Protein AF-A0A8S4G312-F1 (afdb_monomer)

Mean predicted aligned error: 24.25 Å

Organism: Plutella xylostella (NCBI:txid51655)

Secondary structure (DSSP, 8-state):
--PPP---PPPP-PPPPPPPPPPPPP----------------PPPP--------------SS---S-GGGTHHHHHHHHHHHHHHHTT-HHHHHHHHHHHHHHHHHHHHHH-HHHHTTS-HHHHHHHHHHHHHHHHHHHHHHHHHTTT-HHHHHHHHHHHT--GGG----SSS------S-TTPPP-----S-PPPPHHHHHHHHHHH-HHHHHHHHHHHHHHHHHHHHHHHHHHHHHHHHHHHH---HHHHHHHHHHHHHHHHHHHHHHHHTT-SPP---------HHHHHHHHHHHHHHHHHHHHH---HHHHHHHHHHHHHHHHHHHHHHHHTTS-------------HHHHHHHHHHHHHHHHHHHHH---HHHHHHHHHHHHHHHHHHHHHHHHHTT---------------HHHHHHHHHHHHHHHHHHHHH---HHHHHHHHHHHHHHHHHHHHHHT-

Solvent-accessible surface area (backbone atoms only — not comparable to full-atom values): 28883 Å² total; per-residue (Å²): 135,85,87,83,88,78,85,83,80,82,86,80,84,79,82,82,83,86,80,82,83,86,83,84,87,88,83,82,93,83,90,84,89,88,82,90,81,92,76,97,74,88,79,84,84,78,92,70,81,83,76,75,86,77,73,67,60,79,71,82,88,83,84,69,96,64,63,82,80,71,68,51,51,59,56,53,40,49,52,49,25,54,55,27,49,76,70,67,37,58,73,60,21,50,52,31,56,53,47,47,52,50,52,47,51,51,50,52,64,75,64,37,35,87,58,25,59,74,54,53,78,69,35,29,52,54,17,51,52,51,50,56,48,44,51,43,50,51,51,51,48,34,40,74,34,33,90,82,39,51,66,61,22,51,53,49,26,55,28,54,59,47,64,71,86,75,46,65,83,49,84,90,68,77,65,71,69,76,80,67,62,91,88,67,71,62,46,80,83,70,87,89,70,81,86,83,54,67,69,62,50,49,55,50,42,68,76,66,42,68,73,54,55,59,52,51,49,53,51,52,54,51,50,52,51,52,53,47,54,52,50,43,52,55,44,51,49,52,41,52,50,42,57,73,76,41,88,58,61,82,74,37,48,64,52,49,52,54,42,51,52,49,50,50,51,48,54,51,54,56,49,59,75,65,67,71,84,83,87,83,91,80,83,81,85,69,54,72,70,58,44,53,54,49,44,52,55,43,50,50,51,42,51,51,43,59,73,75,41,88,59,60,83,75,38,50,63,52,49,52,54,43,52,51,49,52,51,50,44,54,54,54,55,60,54,67,77,70,74,92,81,84,87,80,82,85,84,81,82,78,54,71,68,55,44,52,51,50,43,52,54,44,50,51,51,43,51,51,42,58,73,75,40,90,56,63,80,75,42,49,63,53,49,51,54,42,52,52,45,50,54,49,42,54,53,47,54,55,50,56,74,74,61,78,83,92,84,91,83,92,82,81,90,75,94,71,52,75,67,54,52,52,54,48,43,52,56,42,50,50,51,38,52,49,43,56,72,76,40,88,58,59,82,74,34,50,63,53,48,51,52,42,53,51,50,52,50,54,51,52,61,60,74,76,108

InterPro domains:
  IPR000738 WHEP-TRS domain [PF00458] (228-279)
  IPR000738 WHEP-TRS domain [PF00458] (291-338)
  IPR000738 WHEP-TRS domain [PF00458] (355-400)
  IPR000738 WHEP-TRS domain [PF00458] (421-463)
  IPR000738 WHEP-TRS domain [PS51185] (224-280)
  IPR000738 WHEP-TRS domain [PS51185] (287-343)
  IPR000738 WHEP-TRS domain [PS51185] (351-407)
  IPR000738 WHEP-TRS domain [PS51185] (417-465)
  IPR000738 WHEP-TRS domain [SM00991] (228-285)
  IPR000738 WHEP-TRS domain [SM00991] (291-350)
  IPR000738 WHEP-TRS domain [SM00991] (355-411)
  IPR000738 WHEP-TRS domain [SM00991] (421-461)
  IPR009068 uS15/NS1, RNA-binding domain superfamily [SSF47060] (225-276)
  IPR009068 uS15/NS1, RNA-binding domain superfamily [SSF47060] (288-335)
  IPR009068 uS15/NS1, RNA-binding domain superfamily [SSF47060] (352-399)
  IPR009068 uS15/NS1, RNA-binding domain superfamily [SSF47060] (418-462)
  IPR009080 Aminoacyl-tRNA synthetase, class Ia, anticodon-binding [SSF47323] (75-208)
  IPR023458 Methionine-tRNA ligase, type 1 [PTHR45765] (80-381)
  IPR041872 Methionyl-tRNA synthetase, anticodon-binding domain [PF19303] (79-212)

Sequence (465 aa):
MSPTVLRIRRPIRQRVPYRSPPSPPHLPLGSSPVTLGTGSTIYPAELGPCPNFATRTLRPTGVWGAHPRDMDAPDRTYLAYVTEMSQGRLRFALRRVLSISRLGNQRMQSAQPWILLKGTDEDKIRGATTIGLCCQIAALLCAVLSPYMPVTARQLAKQLNVDIGTLRINPDNPSLLQYLPRGHVINQPSPLFSKLEPDSLETLRTKYAGTQSEREGKKNDAASVAALEEAIAKQGEKVRQLKASTKDKSVWQPEVNVLLDLKKQLTAAQAQAKSAPKPSAAAGTLSVAQLEDAIAKQGEKVRQLKASTKDKAVWTPEVNILLDLKKQLTAAQAQAKTQTAPAAVPAQGASVAQLEEAVAKQGEKVRQLKASTKDKAVWTPEVNILLDLKKQLTAAQAQAKSSAPAAATAAALNGASAADLEAAIAKQGDKVRQLKASTKDKSVWQPEVNVLLDLKKQLAALQVK

pLDDT: mean 71.16, std 22.18, range [25.27, 94.19]

Radius of gyration: 39.45 Å; Cα contacts (8 Å, |Δi|>4): 226; chains: 1; bounding box: 95×106×117 Å

Structure (mmCIF, N/CA/C/O backbone):
data_AF-A0A8S4G312-F1
#
_entry.id   AF-A0A8S4G312-F1
#
loop_
_atom_site.group_PDB
_atom_site.id
_atom_site.type_symbol
_atom_site.label_atom_id
_atom_site.label_alt_id
_atom_site.label_comp_id
_atom_site.label_asym_id
_atom_site.label_entity_id
_atom_site.label_seq_id
_atom_site.pdbx_PDB_ins_code
_atom_site.Cartn_x
_atom_site.Cartn_y
_atom_site.Cartn_z
_atom_site.occupancy
_atom_site.B_iso_or_equiv
_atom_site.auth_seq_id
_atom_site.auth_comp_id
_atom_site.auth_asym_id
_atom_site.auth_atom_id
_atom_site.pdbx_PDB_model_num
ATOM 1 N N . MET A 1 1 ? -6.495 -64.967 34.225 1.00 35.78 1 MET A N 1
ATOM 2 C CA . MET A 1 1 ? -5.187 -64.741 33.575 1.00 35.78 1 MET A CA 1
ATOM 3 C C . MET A 1 1 ? -5.442 -64.107 32.213 1.00 35.78 1 MET A C 1
ATOM 5 O O . MET A 1 1 ? -6.255 -64.630 31.472 1.00 35.78 1 MET A O 1
ATOM 9 N N . SER A 1 2 ? -4.833 -62.936 32.010 1.00 33.69 2 SER A N 1
ATOM 10 C CA . SER A 1 2 ? -4.607 -62.103 30.811 1.00 33.69 2 SER A CA 1
ATOM 11 C C . SER A 1 2 ? -5.541 -62.143 29.581 1.00 33.69 2 SER A C 1
ATOM 13 O O . SER A 1 2 ? -5.688 -63.187 28.953 1.00 33.69 2 SER A O 1
ATOM 15 N N . PRO A 1 3 ? -6.039 -60.971 29.123 1.00 38.12 3 PRO A N 1
ATOM 16 C CA . PRO A 1 3 ? -6.634 -60.803 27.802 1.00 38.12 3 PRO A CA 1
ATOM 17 C C . PRO A 1 3 ? -5.561 -60.540 26.727 1.00 38.12 3 PRO A C 1
ATOM 19 O O . PRO A 1 3 ? -4.701 -59.669 26.871 1.00 38.12 3 PRO A O 1
ATOM 22 N N . THR A 1 4 ? -5.644 -61.292 25.631 1.00 39.12 4 THR A N 1
ATOM 23 C CA . THR A 1 4 ? -4.775 -61.200 24.450 1.00 39.12 4 THR A CA 1
ATOM 24 C C . THR A 1 4 ? -5.224 -60.072 23.518 1.00 39.12 4 THR A C 1
ATOM 26 O O . THR A 1 4 ? -6.387 -59.963 23.138 1.00 39.12 4 THR A O 1
ATOM 29 N N . VAL A 1 5 ? -4.263 -59.230 23.144 1.00 38.88 5 VAL A N 1
ATOM 30 C CA . VAL A 1 5 ? -4.388 -58.044 22.289 1.00 38.88 5 VAL A CA 1
ATOM 31 C C . VAL A 1 5 ? -4.765 -58.428 20.850 1.00 38.88 5 VAL A C 1
ATOM 33 O O . VAL A 1 5 ? -3.964 -59.032 20.141 1.00 38.88 5 VAL A O 1
ATOM 36 N N . LEU A 1 6 ? -5.946 -58.007 20.382 1.00 35.03 6 LEU A N 1
ATOM 37 C CA . LEU A 1 6 ? -6.371 -58.097 18.977 1.00 35.03 6 LEU A CA 1
ATOM 38 C C . LEU A 1 6 ? -6.329 -56.705 18.327 1.00 35.03 6 LEU A C 1
ATOM 40 O O . LEU A 1 6 ? -7.107 -55.802 18.630 1.00 35.03 6 LEU A O 1
ATOM 44 N N . ARG A 1 7 ? -5.344 -56.528 17.445 1.00 37.22 7 ARG A N 1
ATOM 45 C CA . ARG A 1 7 ? -4.984 -55.280 16.763 1.00 37.22 7 ARG A CA 1
ATOM 46 C C . ARG A 1 7 ? -5.849 -55.116 15.505 1.00 37.22 7 ARG A C 1
ATOM 48 O O . ARG A 1 7 ? -5.563 -55.720 14.476 1.00 37.22 7 ARG A O 1
ATOM 55 N N . ILE A 1 8 ? -6.894 -54.292 15.570 1.00 37.78 8 ILE A N 1
ATOM 56 C CA . ILE A 1 8 ? -7.777 -53.993 14.427 1.00 37.78 8 ILE A CA 1
ATOM 57 C C . ILE A 1 8 ? -7.087 -52.978 13.497 1.00 37.78 8 ILE A C 1
ATOM 59 O O . ILE A 1 8 ? -6.947 -51.799 13.825 1.00 37.78 8 ILE A O 1
ATOM 63 N N . ARG A 1 9 ? -6.635 -53.443 12.325 1.00 37.84 9 ARG A N 1
ATOM 64 C CA . ARG A 1 9 ? -6.132 -52.607 11.221 1.00 37.84 9 ARG A CA 1
ATOM 65 C C . ARG A 1 9 ? -7.315 -51.981 10.469 1.00 37.84 9 ARG A C 1
ATOM 67 O O . ARG A 1 9 ? -8.184 -52.698 9.986 1.00 37.84 9 ARG A O 1
ATOM 74 N N . ARG A 1 10 ? -7.339 -50.649 10.348 1.00 36.06 10 ARG A N 1
ATOM 75 C CA . ARG A 1 10 ? -8.294 -49.912 9.496 1.00 36.06 10 ARG A CA 1
ATOM 76 C C . ARG A 1 10 ? -7.915 -50.053 8.006 1.00 36.06 10 ARG A C 1
ATOM 78 O O . ARG A 1 10 ? -6.721 -50.059 7.704 1.00 36.06 10 ARG A O 1
ATOM 85 N N . PRO A 1 11 ? -8.889 -50.142 7.082 1.00 38.59 11 PRO A N 1
ATOM 86 C CA . PRO A 1 11 ? -8.636 -50.418 5.670 1.00 38.59 11 PRO A CA 1
ATOM 87 C C . PRO A 1 11 ? -8.144 -49.186 4.895 1.00 38.59 11 PRO A C 1
ATOM 89 O O . PRO A 1 11 ? -8.643 -48.072 5.054 1.00 38.59 11 PRO A O 1
ATOM 92 N N . ILE A 1 12 ? -7.167 -49.427 4.020 1.00 38.53 12 ILE A N 1
ATOM 93 C CA . ILE A 1 12 ? -6.588 -48.489 3.053 1.00 38.53 12 ILE A CA 1
ATOM 94 C C . ILE A 1 12 ? -7.561 -48.362 1.869 1.00 38.53 12 ILE A C 1
ATOM 96 O O . ILE A 1 12 ? -7.831 -49.349 1.187 1.00 38.53 12 ILE A O 1
ATOM 100 N N . ARG A 1 13 ? -8.090 -47.158 1.602 1.00 38.62 13 ARG A N 1
ATOM 101 C CA . ARG A 1 13 ? -8.827 -46.868 0.357 1.00 38.62 13 ARG A CA 1
ATOM 102 C C . ARG A 1 13 ? -7.852 -46.906 -0.825 1.00 38.62 13 ARG A C 1
ATOM 104 O O . ARG A 1 13 ? -6.936 -46.090 -0.898 1.00 38.62 13 ARG A O 1
ATOM 111 N N . GLN A 1 14 ? -8.064 -47.855 -1.732 1.00 37.03 14 GLN A N 1
ATOM 112 C CA . GLN A 1 14 ? -7.338 -47.986 -2.994 1.00 37.03 14 GLN A CA 1
ATOM 113 C C . GLN A 1 14 ? -7.655 -46.809 -3.933 1.00 37.03 14 GLN A C 1
ATOM 115 O O . GLN A 1 14 ? -8.797 -46.359 -4.028 1.00 37.03 14 GLN A O 1
ATOM 120 N N . ARG A 1 15 ? -6.618 -46.301 -4.609 1.00 36.22 15 ARG A N 1
ATOM 121 C CA . ARG A 1 15 ? -6.717 -45.300 -5.679 1.00 36.22 15 ARG A CA 1
ATOM 122 C C . ARG A 1 15 ? -7.285 -45.958 -6.937 1.00 36.22 15 ARG A C 1
ATOM 124 O O . ARG A 1 15 ? -6.804 -47.005 -7.352 1.00 36.22 15 ARG A O 1
ATOM 131 N N . VAL A 1 16 ? -8.268 -45.310 -7.550 1.00 39.00 16 VAL A N 1
ATOM 132 C CA . VAL A 1 16 ? -8.827 -45.669 -8.860 1.00 39.00 16 VAL A CA 1
ATOM 133 C C . VAL A 1 16 ? -7.825 -45.252 -9.954 1.00 39.00 16 VAL A C 1
ATOM 135 O O . VAL A 1 16 ? -7.389 -44.098 -9.926 1.00 39.00 16 VAL A O 1
ATOM 138 N N . PRO A 1 17 ? -7.424 -46.125 -10.898 1.00 38.31 17 PRO A N 1
ATOM 139 C CA . PRO A 1 17 ? -6.596 -45.721 -12.031 1.00 38.31 17 PRO A CA 1
ATOM 140 C C . PRO A 1 17 ? -7.437 -44.981 -13.087 1.00 38.31 17 PRO A C 1
ATOM 142 O O . PRO A 1 17 ? -8.521 -45.422 -13.466 1.00 38.31 17 PRO A O 1
ATOM 145 N N . TYR A 1 18 ? -6.928 -43.839 -13.550 1.00 33.41 18 TYR A N 1
ATOM 146 C CA . TYR A 1 18 ? -7.508 -43.027 -14.624 1.00 33.41 18 TYR A CA 1
ATOM 147 C C . TYR A 1 18 ? -7.481 -43.811 -15.949 1.00 33.41 18 TYR A C 1
ATOM 149 O O . TYR A 1 18 ? -6.426 -44.289 -16.363 1.00 33.41 18 TYR A O 1
ATOM 157 N N . ARG A 1 19 ? -8.635 -43.950 -16.612 1.00 35.94 19 ARG A N 1
ATOM 158 C CA . ARG A 1 19 ? -8.794 -44.628 -17.909 1.00 35.94 19 ARG A CA 1
ATOM 159 C C . ARG A 1 19 ? -8.711 -43.584 -19.029 1.00 35.94 19 ARG A C 1
ATOM 161 O O . ARG A 1 19 ? -9.524 -42.665 -19.060 1.00 35.94 19 ARG A O 1
ATOM 168 N N . SER A 1 20 ? -7.724 -43.709 -19.914 1.00 39.03 20 SER A N 1
ATOM 169 C CA . SER A 1 20 ? -7.533 -42.847 -21.090 1.00 39.03 20 SER A CA 1
ATOM 170 C C . SER A 1 20 ? -8.667 -43.022 -22.120 1.00 39.03 20 SER A C 1
ATOM 172 O O . SER A 1 20 ? -9.153 -44.146 -22.279 1.00 39.03 20 SER A O 1
ATOM 174 N N . PRO A 1 21 ? -9.096 -41.960 -22.831 1.00 42.72 21 PRO A N 1
ATOM 175 C CA . PRO A 1 21 ? -10.087 -42.065 -23.906 1.00 42.72 21 PRO A CA 1
ATOM 176 C C . PRO A 1 21 ? -9.480 -42.658 -25.200 1.00 42.72 21 PRO A C 1
ATOM 178 O O . PRO A 1 21 ? -8.271 -42.542 -25.404 1.00 42.72 21 PRO A O 1
ATOM 181 N N . PRO A 1 22 ? -10.288 -43.307 -26.066 1.00 38.44 22 PRO A N 1
ATOM 182 C CA . PRO A 1 22 ? -9.801 -44.059 -27.223 1.00 38.44 22 PRO A CA 1
ATOM 183 C C . PRO A 1 22 ? -9.496 -43.175 -28.445 1.00 38.44 22 PRO A C 1
ATOM 185 O O . PRO A 1 22 ? -10.206 -42.212 -28.729 1.00 38.44 22 PRO A O 1
ATOM 188 N N . SER A 1 23 ? -8.451 -43.555 -29.182 1.00 41.59 23 SER A N 1
ATOM 189 C CA . SER A 1 23 ? -8.026 -42.979 -30.464 1.00 41.59 23 SER A CA 1
ATOM 190 C C . SER A 1 23 ? -9.016 -43.292 -31.604 1.00 41.59 23 SER A C 1
ATOM 192 O O . SER A 1 23 ? -9.567 -44.395 -31.626 1.00 41.59 23 SER A O 1
ATOM 194 N N . PRO A 1 24 ? -9.226 -42.383 -32.578 1.00 43.84 24 PRO A N 1
ATOM 195 C CA . PRO A 1 24 ? -10.068 -42.644 -33.748 1.00 43.84 24 PRO A CA 1
ATOM 196 C C . PRO A 1 24 ? -9.352 -43.506 -34.816 1.00 43.84 24 PRO A C 1
ATOM 198 O O . PRO A 1 24 ? -8.120 -43.542 -34.846 1.00 43.84 24 PRO A O 1
ATOM 201 N N . PRO A 1 25 ? -10.101 -44.220 -35.684 1.00 41.19 25 PRO A N 1
ATOM 202 C CA . PRO A 1 25 ? -9.564 -45.290 -36.526 1.00 41.19 25 PRO A CA 1
ATOM 203 C C . PRO A 1 25 ? -8.884 -44.795 -37.815 1.00 41.19 25 PRO A C 1
ATOM 205 O O . PRO A 1 25 ? -9.361 -43.882 -38.485 1.00 41.19 25 PRO A O 1
ATOM 208 N N . HIS A 1 26 ? -7.795 -45.477 -38.178 1.00 36.12 26 HIS A N 1
ATOM 209 C CA . HIS A 1 26 ? -7.105 -45.413 -39.471 1.00 36.12 26 HIS A CA 1
ATOM 210 C C . HIS A 1 26 ? -7.817 -46.263 -40.527 1.00 36.12 26 HIS A C 1
ATOM 212 O O . HIS A 1 26 ? -8.116 -47.408 -40.216 1.00 36.12 26 HIS A O 1
ATOM 218 N N . LEU A 1 27 ? -7.967 -45.767 -41.763 1.00 32.28 27 LEU A N 1
ATOM 219 C CA . LEU A 1 27 ? -8.147 -46.530 -43.020 1.00 32.28 27 LEU A CA 1
ATOM 220 C C . LEU A 1 27 ? -7.975 -45.563 -44.235 1.00 32.28 27 LEU A C 1
ATOM 222 O O . LEU A 1 27 ? -8.154 -44.361 -44.052 1.00 32.28 27 LEU A O 1
ATOM 226 N N . PRO A 1 28 ? -7.628 -46.017 -45.461 1.00 35.91 28 PRO A N 1
ATOM 227 C CA . PRO A 1 28 ? -6.273 -46.343 -45.909 1.00 35.91 28 PRO A CA 1
ATOM 228 C C . PRO A 1 28 ? -5.795 -45.511 -47.129 1.00 35.91 28 PRO A C 1
ATOM 230 O O . PRO A 1 28 ? -6.539 -44.756 -47.749 1.00 35.91 28 PRO A O 1
ATOM 233 N N . LEU A 1 29 ? -4.513 -45.689 -47.460 1.00 34.44 29 LEU A N 1
ATOM 234 C CA . LEU A 1 29 ? -3.769 -45.099 -48.578 1.00 34.44 29 LEU A CA 1
ATOM 235 C C . LEU A 1 29 ? -4.397 -45.395 -49.953 1.00 34.44 29 LEU A C 1
ATOM 237 O O . LEU A 1 29 ? -4.633 -46.552 -50.295 1.00 34.44 29 LEU A O 1
ATOM 241 N N . GLY A 1 30 ? -4.564 -44.346 -50.763 1.00 29.08 30 GLY A N 1
ATOM 242 C CA . GLY A 1 30 ? -4.865 -44.417 -52.192 1.00 29.08 30 GLY A CA 1
ATOM 243 C C . GLY A 1 30 ? -3.878 -43.555 -52.977 1.00 29.08 30 GLY A C 1
ATOM 244 O O . GLY A 1 30 ? -3.849 -42.336 -52.847 1.00 29.08 30 GLY A O 1
ATOM 245 N N . SER A 1 31 ? -3.040 -44.218 -53.760 1.00 31.48 31 SER A N 1
ATOM 246 C CA . SER A 1 31 ? -2.023 -43.675 -54.656 1.00 31.48 31 SER A CA 1
ATOM 247 C C . SER A 1 31 ? -2.610 -43.270 -56.015 1.00 31.48 31 SER A C 1
ATOM 249 O O . SER A 1 31 ? -3.212 -44.120 -56.669 1.00 31.48 31 SER A O 1
ATOM 251 N N . SER A 1 32 ? -2.370 -42.033 -56.475 1.00 28.98 32 SER A N 1
ATOM 252 C CA . SER A 1 32 ? -1.960 -41.688 -57.859 1.00 28.98 32 SER A CA 1
ATOM 253 C C . SER A 1 32 ? -1.703 -40.174 -58.027 1.00 28.98 32 SER A C 1
ATOM 255 O O . SER A 1 32 ? -2.344 -39.381 -57.338 1.00 28.98 32 SER A O 1
ATOM 257 N N . PRO A 1 33 ? -0.772 -39.755 -58.911 1.00 36.69 33 PRO A N 1
ATOM 258 C CA . PRO A 1 33 ? -0.209 -38.404 -58.942 1.00 36.69 33 PRO A CA 1
ATOM 259 C C . PRO A 1 33 ? -0.880 -37.506 -59.992 1.00 36.69 33 PRO A C 1
ATOM 261 O O . PRO A 1 33 ? -1.165 -37.955 -61.100 1.00 36.69 33 PRO A O 1
ATOM 264 N N . VAL A 1 34 ? -1.053 -36.216 -59.687 1.00 29.19 34 VAL A N 1
ATOM 265 C CA . VAL A 1 34 ? -1.266 -35.179 -60.709 1.00 29.19 34 VAL A CA 1
ATOM 266 C C . VAL A 1 34 ? -0.407 -33.962 -60.382 1.00 29.19 34 VAL A C 1
ATOM 268 O O . VAL A 1 34 ? -0.250 -33.544 -59.237 1.00 29.19 34 VAL A O 1
ATOM 271 N N . THR A 1 35 ? 0.200 -33.467 -61.445 1.00 30.14 35 THR A N 1
ATOM 272 C CA . THR A 1 35 ? 1.393 -32.644 -61.516 1.00 30.14 35 THR A CA 1
ATOM 273 C C . THR A 1 35 ? 1.026 -31.171 -61.740 1.00 30.14 35 THR A C 1
ATOM 275 O O . THR A 1 35 ? 0.125 -30.877 -62.516 1.00 30.14 35 THR A O 1
ATOM 278 N N . LEU A 1 36 ? 1.821 -30.288 -61.120 1.00 28.38 36 LEU A N 1
ATOM 279 C CA . LEU A 1 36 ? 2.079 -28.864 -61.414 1.00 28.38 36 LEU A CA 1
ATOM 280 C C . LEU A 1 36 ? 0.986 -27.808 -61.153 1.00 28.38 36 LEU A C 1
ATOM 282 O O . LEU A 1 36 ? -0.033 -27.721 -61.826 1.00 28.38 36 LEU A O 1
ATOM 286 N N . GLY A 1 37 ? 1.334 -26.879 -60.258 1.00 27.20 37 GLY A N 1
ATOM 287 C CA . GLY 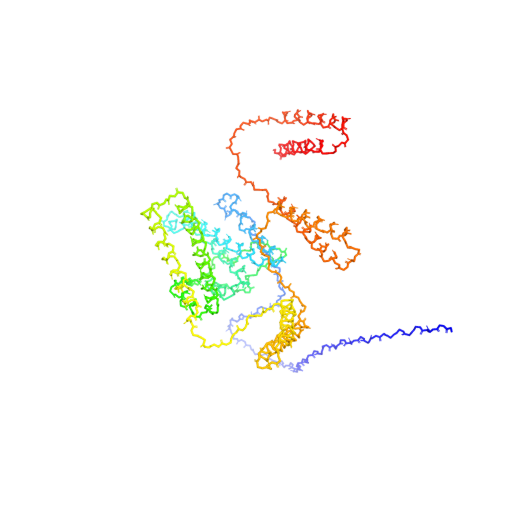A 1 37 ? 0.682 -25.583 -60.089 1.00 27.20 37 GLY A CA 1
ATOM 288 C C . GLY A 1 37 ? 1.435 -24.731 -59.069 1.00 27.20 37 GLY A C 1
ATOM 289 O O . GLY A 1 37 ? 1.243 -24.863 -57.869 1.00 27.20 37 GLY A O 1
ATOM 290 N N . THR A 1 38 ? 2.349 -23.906 -59.563 1.00 35.97 38 THR A N 1
ATOM 291 C CA . THR A 1 38 ? 3.194 -22.935 -58.853 1.00 35.97 38 THR A CA 1
ATOM 292 C C . THR A 1 38 ? 2.450 -22.077 -57.820 1.00 35.97 38 THR A C 1
ATOM 294 O O . THR A 1 38 ? 1.466 -21.427 -58.163 1.00 35.97 38 THR A O 1
ATOM 297 N N . GLY A 1 39 ? 2.976 -21.974 -56.595 1.00 30.08 39 GLY A N 1
ATOM 298 C CA . GLY A 1 39 ? 2.507 -20.993 -55.609 1.00 30.08 39 GLY A CA 1
ATOM 299 C C . GLY A 1 39 ? 2.983 -21.289 -54.189 1.00 30.08 39 GLY A C 1
ATOM 300 O O . GLY A 1 39 ? 2.398 -22.107 -53.489 1.00 30.08 39 GLY A O 1
ATOM 301 N N . SER A 1 40 ? 4.065 -20.627 -53.779 1.00 31.41 40 SER A N 1
ATOM 302 C CA . SER A 1 40 ? 4.678 -20.686 -52.445 1.00 31.41 40 SER A CA 1
ATOM 303 C C . SER A 1 40 ? 3.645 -20.643 -51.308 1.00 31.41 40 SER A C 1
ATOM 305 O O . SER A 1 40 ? 3.008 -19.616 -51.084 1.00 31.41 40 SER A O 1
ATOM 307 N N . THR A 1 41 ? 3.502 -21.751 -50.577 1.00 27.19 41 THR A N 1
ATOM 308 C CA . THR A 1 41 ? 2.798 -21.805 -49.290 1.00 27.19 41 THR A CA 1
ATOM 309 C C . THR A 1 41 ? 3.777 -22.317 -48.242 1.00 27.19 41 THR A C 1
ATOM 311 O O . THR A 1 41 ? 4.248 -23.451 -48.299 1.00 27.19 41 THR A O 1
ATOM 314 N N . ILE A 1 42 ? 4.106 -21.434 -47.304 1.00 33.47 42 ILE A N 1
ATOM 315 C CA . ILE A 1 42 ? 4.906 -21.699 -46.111 1.00 33.47 42 ILE A CA 1
ATOM 316 C C . ILE A 1 42 ? 4.069 -22.598 -45.190 1.00 33.47 42 ILE A C 1
ATOM 318 O O . ILE A 1 42 ? 3.021 -22.170 -44.708 1.00 33.47 42 ILE A O 1
ATOM 322 N N . TYR A 1 43 ? 4.508 -23.838 -44.956 1.00 31.05 43 TYR A N 1
ATOM 323 C CA . TYR A 1 43 ? 3.943 -24.690 -43.904 1.00 31.05 43 TYR A CA 1
ATOM 324 C C . TYR A 1 43 ? 4.500 -24.304 -42.518 1.00 31.05 43 TYR A C 1
ATOM 326 O O . TYR A 1 43 ? 5.617 -23.786 -42.422 1.00 31.05 43 TYR A O 1
ATOM 334 N N . PRO A 1 44 ? 3.726 -24.544 -41.443 1.00 34.12 44 PRO A N 1
ATOM 335 C CA . PRO A 1 44 ? 4.032 -24.134 -40.084 1.00 34.12 44 PRO A CA 1
ATOM 336 C C . PRO A 1 44 ? 4.999 -25.130 -39.435 1.00 34.12 44 PRO A C 1
ATOM 338 O O . PRO A 1 44 ? 4.790 -26.340 -39.489 1.00 34.12 44 PRO A O 1
ATOM 341 N N . ALA A 1 45 ? 6.059 -24.620 -38.810 1.00 31.56 45 ALA A N 1
ATOM 342 C CA . ALA A 1 45 ? 6.982 -25.446 -38.046 1.00 31.56 45 ALA A CA 1
ATOM 343 C C . ALA A 1 45 ? 6.358 -25.859 -36.704 1.00 31.56 45 ALA A C 1
ATOM 345 O O . ALA A 1 45 ? 5.827 -25.034 -35.956 1.00 31.56 45 ALA A O 1
ATOM 346 N N . GLU A 1 46 ? 6.444 -27.159 -36.445 1.00 27.33 46 GLU A N 1
ATOM 347 C CA . GLU A 1 46 ? 6.004 -27.876 -35.258 1.00 27.33 46 GLU A CA 1
ATOM 348 C C . GLU A 1 46 ? 6.584 -27.332 -33.943 1.00 27.33 46 GLU A C 1
ATOM 350 O O . GLU A 1 46 ? 7.742 -26.922 -33.837 1.00 27.33 46 GLU A O 1
ATOM 355 N N . LEU A 1 47 ? 5.752 -27.420 -32.906 1.00 35.50 47 LEU A N 1
ATOM 356 C CA . LEU A 1 47 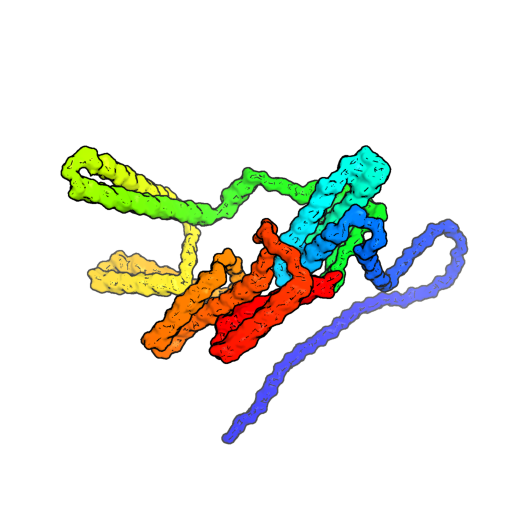? 6.091 -27.211 -31.504 1.00 35.50 47 LEU A CA 1
ATOM 357 C C . LEU A 1 47 ? 6.962 -28.369 -30.986 1.00 35.50 47 LEU A C 1
ATOM 359 O O . LEU A 1 47 ? 6.453 -29.400 -30.549 1.00 35.50 47 LEU A O 1
ATOM 363 N N . GLY A 1 48 ? 8.280 -28.166 -31.007 1.00 29.17 48 GLY A N 1
ATOM 364 C CA . GLY A 1 48 ? 9.265 -28.920 -30.226 1.00 29.17 48 GLY A CA 1
ATOM 365 C C . GLY A 1 48 ? 9.495 -28.318 -28.824 1.00 29.17 48 GLY A C 1
ATOM 366 O O . GLY A 1 48 ? 9.114 -27.173 -28.570 1.00 29.17 48 GLY A O 1
ATOM 367 N N . PRO A 1 49 ? 10.092 -29.079 -27.887 1.00 31.23 49 PRO A N 1
ATOM 368 C CA . PRO A 1 49 ? 10.085 -28.781 -26.455 1.00 31.23 49 PRO A CA 1
ATOM 369 C C . PRO A 1 49 ? 10.873 -27.512 -26.106 1.00 31.23 49 PRO A C 1
ATOM 371 O O . PRO A 1 49 ? 11.967 -27.285 -26.616 1.00 31.23 49 PRO A O 1
ATOM 374 N N . CYS A 1 50 ? 10.291 -26.716 -25.202 1.00 31.58 50 CYS A N 1
ATOM 375 C CA . CYS A 1 50 ? 10.781 -25.444 -24.667 1.00 31.58 50 CYS A CA 1
ATOM 376 C C . CYS A 1 50 ? 12.318 -25.339 -24.626 1.00 31.58 50 CYS A C 1
ATOM 378 O O . CYS A 1 50 ? 12.941 -25.976 -23.769 1.00 31.58 50 CYS A O 1
ATOM 380 N N . PRO A 1 51 ? 12.945 -24.501 -25.471 1.00 32.22 51 PRO A N 1
ATOM 381 C CA . PRO A 1 51 ? 14.354 -24.220 -25.320 1.00 32.22 51 PRO A CA 1
ATOM 382 C C . PRO A 1 51 ? 14.518 -23.280 -24.126 1.00 32.22 51 PRO A C 1
ATOM 384 O O . PRO A 1 51 ? 13.878 -22.233 -24.040 1.00 32.22 51 PRO A O 1
ATOM 387 N N . ASN A 1 52 ? 15.352 -23.723 -23.187 1.00 29.25 52 ASN A N 1
ATOM 388 C CA . ASN A 1 52 ? 16.008 -22.965 -22.129 1.00 29.25 52 ASN A CA 1
ATOM 389 C C . ASN A 1 52 ? 15.763 -21.452 -22.189 1.00 29.25 52 ASN A C 1
ATOM 391 O O . ASN A 1 52 ? 16.266 -20.765 -23.079 1.00 29.25 52 ASN A O 1
ATOM 395 N N . PHE A 1 53 ? 15.061 -20.936 -21.175 1.00 31.20 53 PHE A N 1
ATOM 396 C CA . PHE A 1 53 ? 15.090 -19.527 -20.796 1.00 31.20 53 PHE A CA 1
ATOM 397 C C . PHE A 1 53 ? 16.547 -19.158 -20.484 1.00 31.20 53 PHE A C 1
ATOM 399 O O . PHE A 1 53 ? 16.998 -19.194 -19.341 1.00 31.20 53 PHE A O 1
ATOM 406 N N . ALA A 1 54 ? 17.311 -18.822 -21.520 1.00 28.03 54 ALA A N 1
ATOM 407 C CA . ALA A 1 54 ? 18.547 -18.084 -21.394 1.00 28.03 54 ALA A CA 1
ATOM 408 C C . ALA A 1 54 ? 18.142 -16.687 -20.924 1.00 28.03 54 ALA A C 1
ATOM 410 O O . ALA A 1 54 ? 17.949 -15.761 -21.710 1.00 28.03 54 ALA A O 1
ATOM 411 N N . THR A 1 55 ? 17.923 -16.555 -19.616 1.00 35.00 55 THR A N 1
ATOM 412 C CA . THR A 1 55 ? 17.785 -15.267 -18.958 1.00 35.00 55 THR A CA 1
ATOM 413 C C . THR A 1 55 ? 19.066 -14.509 -19.247 1.00 35.00 55 THR A C 1
ATOM 415 O O . THR A 1 55 ? 20.100 -14.753 -18.621 1.00 35.00 55 THR A O 1
ATOM 418 N N . ARG A 1 56 ? 19.011 -13.601 -20.223 1.00 34.81 56 ARG A N 1
ATOM 419 C CA . ARG A 1 56 ? 19.987 -12.531 -20.358 1.00 34.81 56 ARG A CA 1
ATOM 420 C C . ARG A 1 56 ? 19.813 -11.662 -19.120 1.00 34.81 56 ARG A C 1
ATOM 422 O O . ARG A 1 56 ? 19.039 -10.710 -19.110 1.00 34.81 56 ARG A O 1
ATOM 429 N N . THR A 1 57 ? 20.454 -12.082 -18.036 1.00 34.62 57 THR A N 1
ATOM 430 C CA . THR A 1 57 ? 20.588 -11.280 -16.833 1.00 34.62 57 THR A CA 1
ATOM 431 C C . THR A 1 57 ? 21.265 -9.990 -17.264 1.00 34.62 57 THR A C 1
ATOM 433 O O . THR A 1 57 ? 22.248 -10.001 -18.010 1.00 34.62 57 THR A O 1
ATOM 436 N N . LEU A 1 58 ? 20.707 -8.856 -16.854 1.00 38.38 58 LEU A N 1
ATOM 437 C CA . LEU A 1 58 ? 21.341 -7.558 -17.037 1.00 38.38 58 LEU A CA 1
ATOM 438 C C . LEU A 1 58 ? 22.552 -7.474 -16.093 1.00 38.38 58 LEU A C 1
ATOM 440 O O . LEU A 1 58 ? 22.547 -6.707 -15.140 1.00 38.38 58 LEU A O 1
ATOM 444 N N . ARG A 1 59 ? 23.600 -8.273 -16.332 1.00 32.22 59 ARG A N 1
ATOM 445 C CA . ARG A 1 59 ? 24.942 -7.953 -15.844 1.00 32.22 59 ARG A CA 1
ATOM 446 C C . ARG A 1 59 ? 25.652 -7.177 -16.965 1.00 32.22 59 ARG A C 1
ATOM 448 O O . ARG A 1 59 ? 25.604 -7.605 -18.119 1.00 32.22 59 ARG A O 1
ATOM 455 N N . PRO A 1 60 ? 26.210 -5.989 -16.688 1.00 37.50 60 PRO A N 1
ATOM 456 C CA . PRO A 1 60 ? 26.269 -4.942 -17.694 1.00 37.50 60 PRO A CA 1
ATOM 457 C C . PRO A 1 60 ? 27.575 -4.971 -18.485 1.00 37.50 60 PRO A C 1
ATOM 459 O O . PRO A 1 60 ? 28.634 -4.643 -17.964 1.00 37.50 60 PRO A O 1
ATOM 462 N N . THR A 1 61 ? 27.489 -5.211 -19.790 1.00 30.34 61 THR A N 1
ATOM 463 C CA . THR A 1 61 ? 28.377 -4.515 -20.727 1.00 30.34 61 THR A CA 1
ATOM 464 C C . THR A 1 61 ? 27.749 -3.151 -21.026 1.00 30.34 61 THR A C 1
ATOM 466 O O . THR A 1 61 ? 26.930 -3.009 -21.931 1.00 30.34 61 THR A O 1
ATOM 469 N N . GLY A 1 62 ? 28.085 -2.162 -20.194 1.00 34.31 62 GLY A N 1
ATOM 470 C CA . GLY A 1 62 ? 28.298 -0.784 -20.650 1.00 34.31 62 GLY A CA 1
ATOM 471 C C . GLY A 1 62 ? 27.111 0.115 -21.020 1.00 34.31 62 GLY A C 1
ATOM 472 O O . GLY A 1 62 ? 27.339 1.068 -21.751 1.00 34.31 62 GLY A O 1
ATOM 473 N N . VAL A 1 63 ? 25.877 -0.101 -20.543 1.00 36.66 63 VAL A N 1
ATOM 474 C CA . VAL A 1 63 ? 24.757 0.845 -20.817 1.00 36.66 63 VAL A CA 1
ATOM 475 C C . VAL A 1 63 ? 24.027 1.261 -19.542 1.00 36.66 63 VAL A C 1
ATOM 477 O O . VAL A 1 63 ? 22.807 1.225 -19.441 1.00 36.66 63 VAL A O 1
ATOM 480 N N . TRP A 1 64 ? 24.807 1.644 -18.541 1.00 39.16 64 TRP A N 1
ATOM 481 C CA . TRP A 1 64 ? 24.320 2.259 -17.314 1.00 39.16 64 TRP A CA 1
ATOM 482 C C . TRP A 1 64 ? 25.310 3.349 -16.918 1.00 39.16 64 TRP A C 1
ATOM 484 O O . TRP A 1 64 ? 26.127 3.194 -16.015 1.00 39.16 64 TRP A O 1
ATOM 494 N N . GLY A 1 65 ? 25.307 4.436 -17.685 1.00 38.00 65 GLY A N 1
ATOM 495 C CA . GLY A 1 65 ? 26.110 5.616 -17.393 1.00 38.00 65 GLY A CA 1
ATOM 496 C C . GLY A 1 65 ? 25.548 6.360 -16.185 1.00 38.00 65 GLY A C 1
ATOM 497 O O . GLY A 1 65 ? 24.786 7.297 -16.368 1.00 38.00 65 GLY A O 1
ATOM 498 N N . ALA A 1 66 ? 25.868 5.902 -14.972 1.00 36.47 66 ALA A N 1
ATOM 499 C CA . ALA A 1 66 ? 25.908 6.671 -13.721 1.00 36.47 66 ALA A CA 1
ATOM 500 C C . ALA A 1 66 ? 26.239 5.734 -12.540 1.00 36.47 66 ALA A C 1
ATOM 502 O O . ALA A 1 66 ? 25.674 4.652 -12.436 1.00 36.47 66 ALA A O 1
ATOM 503 N N . HIS A 1 67 ? 27.161 6.184 -11.680 1.00 37.72 67 HIS A N 1
ATOM 504 C CA . HIS A 1 67 ? 27.584 5.688 -10.356 1.00 37.72 67 HIS A CA 1
ATOM 505 C C . HIS A 1 67 ? 27.138 4.264 -9.898 1.00 37.72 67 HIS A C 1
ATOM 507 O O . HIS A 1 67 ? 25.952 4.011 -9.727 1.00 37.72 67 HIS A O 1
ATOM 513 N N . PRO A 1 68 ? 28.055 3.361 -9.487 1.00 39.88 68 PRO A N 1
ATOM 514 C CA . PRO A 1 68 ? 27.717 1.994 -9.039 1.00 39.88 68 PRO A CA 1
ATOM 515 C C . PRO A 1 68 ? 26.650 1.858 -7.930 1.00 39.88 68 PRO A C 1
ATOM 517 O O . PRO A 1 68 ? 25.953 0.854 -7.873 1.00 39.88 68 PRO A O 1
ATOM 520 N N . ARG A 1 69 ? 26.460 2.871 -7.070 1.00 40.47 69 ARG A N 1
ATOM 521 C CA . ARG A 1 69 ? 25.477 2.834 -5.962 1.00 40.47 69 ARG A CA 1
ATOM 522 C C . ARG A 1 69 ? 24.018 2.895 -6.417 1.00 40.47 69 ARG A C 1
ATOM 524 O O . ARG A 1 69 ? 23.112 2.567 -5.657 1.00 40.47 69 ARG A O 1
ATOM 531 N N . ASP A 1 70 ? 23.809 3.346 -7.641 1.00 45.94 70 ASP A N 1
ATOM 532 C CA . ASP A 1 70 ? 22.510 3.677 -8.204 1.00 45.94 70 ASP A CA 1
ATOM 533 C C . ASP A 1 70 ? 21.849 2.486 -8.920 1.00 45.94 70 ASP A C 1
ATOM 535 O O . ASP A 1 70 ? 20.628 2.487 -9.118 1.00 45.94 70 ASP A O 1
ATOM 539 N N . MET A 1 71 ? 22.662 1.475 -9.248 1.00 43.88 71 MET A N 1
ATOM 540 C CA . MET A 1 71 ? 22.294 0.247 -9.959 1.00 43.88 71 MET A CA 1
ATOM 541 C C . MET A 1 71 ? 21.790 -0.864 -9.030 1.00 43.88 71 MET A C 1
ATOM 543 O O . MET A 1 71 ? 20.949 -1.654 -9.437 1.00 43.88 71 MET A O 1
ATOM 547 N N . ASP A 1 72 ? 22.210 -0.878 -7.761 1.00 56.09 72 ASP A N 1
ATOM 548 C CA . ASP A 1 72 ? 21.882 -1.964 -6.818 1.00 56.09 72 ASP A CA 1
ATOM 549 C C . ASP A 1 72 ? 20.560 -1.752 -6.055 1.00 56.09 72 ASP A C 1
ATOM 551 O O . ASP A 1 72 ? 20.049 -2.651 -5.381 1.00 56.09 72 ASP A O 1
ATOM 555 N N . ALA A 1 73 ? 19.995 -0.543 -6.103 1.00 66.38 73 ALA A N 1
ATOM 556 C CA . ALA A 1 73 ? 18.820 -0.171 -5.317 1.00 66.38 73 ALA A CA 1
ATOM 557 C C . ALA A 1 73 ? 17.507 -0.872 -5.748 1.00 66.38 73 ALA A C 1
ATOM 559 O O . ALA A 1 73 ? 16.813 -1.405 -4.867 1.00 66.38 73 ALA A O 1
ATOM 560 N N . PRO A 1 74 ? 17.119 -0.905 -7.044 1.00 68.12 74 PRO A N 1
ATOM 561 C CA . PRO A 1 74 ? 15.912 -1.617 -7.471 1.00 68.12 74 PRO A CA 1
ATOM 562 C C . PRO A 1 74 ? 16.052 -3.134 -7.273 1.00 68.12 74 PRO A C 1
ATOM 564 O O . PRO A 1 74 ? 15.133 -3.758 -6.750 1.00 68.12 74 PRO A O 1
ATOM 567 N N . ASP A 1 75 ? 17.222 -3.705 -7.555 1.00 73.81 75 ASP A N 1
ATOM 568 C CA . ASP A 1 75 ? 17.517 -5.131 -7.372 1.00 73.81 75 ASP A CA 1
ATOM 569 C C . ASP A 1 75 ? 17.393 -5.530 -5.903 1.00 73.81 75 ASP A C 1
ATOM 571 O O . ASP A 1 75 ? 16.658 -6.453 -5.555 1.00 73.81 75 ASP A O 1
ATOM 575 N N . ARG A 1 76 ? 18.022 -4.773 -4.996 1.00 82.19 76 ARG A N 1
ATOM 576 C CA . ARG A 1 76 ? 17.930 -5.028 -3.554 1.00 82.19 76 ARG A CA 1
ATOM 577 C C . ARG A 1 76 ? 16.501 -4.903 -3.030 1.00 82.19 76 ARG A C 1
ATOM 579 O O . ARG A 1 76 ? 16.089 -5.683 -2.169 1.00 82.19 76 ARG A O 1
ATOM 586 N N . THR A 1 77 ? 15.741 -3.914 -3.501 1.00 85.19 77 THR A N 1
ATOM 587 C CA . THR A 1 77 ? 14.344 -3.730 -3.071 1.00 85.19 77 THR A CA 1
ATOM 588 C C . THR A 1 77 ? 13.421 -4.813 -3.627 1.00 85.19 77 THR A C 1
ATOM 590 O O . THR A 1 77 ? 12.516 -5.247 -2.914 1.00 85.19 77 THR A O 1
ATOM 593 N N . TYR A 1 78 ? 13.693 -5.305 -4.835 1.00 85.31 78 TYR A N 1
ATOM 594 C CA . TYR A 1 78 ? 13.017 -6.442 -5.449 1.00 85.31 78 TYR A CA 1
ATOM 595 C C . TYR A 1 78 ? 13.321 -7.767 -4.731 1.00 85.31 78 TYR A C 1
ATOM 597 O O . TYR A 1 78 ? 12.398 -8.500 -4.380 1.00 85.31 78 TYR A O 1
ATOM 605 N N . LEU A 1 79 ? 14.584 -8.040 -4.396 1.00 86.69 79 LEU A N 1
ATOM 606 C CA . LEU A 1 79 ? 14.969 -9.206 -3.587 1.00 86.69 79 LEU A CA 1
ATOM 607 C C . LEU A 1 79 ? 14.290 -9.190 -2.211 1.00 86.69 79 LEU A C 1
ATOM 609 O O . LEU A 1 79 ? 13.776 -10.207 -1.733 1.00 86.69 79 LEU A O 1
ATOM 613 N N . ALA A 1 80 ? 14.230 -8.010 -1.587 1.00 88.44 80 ALA A N 1
ATOM 614 C CA . ALA A 1 80 ? 13.503 -7.827 -0.339 1.00 88.44 80 ALA A CA 1
ATOM 615 C C . ALA A 1 80 ? 11.996 -8.072 -0.520 1.00 88.44 80 ALA A C 1
ATOM 617 O O . ALA A 1 80 ? 11.381 -8.676 0.349 1.00 88.44 80 ALA A O 1
ATOM 618 N N . TYR A 1 81 ? 11.394 -7.653 -1.638 1.00 90.62 81 TYR A N 1
ATOM 619 C CA . TYR A 1 81 ? 9.993 -7.955 -1.939 1.00 90.62 81 TYR A CA 1
ATOM 620 C C . TYR A 1 81 ? 9.735 -9.466 -2.008 1.00 90.62 81 TYR A C 1
ATOM 622 O O . TYR A 1 81 ? 8.821 -9.942 -1.339 1.00 90.62 81 TYR A O 1
ATOM 630 N N . VAL A 1 82 ? 10.558 -10.222 -2.744 1.00 89.50 82 VAL A N 1
ATOM 631 C CA . VAL A 1 82 ? 10.404 -11.684 -2.877 1.00 89.50 82 VAL A CA 1
ATOM 632 C C . VAL A 1 82 ? 10.520 -12.372 -1.514 1.00 89.50 82 VAL A C 1
ATOM 634 O O . VAL A 1 82 ? 9.693 -13.217 -1.176 1.00 89.50 82 VAL A O 1
ATOM 637 N N . THR A 1 83 ? 11.481 -11.943 -0.690 1.00 90.12 83 THR A N 1
ATOM 638 C CA . THR A 1 83 ? 11.671 -12.460 0.676 1.00 90.12 83 THR A CA 1
ATOM 639 C C . THR A 1 83 ? 10.479 -12.157 1.591 1.00 90.12 83 THR A C 1
ATOM 641 O O . THR A 1 83 ? 10.024 -13.016 2.339 1.00 90.12 83 THR A O 1
ATOM 644 N N . GLU A 1 84 ? 9.946 -10.933 1.557 1.00 91.94 84 GLU A N 1
ATOM 645 C CA . GLU A 1 84 ? 8.799 -10.553 2.396 1.00 91.94 84 GLU A CA 1
ATOM 646 C C . GLU A 1 84 ? 7.507 -11.249 1.932 1.00 91.94 84 GLU A C 1
ATOM 648 O O . GLU A 1 84 ? 6.681 -11.637 2.760 1.00 91.94 84 GLU A O 1
ATOM 653 N N . MET A 1 85 ? 7.344 -11.458 0.620 1.00 89.69 85 MET A N 1
ATOM 654 C CA . MET A 1 85 ? 6.225 -12.215 0.052 1.00 89.69 85 MET A CA 1
ATOM 655 C C . MET A 1 85 ? 6.281 -13.696 0.436 1.00 89.69 85 MET A C 1
ATOM 657 O O . MET A 1 85 ? 5.254 -14.243 0.836 1.00 89.69 85 MET A O 1
ATOM 661 N N . SER A 1 86 ? 7.457 -14.333 0.392 1.00 88.62 86 SER A N 1
ATOM 662 C CA . SER A 1 86 ? 7.612 -15.741 0.794 1.00 88.62 86 SER A CA 1
ATOM 663 C C . SER A 1 86 ? 7.373 -15.962 2.293 1.00 88.62 86 SER A C 1
ATOM 665 O O . SER A 1 86 ? 6.898 -17.020 2.696 1.00 88.62 86 SER A O 1
ATOM 667 N N . GLN A 1 87 ? 7.613 -14.940 3.119 1.00 92.56 87 GLN A N 1
ATOM 668 C CA . GLN A 1 87 ? 7.310 -14.941 4.556 1.00 92.56 87 GLN A CA 1
ATOM 669 C C . GLN A 1 87 ? 5.854 -14.559 4.890 1.00 92.56 87 GLN A C 1
ATOM 671 O O . GLN A 1 87 ? 5.501 -14.474 6.067 1.00 92.56 87 GLN A O 1
ATOM 676 N N . GLY A 1 88 ? 5.006 -14.279 3.892 1.00 92.25 88 GLY A N 1
ATOM 677 C CA . GLY A 1 88 ? 3.609 -13.871 4.095 1.00 92.25 88 GLY A CA 1
ATOM 678 C C . GLY A 1 88 ? 3.426 -12.441 4.625 1.00 92.25 88 GLY A C 1
ATOM 679 O O . GLY A 1 88 ? 2.337 -12.061 5.060 1.00 92.25 88 GLY A O 1
ATOM 680 N N . ARG A 1 89 ? 4.467 -11.603 4.592 1.00 93.62 89 ARG A N 1
ATOM 681 C CA . ARG A 1 89 ? 4.456 -10.227 5.115 1.00 93.62 89 ARG A CA 1
ATOM 682 C C . ARG A 1 89 ? 3.937 -9.227 4.076 1.00 93.62 89 ARG A C 1
ATOM 684 O O . ARG A 1 89 ? 4.626 -8.283 3.682 1.00 93.62 89 ARG A O 1
ATOM 691 N N . LEU A 1 90 ? 2.671 -9.381 3.681 1.00 93.25 90 LEU A N 1
ATOM 692 C CA . LEU A 1 90 ? 2.039 -8.627 2.583 1.00 93.25 90 LEU A CA 1
ATOM 693 C C . LEU A 1 90 ? 2.153 -7.099 2.719 1.00 93.25 90 LEU A C 1
ATOM 695 O O . LEU A 1 90 ? 2.380 -6.405 1.730 1.00 93.25 90 LEU A O 1
ATOM 699 N N . ARG A 1 91 ? 2.034 -6.551 3.935 1.00 93.69 91 ARG A N 1
ATOM 700 C CA . ARG A 1 91 ? 2.134 -5.099 4.170 1.00 93.69 91 ARG A CA 1
ATOM 701 C C . ARG A 1 91 ? 3.548 -4.562 3.933 1.00 93.69 91 ARG A C 1
ATOM 703 O O . ARG A 1 91 ? 3.705 -3.456 3.417 1.00 93.69 91 ARG A O 1
ATOM 710 N N . PHE A 1 92 ? 4.571 -5.318 4.327 1.00 93.06 92 PHE A N 1
ATOM 711 C CA . PHE A 1 92 ? 5.967 -4.928 4.124 1.00 93.06 92 PHE A CA 1
ATOM 712 C C . PHE A 1 92 ? 6.360 -5.069 2.658 1.00 93.06 92 PHE A C 1
ATOM 714 O O . PHE A 1 92 ? 6.947 -4.141 2.103 1.00 93.06 92 PHE A O 1
ATOM 721 N N . ALA A 1 93 ? 5.942 -6.155 2.008 1.00 92.94 93 ALA A N 1
ATOM 722 C CA . ALA A 1 93 ? 6.116 -6.340 0.574 1.00 92.94 93 ALA A CA 1
ATOM 723 C C . ALA A 1 93 ? 5.463 -5.204 -0.240 1.00 92.94 93 ALA A C 1
ATOM 725 O O . ALA A 1 93 ? 6.125 -4.617 -1.093 1.00 92.94 93 ALA A O 1
ATOM 726 N N . LEU A 1 94 ? 4.242 -4.766 0.098 1.00 94.00 94 LEU A N 1
ATOM 727 C CA . LEU A 1 94 ? 3.602 -3.631 -0.583 1.00 94.00 94 LEU A CA 1
ATOM 728 C C . LEU A 1 94 ? 4.412 -2.331 -0.444 1.00 94.00 94 LEU A C 1
ATOM 730 O O . LEU A 1 94 ? 4.571 -1.582 -1.405 1.00 94.00 94 LEU A O 1
ATOM 734 N N . ARG A 1 95 ? 4.993 -2.071 0.736 1.00 93.25 95 ARG A N 1
ATOM 735 C CA . ARG A 1 95 ? 5.898 -0.923 0.929 1.00 93.25 95 ARG A CA 1
ATOM 736 C C . ARG A 1 95 ? 7.145 -1.019 0.045 1.00 93.25 95 ARG A C 1
ATOM 738 O O . ARG A 1 95 ? 7.628 0.015 -0.417 1.00 93.25 95 ARG A O 1
ATOM 745 N N . ARG A 1 96 ? 7.662 -2.227 -0.217 1.00 91.69 96 ARG A N 1
ATOM 746 C CA . ARG A 1 96 ? 8.773 -2.436 -1.164 1.00 91.69 96 ARG A CA 1
ATOM 747 C C . ARG A 1 96 ? 8.355 -2.115 -2.596 1.00 91.69 96 ARG A C 1
ATOM 749 O O . ARG A 1 96 ? 9.088 -1.392 -3.260 1.00 91.69 96 ARG A O 1
ATOM 756 N N . VAL A 1 97 ? 7.160 -2.528 -3.026 1.00 92.31 97 VAL A N 1
ATOM 757 C CA . VAL A 1 97 ? 6.604 -2.156 -4.344 1.00 92.31 97 VAL A CA 1
ATOM 758 C C . VAL A 1 97 ? 6.539 -0.634 -4.510 1.00 92.31 97 VAL A C 1
ATOM 760 O O . VAL A 1 97 ? 7.042 -0.089 -5.490 1.00 92.31 97 VAL A O 1
ATOM 763 N N . LEU A 1 98 ? 6.007 0.077 -3.512 1.00 93.00 98 LEU A N 1
ATOM 764 C CA . LEU A 1 98 ? 5.959 1.545 -3.530 1.00 93.00 98 LEU A CA 1
ATOM 765 C C . LEU A 1 98 ? 7.358 2.183 -3.516 1.00 93.00 98 LEU A C 1
ATOM 767 O O . LEU A 1 98 ? 7.565 3.234 -4.119 1.00 93.00 98 LEU A O 1
ATOM 771 N N . SER A 1 99 ? 8.334 1.543 -2.867 1.00 91.56 99 SER A N 1
ATOM 772 C CA . SER A 1 99 ? 9.727 2.005 -2.873 1.00 91.56 99 SER A CA 1
ATOM 773 C C . SER A 1 99 ? 10.355 1.892 -4.266 1.00 91.56 99 SER A C 1
ATOM 775 O O . SER A 1 99 ? 11.036 2.822 -4.687 1.00 91.56 99 SER A O 1
ATOM 777 N N . ILE A 1 100 ? 10.080 0.813 -5.011 1.00 90.38 100 ILE A N 1
ATOM 778 C CA . ILE A 1 100 ? 10.523 0.651 -6.408 1.00 90.38 100 ILE A CA 1
ATOM 779 C C . ILE A 1 100 ? 9.931 1.764 -7.284 1.00 90.38 100 ILE A C 1
ATOM 781 O O . ILE A 1 100 ? 10.652 2.404 -8.047 1.00 90.38 100 ILE A O 1
ATOM 785 N N . SER A 1 101 ? 8.636 2.057 -7.126 1.00 92.81 101 SER A N 1
ATOM 786 C CA . SER A 1 101 ? 7.991 3.166 -7.842 1.00 92.81 101 SER A CA 1
ATOM 787 C C . SER A 1 101 ? 8.626 4.518 -7.506 1.00 92.81 101 SER A C 1
ATOM 789 O O . SER A 1 101 ? 8.904 5.310 -8.408 1.00 92.81 101 SER A O 1
ATOM 791 N N . ARG A 1 102 ? 8.953 4.762 -6.229 1.00 92.81 102 ARG A N 1
ATOM 792 C CA . ARG A 1 102 ? 9.652 5.981 -5.802 1.00 92.81 102 ARG A CA 1
ATOM 793 C C . ARG A 1 102 ? 11.027 6.126 -6.462 1.00 92.81 102 ARG A C 1
ATOM 795 O O . ARG A 1 102 ? 11.359 7.231 -6.881 1.00 92.81 102 ARG A O 1
ATOM 802 N N . LEU A 1 103 ? 11.793 5.039 -6.591 1.00 88.50 103 LEU A N 1
ATOM 803 C CA . LEU A 1 103 ? 13.082 5.042 -7.296 1.00 88.50 103 LEU A CA 1
ATOM 804 C C . LEU A 1 103 ? 12.914 5.378 -8.786 1.00 88.50 103 LEU A C 1
ATOM 806 O O . LEU A 1 103 ? 13.673 6.186 -9.318 1.00 88.50 103 LEU A O 1
ATOM 810 N N . GLY A 1 104 ? 11.896 4.817 -9.448 1.00 90.06 104 GLY A N 1
ATOM 811 C CA . GLY A 1 104 ? 11.573 5.143 -10.842 1.00 90.06 104 GLY A CA 1
ATOM 812 C C . GLY A 1 104 ? 11.231 6.623 -11.043 1.00 90.06 104 GLY A C 1
ATOM 813 O O . GLY A 1 104 ? 11.756 7.262 -11.954 1.00 90.06 104 GLY A O 1
ATOM 814 N N . ASN A 1 105 ? 10.425 7.197 -10.147 1.00 92.38 105 ASN A N 1
ATOM 815 C CA . ASN A 1 105 ? 10.084 8.622 -10.184 1.00 92.38 105 ASN A CA 1
ATOM 816 C C . ASN A 1 105 ? 11.306 9.512 -9.927 1.00 92.38 105 ASN A C 1
ATOM 818 O O . ASN A 1 105 ? 11.494 10.514 -10.611 1.00 92.38 105 ASN A O 1
ATOM 822 N N . GLN A 1 106 ? 12.163 9.132 -8.974 1.00 91.62 106 GLN A N 1
ATOM 823 C CA . GLN A 1 106 ? 13.401 9.857 -8.694 1.00 91.62 106 GLN A CA 1
ATOM 824 C C . GLN A 1 106 ? 14.324 9.884 -9.918 1.00 91.62 106 GLN A C 1
ATOM 826 O O . GLN A 1 106 ? 14.866 10.940 -10.232 1.00 91.62 106 GLN A O 1
ATOM 831 N N . ARG A 1 107 ? 14.453 8.760 -10.638 1.00 88.31 107 ARG A N 1
ATOM 832 C CA . ARG A 1 107 ? 15.222 8.679 -11.893 1.00 88.31 107 ARG A CA 1
ATOM 833 C C . ARG A 1 107 ? 14.669 9.597 -12.972 1.00 88.31 107 ARG A C 1
ATOM 835 O O . ARG A 1 107 ? 15.425 10.362 -13.565 1.00 88.31 107 ARG A O 1
ATOM 842 N N . MET A 1 108 ? 13.359 9.535 -13.199 1.00 89.88 108 MET A N 1
ATOM 843 C CA . MET A 1 108 ? 12.672 10.381 -14.175 1.00 89.88 108 MET A CA 1
ATOM 844 C C . MET A 1 108 ? 12.900 11.871 -13.865 1.00 89.88 108 MET A C 1
ATOM 846 O O . MET A 1 108 ? 13.207 12.652 -14.763 1.00 89.88 108 MET A O 1
ATOM 850 N N . GLN A 1 109 ? 12.842 12.248 -12.583 1.00 92.00 109 GLN A N 1
ATOM 851 C CA . GLN A 1 109 ? 13.045 13.624 -12.132 1.00 92.00 109 GLN A CA 1
ATOM 852 C C . GLN A 1 109 ? 14.501 14.094 -12.214 1.00 92.00 109 GLN A C 1
ATOM 854 O O . GLN A 1 109 ? 14.733 15.253 -12.543 1.00 92.00 109 GLN A O 1
ATOM 859 N N . SER A 1 110 ? 15.480 13.238 -11.900 1.00 90.38 110 SER A N 1
ATOM 860 C CA . SER A 1 110 ? 16.899 13.616 -11.935 1.00 90.38 110 SER A CA 1
ATOM 861 C C . SER A 1 110 ? 17.442 13.721 -13.357 1.00 90.38 110 SER A C 1
ATOM 863 O O . SER A 1 110 ? 18.296 14.556 -13.623 1.00 90.38 110 SER A O 1
ATOM 865 N N . ALA A 1 111 ? 16.965 12.862 -14.261 1.00 88.62 111 ALA A N 1
ATOM 866 C CA . ALA A 1 111 ? 17.422 12.830 -15.646 1.00 88.62 111 ALA A CA 1
ATOM 867 C C . ALA A 1 111 ? 16.667 13.811 -16.557 1.00 88.62 111 ALA A C 1
ATOM 869 O O . ALA A 1 111 ? 17.175 14.142 -17.619 1.00 88.62 111 ALA A O 1
ATOM 870 N N . GLN A 1 112 ? 15.468 14.264 -16.168 1.00 91.81 112 GLN A N 1
ATOM 871 C CA . GLN A 1 112 ? 14.663 15.253 -16.903 1.00 91.81 112 GLN A CA 1
ATOM 872 C C . GLN A 1 112 ? 14.603 14.999 -18.426 1.00 91.81 112 GLN A C 1
ATOM 874 O O . GLN A 1 112 ? 14.942 15.876 -19.228 1.00 91.81 112 GLN A O 1
ATOM 879 N N . PRO A 1 113 ? 14.168 13.805 -18.876 1.00 90.88 113 PRO A N 1
ATOM 880 C CA . PRO A 1 113 ? 14.255 13.428 -20.285 1.00 90.88 113 PRO A CA 1
ATOM 881 C C . PRO A 1 113 ? 13.426 14.326 -21.215 1.00 90.88 113 PRO A C 1
ATOM 883 O O . PRO A 1 113 ? 13.784 14.471 -22.378 1.00 90.88 113 PRO A O 1
ATOM 886 N N . TRP A 1 114 ? 12.369 14.985 -20.723 1.00 91.81 114 TRP A N 1
ATOM 887 C CA . TRP A 1 114 ? 11.584 15.961 -21.501 1.00 91.81 114 TRP A CA 1
ATOM 888 C C . TRP A 1 114 ? 12.376 17.222 -21.890 1.00 91.81 114 TRP A C 1
ATOM 890 O O . TRP A 1 114 ? 11.974 17.933 -22.813 1.00 91.81 114 TRP A O 1
ATOM 900 N N . ILE A 1 115 ? 13.483 17.499 -21.194 1.00 91.62 115 ILE A N 1
ATOM 901 C CA . ILE A 1 115 ? 14.442 18.554 -21.537 1.00 91.62 115 ILE A CA 1
ATOM 902 C C . ILE A 1 115 ? 15.521 17.974 -22.449 1.00 91.62 115 ILE A C 1
ATOM 904 O O . ILE A 1 115 ? 15.757 18.518 -23.524 1.00 91.62 115 ILE A O 1
ATOM 908 N N . LEU A 1 116 ? 16.112 16.833 -22.072 1.00 89.19 116 LEU A N 1
ATOM 909 C CA . LEU A 1 116 ? 17.192 16.193 -22.836 1.00 89.19 116 LEU A CA 1
ATOM 910 C C . LEU A 1 116 ? 16.787 15.823 -24.270 1.00 89.19 116 LEU A C 1
ATOM 912 O O . LEU A 1 116 ? 17.585 15.948 -25.191 1.00 89.19 116 LEU A O 1
ATOM 916 N N . LEU A 1 117 ? 15.529 15.430 -24.488 1.00 88.50 117 LEU A N 1
ATOM 917 C CA . LEU A 1 117 ? 14.999 15.123 -25.821 1.00 88.50 117 LEU A CA 1
ATOM 918 C C . LEU A 1 117 ? 14.996 16.326 -26.780 1.00 88.50 117 LEU A C 1
ATOM 920 O O . LEU A 1 117 ? 14.939 16.132 -27.992 1.00 88.50 117 LEU A O 1
ATOM 924 N N . LYS A 1 118 ? 15.050 17.554 -26.253 1.00 91.81 118 LYS A N 1
ATOM 925 C CA . LYS A 1 118 ? 15.120 18.796 -27.040 1.00 91.81 118 LYS A CA 1
ATOM 926 C C . LYS A 1 118 ? 16.560 19.292 -27.237 1.00 91.81 118 LYS A C 1
ATOM 928 O O . LYS A 1 118 ? 16.746 20.324 -27.873 1.00 91.81 118 LYS A O 1
ATOM 933 N N . GLY A 1 119 ? 17.544 18.602 -26.658 1.00 89.69 119 GLY A N 1
ATOM 934 C CA . GLY A 1 119 ? 18.958 18.976 -26.673 1.00 89.69 119 GLY A CA 1
ATOM 935 C C . GLY A 1 119 ? 19.740 18.390 -27.850 1.00 89.69 119 GLY A C 1
ATOM 936 O O . GLY A 1 119 ? 19.197 18.142 -28.931 1.00 89.69 119 GLY A O 1
ATOM 937 N N . THR A 1 120 ? 21.038 18.175 -27.624 1.00 92.75 120 THR A N 1
ATOM 938 C CA . THR A 1 120 ? 21.967 17.601 -28.610 1.00 92.75 120 THR A CA 1
ATOM 939 C C . THR A 1 120 ? 21.659 16.128 -28.900 1.00 92.75 120 THR A C 1
ATOM 941 O O . THR A 1 120 ? 20.912 15.478 -28.166 1.00 92.75 120 THR A O 1
ATOM 944 N N . ASP A 1 121 ? 22.236 15.559 -29.961 1.00 90.94 121 ASP A N 1
ATOM 945 C CA . ASP A 1 121 ? 22.011 14.144 -30.286 1.00 90.94 121 ASP A CA 1
ATOM 946 C C . ASP A 1 121 ? 22.514 13.192 -29.185 1.00 90.94 121 ASP A C 1
ATOM 948 O O . ASP A 1 121 ? 21.885 12.164 -28.926 1.00 90.94 121 ASP A O 1
ATOM 952 N N . GLU A 1 122 ? 23.563 13.566 -28.444 1.00 90.31 122 GLU A N 1
ATOM 953 C CA . GLU A 1 122 ? 23.993 12.825 -27.252 1.00 90.31 122 GLU A CA 1
ATOM 954 C C . GLU A 1 122 ? 22.964 12.897 -26.115 1.00 90.31 122 GLU A C 1
ATOM 956 O O . GLU A 1 122 ? 22.666 11.886 -25.468 1.00 90.31 122 GLU A O 1
ATOM 961 N N . ASP A 1 123 ? 22.377 14.074 -25.887 1.00 90.06 123 ASP A N 1
ATOM 962 C CA . ASP A 1 123 ? 21.342 14.265 -24.868 1.00 90.06 123 ASP A CA 1
ATOM 963 C C . ASP A 1 123 ? 20.079 13.469 -25.205 1.00 90.06 123 ASP A C 1
ATOM 965 O O . ASP A 1 123 ? 19.489 12.837 -24.324 1.00 90.06 123 ASP A O 1
ATOM 969 N N . LYS A 1 124 ? 19.707 13.398 -26.490 1.00 91.06 124 LYS A N 1
ATOM 970 C CA . LYS A 1 124 ? 18.595 12.560 -26.962 1.00 91.06 124 LYS A CA 1
ATOM 971 C C . LYS A 1 124 ? 18.829 11.085 -26.651 1.00 91.06 124 LYS A C 1
ATOM 973 O O . LYS A 1 124 ? 17.907 10.421 -26.175 1.00 91.06 124 LYS A O 1
ATOM 978 N N . ILE A 1 125 ? 20.046 10.569 -26.850 1.00 90.19 125 ILE A N 1
ATOM 979 C CA . ILE A 1 125 ? 20.396 9.177 -26.513 1.00 90.19 125 ILE A CA 1
ATOM 980 C C . ILE A 1 125 ? 20.263 8.934 -25.000 1.00 90.19 125 ILE A C 1
ATOM 982 O O . ILE A 1 125 ? 19.695 7.920 -24.579 1.00 90.19 125 ILE A O 1
ATOM 986 N N . ARG A 1 126 ? 20.724 9.870 -24.160 1.00 87.94 126 ARG A N 1
ATOM 987 C CA . ARG A 1 126 ? 20.595 9.781 -22.690 1.00 87.94 126 ARG A CA 1
ATOM 988 C C . ARG A 1 126 ? 19.136 9.849 -22.229 1.00 87.94 126 ARG A C 1
ATOM 990 O O . ARG A 1 126 ? 18.717 9.067 -21.369 1.00 87.94 126 ARG A O 1
ATOM 997 N N . GLY A 1 127 ? 18.348 10.738 -22.831 1.00 90.50 127 GLY A N 1
ATOM 998 C CA . GLY A 1 127 ? 16.912 10.861 -22.590 1.00 90.50 127 GLY A CA 1
ATOM 999 C C . GLY A 1 127 ? 16.157 9.587 -22.975 1.00 90.50 127 GLY A C 1
ATOM 1000 O O . GLY A 1 127 ? 15.414 9.040 -22.160 1.00 90.50 127 GLY A O 1
ATOM 1001 N N . ALA A 1 128 ? 16.419 9.047 -24.169 1.00 89.56 128 ALA A N 1
ATOM 1002 C CA . ALA A 1 128 ? 15.833 7.794 -24.643 1.00 89.56 128 ALA A CA 1
ATOM 1003 C C . ALA A 1 128 ? 16.210 6.596 -23.754 1.00 89.56 128 ALA A C 1
ATOM 1005 O O . ALA A 1 128 ? 15.355 5.771 -23.429 1.00 89.56 128 ALA A O 1
ATOM 1006 N N . THR A 1 129 ? 17.465 6.529 -23.295 1.00 90.25 129 THR A N 1
ATOM 1007 C CA . THR A 1 129 ? 17.933 5.476 -22.377 1.00 90.25 129 THR A CA 1
ATOM 1008 C C . THR A 1 129 ? 17.191 5.533 -21.041 1.00 90.25 129 THR A C 1
ATOM 1010 O O . THR A 1 129 ? 16.752 4.504 -20.528 1.00 90.25 129 THR A O 1
ATOM 1013 N N . THR A 1 130 ? 16.984 6.738 -20.503 1.00 90.69 130 THR A N 1
ATOM 1014 C CA . THR A 1 130 ? 16.233 6.951 -19.258 1.00 90.69 130 THR A CA 1
ATOM 1015 C C . THR A 1 130 ? 14.770 6.538 -19.414 1.00 90.69 130 THR A C 1
ATOM 1017 O O . THR A 1 130 ? 14.224 5.868 -18.541 1.00 90.69 130 THR A O 1
ATOM 1020 N N . ILE A 1 131 ? 14.128 6.886 -20.532 1.00 90.75 131 ILE A N 1
ATOM 1021 C CA . ILE A 1 131 ? 12.740 6.491 -20.807 1.00 90.75 131 ILE A CA 1
ATOM 1022 C C . ILE A 1 131 ? 12.624 4.969 -20.910 1.00 90.75 131 ILE A C 1
ATOM 1024 O O . ILE A 1 131 ? 11.770 4.381 -20.247 1.00 90.75 131 ILE A O 1
ATOM 1028 N N . GLY A 1 132 ? 13.515 4.321 -21.668 1.00 89.06 132 GLY A N 1
ATOM 1029 C CA . GLY A 1 132 ? 13.543 2.862 -21.786 1.00 89.06 132 GLY A CA 1
ATOM 1030 C C . GLY A 1 132 ? 13.715 2.173 -20.430 1.00 89.06 132 GLY A C 1
ATOM 1031 O O . GLY A 1 132 ? 13.014 1.207 -20.124 1.00 89.06 132 GLY A O 1
ATOM 1032 N N . LEU A 1 133 ? 14.575 2.726 -19.572 1.00 87.88 133 LEU A N 1
ATOM 1033 C CA . LEU A 1 133 ? 14.736 2.267 -18.199 1.00 87.88 133 LEU A CA 1
ATOM 1034 C C . LEU A 1 133 ? 13.451 2.420 -17.370 1.00 87.88 133 LEU A C 1
ATOM 1036 O O . LEU A 1 133 ? 13.036 1.488 -16.681 1.00 87.88 133 LEU A O 1
ATOM 1040 N N . CYS A 1 134 ? 12.806 3.583 -17.420 1.00 89.94 134 CYS A N 1
ATOM 1041 C CA . CYS A 1 134 ? 11.564 3.820 -16.690 1.00 89.94 134 CYS A CA 1
ATOM 1042 C C . CYS A 1 134 ? 10.441 2.878 -17.156 1.00 89.94 134 CYS A C 1
ATOM 1044 O O . CYS A 1 134 ? 9.698 2.366 -16.318 1.00 89.94 134 CYS A O 1
ATOM 1046 N N . CYS A 1 135 ? 10.355 2.572 -18.454 1.00 89.94 135 CYS A N 1
ATOM 1047 C CA . CYS A 1 135 ? 9.431 1.566 -18.987 1.00 89.94 135 CYS A CA 1
ATOM 1048 C C . CYS A 1 135 ? 9.741 0.158 -18.458 1.00 89.94 135 CYS A C 1
ATOM 1050 O O . CYS A 1 135 ? 8.828 -0.586 -18.100 1.00 89.94 135 CYS A O 1
ATOM 1052 N N . GLN A 1 136 ? 11.022 -0.193 -18.335 1.00 88.69 136 GLN A N 1
ATOM 1053 C CA . GLN A 1 136 ? 11.449 -1.465 -17.757 1.00 88.69 136 GLN A CA 1
ATOM 1054 C C . GLN A 1 136 ? 11.055 -1.583 -16.272 1.00 88.69 136 GLN A C 1
ATOM 1056 O O . GLN A 1 136 ? 10.556 -2.625 -15.838 1.00 88.69 136 GLN A O 1
ATOM 1061 N N . ILE A 1 137 ? 11.195 -0.497 -15.502 1.00 89.19 137 ILE A N 1
ATOM 1062 C CA . ILE A 1 137 ? 10.711 -0.416 -14.114 1.00 89.19 137 ILE A CA 1
ATOM 1063 C C . ILE A 1 137 ? 9.178 -0.505 -14.065 1.00 89.19 137 ILE A C 1
ATOM 1065 O O . ILE A 1 137 ? 8.640 -1.174 -13.186 1.00 89.19 137 ILE A O 1
ATOM 1069 N N . ALA A 1 138 ? 8.458 0.112 -15.006 1.00 91.12 138 ALA A N 1
ATOM 1070 C CA . ALA A 1 138 ? 6.999 0.020 -15.079 1.00 91.12 138 ALA A CA 1
ATOM 1071 C C . ALA A 1 138 ? 6.514 -1.420 -15.334 1.00 91.12 138 ALA A C 1
ATOM 1073 O O . ALA A 1 138 ? 5.563 -1.870 -14.693 1.00 91.12 138 ALA A O 1
ATOM 1074 N N . ALA A 1 139 ? 7.198 -2.177 -16.198 1.00 89.31 139 ALA A N 1
ATOM 1075 C CA . ALA A 1 139 ? 6.908 -3.597 -16.409 1.00 89.31 139 ALA A CA 1
ATOM 1076 C C . ALA A 1 139 ? 7.194 -4.448 -15.165 1.00 89.31 139 ALA A C 1
ATOM 1078 O O . ALA A 1 139 ? 6.377 -5.292 -14.793 1.00 89.31 139 ALA A O 1
ATOM 1079 N N . LEU A 1 140 ? 8.303 -4.177 -14.466 1.00 88.25 140 LEU A N 1
ATOM 1080 C CA . LEU A 1 140 ? 8.587 -4.808 -13.177 1.00 88.25 140 LEU A CA 1
ATOM 1081 C C . LEU A 1 140 ? 7.485 -4.503 -12.152 1.00 88.25 140 LEU A C 1
ATOM 1083 O O . LEU A 1 140 ? 7.011 -5.416 -11.479 1.00 88.25 140 LEU A O 1
ATOM 1087 N N . LEU A 1 141 ? 7.057 -3.239 -12.056 1.00 90.25 141 LEU A N 1
ATOM 1088 C CA . LEU A 1 141 ? 5.968 -2.810 -11.179 1.00 90.25 141 LEU A CA 1
ATOM 1089 C C . LEU A 1 141 ? 4.671 -3.552 -11.494 1.00 90.25 141 LEU A C 1
ATOM 1091 O O . LEU A 1 141 ? 3.999 -3.996 -10.570 1.00 90.25 141 LEU A O 1
ATOM 1095 N N . CYS A 1 142 ? 4.351 -3.756 -12.772 1.00 90.62 142 CYS A N 1
ATOM 1096 C CA . CYS A 1 142 ? 3.198 -4.552 -13.184 1.00 90.62 142 CYS A CA 1
ATOM 1097 C C . CYS A 1 142 ? 3.256 -5.987 -12.624 1.00 90.62 142 CYS A C 1
ATOM 1099 O O . CYS A 1 142 ? 2.265 -6.473 -12.074 1.00 90.62 142 CYS A O 1
ATOM 1101 N N . ALA A 1 143 ? 4.422 -6.640 -12.695 1.00 88.94 143 ALA A N 1
ATOM 1102 C CA . ALA A 1 143 ? 4.624 -7.993 -12.175 1.00 88.94 143 ALA A CA 1
ATOM 1103 C C . ALA A 1 143 ? 4.453 -8.068 -10.645 1.00 88.94 143 ALA A C 1
ATOM 1105 O O . ALA A 1 143 ? 3.686 -8.890 -10.142 1.00 88.94 143 ALA A O 1
ATOM 1106 N N . VAL A 1 144 ? 5.116 -7.178 -9.893 1.00 89.56 144 VAL A N 1
ATOM 1107 C CA . VAL A 1 144 ? 5.067 -7.181 -8.413 1.00 89.56 144 VAL A CA 1
ATOM 1108 C C . VAL A 1 144 ? 3.728 -6.685 -7.851 1.00 89.56 144 VAL A C 1
ATOM 1110 O O . VAL A 1 144 ? 3.383 -6.985 -6.704 1.00 89.56 144 VAL A O 1
ATOM 1113 N N . LEU A 1 145 ? 2.965 -5.917 -8.634 1.00 91.69 145 LEU A N 1
ATOM 1114 C CA . LEU A 1 145 ? 1.679 -5.351 -8.227 1.00 91.69 145 LEU A CA 1
ATOM 1115 C C . LEU A 1 145 ? 0.499 -6.296 -8.484 1.00 91.69 145 LEU A C 1
ATOM 1117 O O . LEU A 1 145 ? -0.501 -6.217 -7.770 1.00 91.69 145 LEU A O 1
ATOM 1121 N N . SER A 1 146 ? 0.632 -7.220 -9.439 1.00 90.88 146 SER A N 1
ATOM 1122 C CA . SER A 1 146 ? -0.368 -8.241 -9.781 1.00 90.88 146 SER A CA 1
ATOM 1123 C C . SER A 1 146 ? -1.058 -8.918 -8.573 1.00 90.88 146 SER A C 1
ATOM 1125 O O . SER A 1 146 ? -2.292 -8.939 -8.558 1.00 90.88 146 SER A O 1
ATOM 1127 N N . PRO A 1 147 ? -0.351 -9.387 -7.515 1.00 90.75 147 PRO A N 1
ATOM 1128 C CA . PRO A 1 147 ? -0.999 -10.026 -6.360 1.00 90.75 147 PRO A CA 1
ATOM 1129 C C . PRO A 1 147 ? -1.830 -9.082 -5.471 1.00 90.75 147 PRO A C 1
ATOM 1131 O O . PRO A 1 147 ? -2.661 -9.556 -4.703 1.00 90.75 147 PRO A O 1
ATOM 1134 N N . TYR A 1 148 ? -1.628 -7.764 -5.552 1.00 92.50 148 TYR A N 1
ATOM 1135 C CA . TYR A 1 148 ? -2.393 -6.773 -4.778 1.00 92.50 148 TYR A CA 1
ATOM 1136 C C . TYR A 1 148 ? -3.523 -6.154 -5.591 1.00 92.50 148 TYR A C 1
ATOM 1138 O O . TYR A 1 148 ? -4.597 -5.858 -5.073 1.00 92.50 148 TYR A O 1
ATOM 1146 N N . MET A 1 149 ? -3.239 -5.890 -6.862 1.00 93.75 149 MET A N 1
ATOM 1147 C CA . MET A 1 149 ? -4.007 -4.993 -7.709 1.00 93.75 149 MET A CA 1
ATOM 1148 C C . MET A 1 149 ? -4.062 -5.568 -9.139 1.00 93.75 149 MET A C 1
ATOM 1150 O O . MET A 1 149 ? -3.457 -5.036 -10.071 1.00 93.75 149 MET A O 1
ATOM 1154 N N . PRO A 1 150 ? -4.781 -6.691 -9.343 1.00 92.69 150 PRO A N 1
ATOM 1155 C CA . PRO A 1 150 ? -4.730 -7.446 -10.597 1.00 92.69 150 PRO A CA 1
ATOM 1156 C C . PRO A 1 150 ? -5.432 -6.735 -11.763 1.00 92.69 150 PRO A C 1
ATOM 1158 O O . PRO A 1 150 ? -5.053 -6.914 -12.919 1.00 92.69 150 PRO A O 1
ATOM 1161 N N . VAL A 1 151 ? -6.460 -5.924 -11.489 1.00 93.06 151 VAL A N 1
ATOM 1162 C CA . VAL A 1 151 ? -7.180 -5.153 -12.522 1.00 93.06 151 VAL A CA 1
ATOM 1163 C C . VAL A 1 151 ? -6.292 -4.041 -13.078 1.00 93.06 151 VAL A C 1
ATOM 1165 O O . VAL A 1 151 ? -6.144 -3.914 -14.290 1.00 93.06 151 VAL A O 1
ATOM 1168 N N . THR A 1 152 ? -5.653 -3.280 -12.195 1.00 93.31 152 THR A N 1
ATOM 1169 C CA . THR A 1 152 ? -4.718 -2.208 -12.550 1.00 93.31 152 THR A CA 1
ATOM 1170 C C . THR A 1 152 ? -3.451 -2.757 -13.198 1.00 93.31 152 THR A C 1
ATOM 1172 O O . THR A 1 152 ? -2.988 -2.181 -14.178 1.00 93.31 152 THR A O 1
ATOM 1175 N N . ALA A 1 153 ? -2.945 -3.913 -12.754 1.00 92.44 153 ALA A N 1
ATOM 1176 C CA . ALA A 1 153 ? -1.875 -4.618 -13.460 1.00 92.44 153 ALA A CA 1
ATOM 1177 C C . ALA A 1 153 ? -2.290 -4.988 -14.899 1.00 92.44 153 ALA A C 1
ATOM 1179 O O . ALA A 1 153 ? -1.540 -4.725 -15.833 1.00 92.44 153 ALA A O 1
ATOM 1180 N N . ARG A 1 154 ? -3.513 -5.503 -15.121 1.00 91.88 154 ARG A N 1
ATOM 1181 C CA . ARG A 1 154 ? -4.048 -5.758 -16.479 1.00 91.88 154 ARG A CA 1
ATOM 1182 C C . ARG A 1 154 ? -4.146 -4.507 -17.335 1.00 91.88 154 ARG A C 1
ATOM 1184 O O . ARG A 1 154 ? -3.818 -4.561 -18.516 1.00 91.88 154 ARG A O 1
ATOM 1191 N N . GLN A 1 155 ? -4.590 -3.393 -16.767 1.00 92.56 155 GLN A N 1
ATOM 1192 C CA . GLN A 1 155 ? -4.653 -2.126 -17.490 1.00 92.56 155 GLN A CA 1
ATOM 1193 C C . GLN A 1 155 ? -3.255 -1.628 -17.876 1.00 92.56 155 GLN A C 1
ATOM 1195 O O . GLN A 1 155 ? -3.050 -1.226 -19.018 1.00 92.56 155 GLN A O 1
ATOM 1200 N N . LEU A 1 156 ? -2.284 -1.716 -16.964 1.00 91.75 156 LEU A N 1
ATOM 1201 C CA . LEU A 1 156 ? -0.899 -1.335 -17.233 1.00 91.75 156 LEU A CA 1
ATOM 1202 C C . LEU A 1 156 ? -0.244 -2.250 -18.277 1.00 91.75 156 LEU A C 1
ATOM 1204 O O . LEU A 1 156 ? 0.395 -1.757 -19.199 1.00 91.75 156 LEU A O 1
ATOM 1208 N N . ALA A 1 157 ? -0.447 -3.564 -18.195 1.00 91.31 157 ALA A N 1
ATOM 1209 C CA . ALA A 1 157 ? 0.059 -4.512 -19.185 1.00 91.31 157 ALA A CA 1
ATOM 1210 C C . ALA A 1 157 ? -0.516 -4.261 -20.588 1.00 91.31 157 ALA A C 1
ATOM 1212 O O . ALA A 1 157 ? 0.223 -4.300 -21.570 1.00 91.31 157 ALA A O 1
ATOM 1213 N N . LYS A 1 158 ? -1.808 -3.904 -20.682 1.00 92.75 158 LYS A N 1
ATOM 1214 C CA . LYS A 1 158 ? -2.430 -3.459 -21.940 1.00 92.75 158 LYS A CA 1
ATOM 1215 C C . LYS A 1 158 ? -1.768 -2.198 -22.490 1.00 92.75 158 LYS A C 1
ATOM 1217 O O . LYS A 1 158 ? -1.502 -2.145 -23.683 1.00 92.75 158 LYS A O 1
ATOM 1222 N N . GLN A 1 159 ? -1.476 -1.206 -21.646 1.00 93.12 159 GLN A N 1
ATOM 1223 C CA . GLN A 1 159 ? -0.765 0.005 -22.077 1.00 93.12 159 GLN A CA 1
ATOM 1224 C C . GLN A 1 159 ? 0.669 -0.307 -22.521 1.00 93.12 159 GLN A C 1
ATOM 1226 O O . GLN A 1 159 ? 1.117 0.206 -23.536 1.00 93.12 159 GLN A O 1
ATOM 1231 N N . LEU A 1 160 ? 1.365 -1.204 -21.818 1.00 89.94 160 LEU A N 1
ATOM 1232 C CA . LEU A 1 160 ? 2.713 -1.651 -22.179 1.00 89.94 160 LEU A CA 1
ATOM 1233 C C . LEU A 1 160 ? 2.744 -2.607 -23.377 1.00 89.94 160 LEU A C 1
ATOM 1235 O O . LEU A 1 160 ? 3.827 -2.861 -23.889 1.00 89.94 160 LEU A O 1
ATOM 1239 N N . ASN A 1 161 ? 1.595 -3.108 -23.839 1.00 91.31 161 ASN A N 1
ATOM 1240 C CA . ASN A 1 161 ? 1.486 -4.116 -24.895 1.00 91.31 161 ASN A CA 1
ATOM 1241 C C . ASN A 1 161 ? 2.266 -5.410 -24.581 1.00 91.31 161 ASN A C 1
ATOM 1243 O O . ASN A 1 161 ? 2.983 -5.941 -25.424 1.00 91.31 161 ASN A O 1
ATOM 1247 N N . VAL A 1 162 ? 2.174 -5.890 -23.338 1.00 85.94 162 VAL A N 1
ATOM 1248 C CA . VAL A 1 162 ? 2.843 -7.120 -22.880 1.00 85.94 162 VAL A CA 1
ATOM 1249 C C . VAL A 1 162 ? 1.800 -8.069 -22.304 1.00 85.94 162 VAL A C 1
ATOM 1251 O O . VAL A 1 162 ? 0.887 -7.635 -21.598 1.00 85.94 162 VAL A O 1
ATOM 1254 N N . ASP A 1 163 ? 1.934 -9.367 -22.576 1.00 82.44 163 ASP A N 1
ATOM 1255 C CA . ASP A 1 163 ? 1.086 -10.361 -21.928 1.00 82.44 163 ASP A CA 1
ATOM 1256 C C . ASP A 1 163 ? 1.437 -10.478 -20.435 1.00 82.44 163 ASP A C 1
ATOM 1258 O O . ASP A 1 163 ? 2.594 -10.578 -20.029 1.00 82.44 163 ASP A O 1
ATOM 1262 N N . ILE A 1 164 ? 0.428 -10.501 -19.570 1.00 76.62 164 ILE A N 1
ATOM 1263 C CA . ILE A 1 164 ? 0.659 -10.673 -18.129 1.00 76.62 164 ILE A CA 1
ATOM 1264 C C . ILE A 1 164 ? 1.270 -12.032 -17.816 1.00 76.62 164 ILE A C 1
ATOM 1266 O O . ILE A 1 164 ? 2.020 -12.153 -16.846 1.00 76.62 164 ILE A O 1
ATOM 1270 N N . GLY A 1 165 ? 0.991 -13.041 -18.645 1.00 74.62 165 GLY A N 1
ATOM 1271 C CA . GLY A 1 165 ? 1.586 -14.364 -18.525 1.00 74.62 165 GLY A CA 1
ATOM 1272 C C . GLY A 1 165 ? 3.114 -14.352 -18.598 1.00 74.62 165 GLY A C 1
ATOM 1273 O O . GLY A 1 165 ? 3.738 -15.198 -17.956 1.00 74.62 165 GLY A O 1
ATOM 1274 N N . THR A 1 166 ? 3.711 -13.383 -19.302 1.00 74.06 166 THR A N 1
ATOM 1275 C CA . THR A 1 166 ? 5.167 -13.255 -19.470 1.00 74.06 166 THR A CA 1
ATOM 1276 C C . THR A 1 166 ? 5.832 -12.427 -18.368 1.00 74.06 166 THR A C 1
ATOM 1278 O O . THR A 1 166 ? 7.032 -12.556 -18.142 1.00 74.06 166 THR A O 1
ATOM 1281 N N . LEU A 1 167 ? 5.068 -11.615 -17.629 1.00 76.69 167 LEU A N 1
ATOM 1282 C CA . LEU A 1 167 ? 5.542 -10.789 -16.509 1.00 76.69 167 LEU A CA 1
ATOM 1283 C C . LEU A 1 167 ? 5.623 -11.593 -15.200 1.00 76.69 167 LEU A C 1
ATOM 1285 O O . LEU A 1 167 ? 5.063 -11.210 -14.171 1.00 76.69 167 LEU A O 1
ATOM 1289 N N . ARG 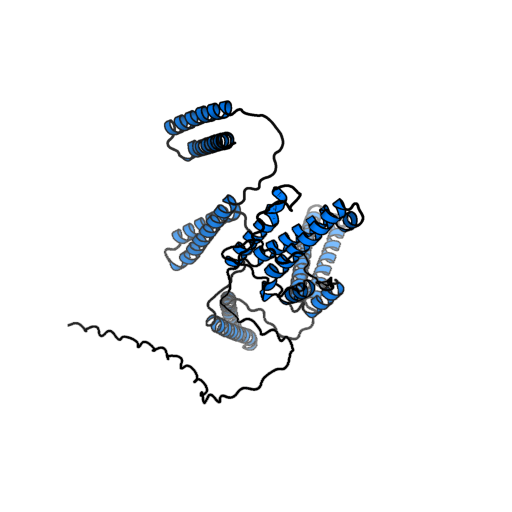A 1 168 ? 6.295 -12.748 -15.240 1.00 71.06 168 ARG A N 1
ATOM 1290 C CA . ARG A 1 168 ? 6.438 -13.637 -14.081 1.00 71.06 168 ARG A CA 1
ATOM 1291 C C . ARG A 1 168 ? 7.732 -13.378 -13.330 1.00 71.06 168 ARG A C 1
ATOM 1293 O O . ARG A 1 168 ? 8.807 -13.270 -13.908 1.00 71.06 168 ARG A O 1
ATOM 1300 N N . ILE A 1 169 ? 7.600 -13.357 -12.011 1.00 75.94 169 ILE A N 1
ATOM 1301 C CA . ILE A 1 169 ? 8.715 -13.302 -11.074 1.00 75.94 169 ILE A CA 1
ATOM 1302 C C . ILE A 1 169 ? 9.123 -14.736 -10.761 1.00 75.94 169 ILE A C 1
ATOM 1304 O O . ILE A 1 169 ? 8.287 -15.530 -10.331 1.00 75.94 169 ILE A O 1
ATOM 1308 N N . ASN A 1 170 ? 10.396 -15.065 -10.974 1.00 70.69 170 ASN A N 1
ATOM 1309 C CA . ASN A 1 170 ? 10.956 -16.324 -10.502 1.00 70.69 170 ASN A CA 1
ATOM 1310 C C . ASN A 1 170 ? 11.376 -16.158 -9.025 1.00 70.69 170 ASN A C 1
ATOM 1312 O O . ASN A 1 170 ? 12.260 -15.341 -8.753 1.00 70.69 170 ASN A O 1
ATOM 1316 N N . PRO A 1 171 ? 10.746 -16.876 -8.076 1.00 67.94 171 PRO A N 1
ATOM 1317 C CA . PRO A 1 171 ? 11.076 -16.769 -6.658 1.00 67.94 171 PRO A CA 1
ATOM 1318 C C . PRO A 1 171 ? 12.405 -17.445 -6.294 1.00 67.94 171 PRO A C 1
ATOM 1320 O O . PRO A 1 171 ? 13.047 -17.008 -5.343 1.00 67.94 171 PRO A O 1
ATOM 1323 N N . ASP A 1 172 ? 12.828 -18.463 -7.049 1.00 65.88 172 ASP A N 1
ATOM 1324 C CA . ASP A 1 172 ? 14.031 -19.252 -6.757 1.00 65.88 172 ASP A CA 1
ATOM 1325 C C . ASP A 1 172 ? 15.299 -18.556 -7.266 1.00 65.88 172 ASP A C 1
ATOM 1327 O O . ASP A 1 172 ? 16.341 -18.596 -6.620 1.00 65.88 172 ASP A O 1
ATOM 1331 N N . ASN A 1 173 ? 15.192 -17.860 -8.404 1.00 62.78 173 ASN A N 1
ATOM 1332 C CA . ASN A 1 173 ? 16.258 -17.036 -8.976 1.00 62.78 173 ASN A CA 1
ATOM 1333 C C . ASN A 1 173 ? 15.743 -15.626 -9.302 1.00 62.78 173 ASN A C 1
ATOM 1335 O O . ASN A 1 173 ? 15.499 -15.297 -10.471 1.00 62.78 173 ASN A O 1
ATOM 1339 N N . PRO A 1 174 ? 15.562 -14.773 -8.281 1.00 65.56 174 PRO A N 1
ATOM 1340 C CA . PRO A 1 174 ? 15.082 -13.416 -8.476 1.00 65.56 174 PRO A CA 1
ATOM 1341 C C . PRO A 1 174 ? 16.173 -12.557 -9.129 1.00 65.56 174 PRO A C 1
ATOM 1343 O O . PRO A 1 174 ? 17.093 -12.072 -8.477 1.00 65.56 174 PRO A O 1
ATOM 1346 N N . SER A 1 175 ? 16.051 -12.343 -10.436 1.00 65.50 175 SER A N 1
ATOM 1347 C CA . SER A 1 175 ? 16.861 -11.385 -11.193 1.00 65.50 175 SER A CA 1
ATOM 1348 C C . SER A 1 175 ? 15.962 -10.356 -11.869 1.00 65.50 175 SER A C 1
ATOM 1350 O O . SER A 1 175 ? 14.800 -10.645 -12.177 1.00 65.50 175 SER A O 1
ATOM 1352 N N . LEU A 1 176 ? 16.483 -9.146 -12.095 1.00 67.12 176 LEU A N 1
ATOM 1353 C CA . LEU A 1 176 ? 15.815 -8.204 -12.983 1.00 67.12 176 LEU A CA 1
ATOM 1354 C C . LEU A 1 176 ? 15.913 -8.728 -14.414 1.00 67.12 176 LEU A C 1
ATOM 1356 O O . LEU A 1 176 ? 16.956 -8.652 -15.067 1.00 67.12 176 LEU A O 1
ATOM 1360 N N . LEU A 1 177 ? 14.803 -9.282 -14.888 1.00 67.50 177 LEU A N 1
ATOM 1361 C CA . LEU A 1 177 ? 14.628 -9.638 -16.285 1.00 67.50 177 LEU A CA 1
ATOM 1362 C C . LEU A 1 177 ? 14.463 -8.364 -17.105 1.00 67.50 177 LEU A C 1
ATOM 1364 O O . LEU A 1 177 ? 13.819 -7.419 -16.653 1.00 67.50 177 LEU A O 1
ATOM 1368 N N . GLN A 1 178 ? 15.007 -8.355 -18.319 1.00 75.25 178 GLN A N 1
ATOM 1369 C CA . GLN A 1 178 ? 14.619 -7.385 -19.332 1.00 75.25 178 GLN A CA 1
ATOM 1370 C C . GLN A 1 178 ? 13.257 -7.817 -19.898 1.00 75.25 178 GLN A C 1
ATOM 1372 O O . GLN A 1 178 ? 13.159 -8.846 -20.559 1.00 75.25 178 GLN A O 1
ATOM 1377 N N . TYR A 1 179 ? 12.209 -7.048 -19.605 1.00 78.38 179 TYR A N 1
ATOM 1378 C CA . TYR A 1 179 ? 10.823 -7.354 -19.974 1.00 78.38 179 TYR A CA 1
ATOM 1379 C C . TYR A 1 179 ? 10.483 -6.739 -21.330 1.00 78.38 179 TYR A C 1
ATOM 1381 O O . TYR A 1 179 ? 9.761 -7.349 -22.110 1.00 78.38 179 TYR A O 1
ATOM 1389 N N . LEU A 1 180 ? 11.022 -5.548 -21.620 1.00 84.25 180 LEU A N 1
ATOM 1390 C CA . LEU A 1 180 ? 10.850 -4.882 -22.905 1.00 84.25 180 LEU A CA 1
ATOM 1391 C C . LEU A 1 180 ? 12.137 -4.996 -23.741 1.00 84.25 180 LEU A C 1
ATOM 1393 O O . LEU A 1 180 ? 13.177 -4.430 -23.369 1.00 84.25 180 LEU A O 1
ATOM 1397 N N . PRO A 1 181 ? 12.112 -5.717 -24.876 1.00 83.44 181 PRO A N 1
ATOM 1398 C CA . PRO A 1 181 ? 13.209 -5.687 -25.832 1.00 83.44 181 PRO A CA 1
ATOM 1399 C C . PRO A 1 181 ? 13.291 -4.317 -26.525 1.00 83.44 181 PRO A C 1
ATOM 1401 O O . PRO A 1 181 ? 12.338 -3.536 -26.552 1.00 83.44 181 PRO A O 1
ATOM 1404 N N . ARG A 1 182 ? 14.457 -4.010 -27.102 1.00 83.00 182 ARG A N 1
ATOM 1405 C CA . ARG A 1 182 ? 14.635 -2.787 -27.900 1.00 83.00 182 ARG A CA 1
ATOM 1406 C C . ARG A 1 182 ? 13.751 -2.869 -29.150 1.00 83.00 182 ARG A C 1
ATOM 1408 O O . ARG A 1 182 ? 13.732 -3.906 -29.801 1.00 83.00 182 ARG A O 1
ATOM 1415 N N . GLY A 1 183 ? 13.050 -1.783 -29.475 1.00 83.00 183 GLY A N 1
ATOM 1416 C CA . GLY A 1 183 ? 12.103 -1.738 -30.599 1.00 83.00 183 GLY A CA 1
ATOM 1417 C C . GLY A 1 183 ? 10.674 -2.181 -30.259 1.00 83.00 183 GLY A C 1
ATOM 1418 O O . GLY A 1 183 ? 9.829 -2.214 -31.146 1.00 83.00 183 GLY A O 1
ATOM 1419 N N . HIS A 1 184 ? 10.383 -2.498 -28.992 1.00 89.69 184 HIS A N 1
ATOM 1420 C CA . HIS A 1 184 ? 9.027 -2.811 -28.537 1.00 89.69 184 HIS A CA 1
ATOM 1421 C C . HIS A 1 184 ? 8.084 -1.606 -28.662 1.00 89.69 184 HIS A C 1
ATOM 1423 O O . HIS A 1 184 ? 8.414 -0.508 -28.208 1.00 89.69 184 HIS A O 1
ATOM 1429 N N . VAL A 1 185 ? 6.896 -1.823 -29.233 1.00 90.62 185 VAL A N 1
ATOM 1430 C CA . VAL A 1 185 ? 5.879 -0.778 -29.424 1.00 90.62 185 VAL A CA 1
ATOM 1431 C C . VAL A 1 185 ? 4.883 -0.798 -28.264 1.00 90.62 185 VAL A C 1
ATOM 1433 O O . VAL A 1 185 ? 4.231 -1.810 -28.001 1.00 90.62 185 VAL A O 1
ATOM 1436 N N . ILE A 1 186 ? 4.772 0.343 -27.585 1.00 92.00 186 ILE A N 1
ATOM 1437 C CA . ILE A 1 186 ? 3.869 0.590 -26.453 1.00 92.00 186 ILE A CA 1
ATOM 1438 C C . ILE A 1 186 ? 2.538 1.154 -26.987 1.00 92.00 186 ILE A C 1
ATOM 1440 O O . ILE A 1 186 ? 2.529 1.891 -27.973 1.00 92.00 186 ILE A O 1
ATOM 1444 N N . ASN A 1 187 ? 1.418 0.823 -26.338 1.00 93.19 187 ASN A N 1
ATOM 1445 C CA . ASN A 1 187 ? 0.095 1.357 -26.677 1.00 93.19 187 ASN A CA 1
ATOM 1446 C C . ASN A 1 187 ? -0.122 2.764 -26.084 1.00 93.19 187 ASN A C 1
ATOM 1448 O O . ASN A 1 187 ? 0.733 3.316 -25.392 1.00 93.19 187 ASN A O 1
ATOM 1452 N N . GLN A 1 188 ? -1.287 3.369 -26.338 1.00 91.00 188 GLN A N 1
ATOM 1453 C CA . GLN A 1 188 ? -1.592 4.698 -25.805 1.00 91.00 188 GLN A CA 1
ATOM 1454 C C . GLN A 1 188 ? -1.672 4.691 -24.263 1.00 91.00 188 GLN A C 1
ATOM 1456 O O . GLN A 1 188 ? -2.445 3.910 -23.693 1.00 91.00 188 GLN A O 1
ATOM 1461 N N . PRO A 1 189 ? -0.898 5.552 -23.572 1.00 91.12 189 PRO A N 1
ATOM 1462 C CA . PRO A 1 189 ? -0.936 5.640 -22.120 1.00 91.12 189 PRO A CA 1
ATOM 1463 C C . PRO A 1 189 ? -2.231 6.310 -21.652 1.00 91.12 189 PRO A C 1
ATOM 1465 O O . PRO A 1 189 ? -2.705 7.278 -22.243 1.00 91.12 189 PRO A O 1
ATOM 1468 N N . SER A 1 190 ? -2.789 5.814 -20.550 1.00 92.88 190 SER A N 1
ATOM 1469 C CA . SER A 1 190 ? -3.991 6.361 -19.914 1.00 92.88 190 SER A CA 1
ATOM 1470 C C . SER A 1 190 ? -3.790 6.405 -18.394 1.00 92.88 190 SER A C 1
ATOM 1472 O O . SER A 1 190 ? -3.182 5.477 -17.847 1.00 92.88 190 SER A O 1
ATOM 1474 N N . PRO A 1 191 ? -4.270 7.444 -17.682 1.00 93.88 191 PRO A N 1
ATOM 1475 C CA . PRO A 1 191 ? -4.126 7.529 -16.231 1.00 93.88 191 PRO A CA 1
ATOM 1476 C C . PRO A 1 191 ? -4.660 6.275 -15.518 1.00 93.88 191 PRO A C 1
ATOM 1478 O O . PRO A 1 191 ? -5.808 5.878 -15.704 1.00 93.88 191 PRO A O 1
ATOM 1481 N N . LEU A 1 192 ? -3.818 5.639 -14.695 1.00 91.50 192 LEU A N 1
ATOM 1482 C CA . LEU A 1 192 ? -4.175 4.403 -13.979 1.00 91.50 192 LEU A CA 1
ATOM 1483 C C . LEU A 1 192 ? -5.030 4.648 -12.733 1.00 91.50 192 LEU A C 1
ATOM 1485 O O . LEU A 1 192 ? -5.795 3.776 -12.332 1.00 91.50 192 LEU A O 1
ATOM 1489 N N . PHE A 1 193 ? -4.864 5.807 -12.094 1.00 92.94 193 PHE A N 1
ATOM 1490 C CA . PHE A 1 193 ? -5.522 6.143 -10.837 1.00 92.94 193 PHE A CA 1
ATOM 1491 C C . PHE A 1 193 ? -6.199 7.503 -10.958 1.00 92.94 193 PHE A C 1
ATOM 1493 O O . PHE A 1 193 ? -5.572 8.479 -11.372 1.00 92.94 193 PHE A O 1
ATOM 1500 N N . SER A 1 194 ? -7.468 7.566 -10.565 1.00 93.12 194 SER A N 1
ATOM 1501 C CA . SER A 1 194 ? -8.189 8.817 -10.360 1.00 93.12 194 SER A CA 1
ATOM 1502 C C . SER A 1 194 ? -7.932 9.338 -8.949 1.00 93.12 194 SER A C 1
ATOM 1504 O O . SER A 1 194 ? -7.848 8.565 -7.990 1.00 93.12 194 SER A O 1
ATOM 1506 N N . LYS A 1 195 ? -7.838 10.660 -8.805 1.00 94.06 195 LYS A N 1
ATOM 1507 C CA . LYS A 1 195 ? -7.810 11.299 -7.490 1.00 94.06 195 LYS A CA 1
ATOM 1508 C C . LYS A 1 195 ? -9.143 11.043 -6.774 1.00 94.06 195 LYS A C 1
ATOM 1510 O O . LYS A 1 195 ? -10.197 11.049 -7.403 1.00 94.06 195 LYS A O 1
ATOM 1515 N N . LEU A 1 196 ? -9.084 10.790 -5.470 1.00 92.69 196 LEU A N 1
ATOM 1516 C CA . LEU A 1 196 ? -10.272 10.717 -4.622 1.00 92.69 196 LEU A CA 1
ATOM 1517 C C . LEU A 1 196 ? -10.595 12.120 -4.110 1.00 92.69 196 LEU A C 1
ATOM 1519 O O . LEU A 1 196 ? -9.775 12.715 -3.411 1.00 92.69 196 LEU A O 1
ATOM 1523 N N . GLU A 1 197 ? -11.772 12.632 -4.463 1.00 94.19 197 GLU A N 1
ATOM 1524 C CA . GLU A 1 197 ? -12.239 13.936 -3.990 1.00 94.19 197 GLU A CA 1
ATOM 1525 C C . GLU A 1 197 ? -12.816 13.840 -2.567 1.00 94.19 197 GLU A C 1
ATOM 1527 O O . GLU A 1 197 ? -13.481 12.847 -2.239 1.00 94.19 197 GLU A O 1
ATOM 1532 N N . PRO A 1 198 ? -12.574 14.850 -1.709 1.00 91.62 198 PRO A N 1
ATOM 1533 C CA . PRO A 1 198 ? -13.003 14.831 -0.311 1.00 91.62 198 PRO A CA 1
ATOM 1534 C C . PRO A 1 198 ? -14.526 14.710 -0.174 1.00 91.62 198 PRO A C 1
ATOM 1536 O O . PRO A 1 198 ? -14.991 13.913 0.635 1.00 91.62 198 PRO A O 1
ATOM 1539 N N . ASP A 1 199 ? -15.299 15.363 -1.040 1.00 91.75 199 ASP A N 1
ATOM 1540 C CA . ASP A 1 199 ? -16.768 15.308 -1.032 1.00 91.75 199 ASP A CA 1
ATOM 1541 C C . ASP A 1 199 ? -17.288 13.877 -1.261 1.00 91.75 199 ASP A C 1
ATOM 1543 O O . ASP A 1 199 ? -18.231 13.401 -0.622 1.00 91.75 199 ASP A O 1
ATOM 1547 N N . SER A 1 200 ? -16.623 13.129 -2.146 1.00 89.81 200 SER A N 1
ATOM 1548 C CA . SER A 1 200 ? -16.935 11.714 -2.377 1.00 89.81 200 SER A CA 1
ATOM 1549 C C . SER A 1 200 ? -16.577 10.854 -1.161 1.00 89.81 200 SER A C 1
ATOM 1551 O O . SER A 1 200 ? -17.271 9.889 -0.850 1.00 89.81 200 SER A O 1
ATOM 1553 N N . LEU A 1 201 ? -15.515 11.203 -0.431 1.00 90.12 201 LEU A N 1
ATOM 1554 C CA . LEU A 1 201 ? -15.161 10.517 0.811 1.00 90.12 201 LEU A CA 1
ATOM 1555 C C . LEU A 1 201 ? -16.174 10.803 1.920 1.00 90.12 201 LEU A C 1
ATOM 1557 O O . LEU A 1 201 ? -16.524 9.885 2.656 1.00 90.12 201 LEU A O 1
ATOM 1561 N N . GLU A 1 202 ? -16.670 12.033 2.036 1.00 89.88 202 GLU A N 1
ATOM 1562 C CA . GLU A 1 202 ? -17.667 12.421 3.040 1.00 89.88 202 GLU A CA 1
ATOM 1563 C C . GLU A 1 202 ? -19.036 11.794 2.773 1.00 89.88 202 GLU A C 1
ATOM 1565 O O . GLU A 1 202 ? -19.670 11.269 3.693 1.00 89.88 202 GLU A O 1
ATOM 1570 N N . THR A 1 203 ? -19.471 11.752 1.514 1.00 91.56 203 THR A N 1
ATOM 1571 C CA . THR A 1 203 ? -20.702 11.045 1.121 1.00 91.56 203 THR A CA 1
ATOM 1572 C C . THR A 1 203 ? -20.606 9.542 1.391 1.00 91.56 203 THR A C 1
ATOM 1574 O O . THR A 1 203 ? -21.542 8.943 1.920 1.00 91.56 203 THR A O 1
ATOM 1577 N N . LEU A 1 204 ? -19.461 8.908 1.114 1.00 91.62 204 LEU A N 1
ATOM 1578 C CA . LEU A 1 204 ? -19.239 7.503 1.470 1.00 91.62 204 LEU A CA 1
ATOM 1579 C C . LEU A 1 204 ? -19.148 7.313 2.988 1.00 91.62 204 LEU A C 1
ATOM 1581 O O . LEU A 1 204 ? -19.691 6.347 3.523 1.00 91.62 204 LEU A O 1
ATOM 1585 N N . ARG A 1 205 ? -18.506 8.242 3.700 1.00 88.44 205 ARG A N 1
ATOM 1586 C CA . ARG A 1 205 ? -18.387 8.195 5.158 1.00 88.44 205 ARG A CA 1
ATOM 1587 C C . ARG A 1 205 ? -19.754 8.286 5.814 1.00 88.44 205 ARG A C 1
ATOM 1589 O O . ARG A 1 205 ? -20.051 7.451 6.651 1.00 88.44 205 ARG A O 1
ATOM 1596 N N . THR A 1 206 ? -20.599 9.233 5.422 1.00 88.12 206 THR A N 1
ATOM 1597 C CA . THR A 1 206 ? -21.970 9.358 5.945 1.00 88.12 206 THR A CA 1
ATOM 1598 C C . THR A 1 206 ? -22.815 8.133 5.607 1.00 88.12 206 THR A C 1
ATOM 1600 O O . THR A 1 206 ? -23.495 7.600 6.481 1.00 88.12 206 THR A O 1
ATOM 1603 N N . LYS A 1 207 ? -22.701 7.614 4.379 1.00 90.00 207 LYS A N 1
ATOM 1604 C CA . LYS A 1 207 ? -23.426 6.416 3.937 1.00 90.00 207 LYS A CA 1
ATOM 1605 C C . LYS A 1 207 ? -23.032 5.140 4.695 1.00 90.00 207 LYS A C 1
ATOM 1607 O O . LYS A 1 207 ? -23.880 4.271 4.876 1.00 90.00 207 LYS A O 1
ATOM 1612 N N . TYR A 1 208 ? -21.777 5.020 5.140 1.00 89.88 208 TYR A N 1
ATOM 1613 C CA . TYR A 1 208 ? -21.240 3.801 5.768 1.00 89.88 208 TYR A CA 1
ATOM 1614 C C . TYR A 1 208 ? -20.751 3.972 7.220 1.00 89.88 208 TYR A C 1
ATOM 1616 O O . TYR A 1 208 ? -20.198 3.028 7.780 1.00 89.88 208 TYR A O 1
ATOM 1624 N N . ALA A 1 209 ? -20.962 5.128 7.862 1.00 82.44 209 ALA A N 1
ATOM 1625 C CA . ALA A 1 209 ? -20.504 5.399 9.235 1.00 82.44 209 ALA A CA 1
ATOM 1626 C C . ALA A 1 209 ? -21.158 4.495 10.298 1.00 82.44 209 ALA A C 1
ATOM 1628 O O . ALA A 1 209 ? -20.568 4.274 11.360 1.00 82.44 209 ALA A O 1
ATOM 1629 N N . GLY A 1 210 ? -22.350 3.951 10.021 1.00 82.50 210 GLY A N 1
ATOM 1630 C CA . GLY A 1 210 ? -23.059 3.017 10.903 1.00 82.50 210 GLY A CA 1
ATOM 1631 C C . GLY A 1 210 ? -23.166 3.494 12.362 1.00 82.50 210 GLY A C 1
ATOM 1632 O O . GLY A 1 210 ? -23.199 4.686 12.644 1.00 82.50 210 GLY A O 1
ATOM 1633 N N . THR A 1 211 ? -23.165 2.552 13.313 1.00 62.12 211 THR A N 1
ATOM 1634 C CA . THR A 1 211 ? -23.219 2.795 14.776 1.00 62.12 211 THR A CA 1
ATOM 1635 C C . THR A 1 211 ? -21.915 3.377 15.356 1.00 62.12 211 THR A C 1
ATOM 1637 O O . THR A 1 211 ? -21.783 3.542 16.570 1.00 62.12 211 THR A O 1
ATOM 1640 N N . GLN A 1 212 ? -20.893 3.609 14.525 1.00 61.88 212 GLN A N 1
ATOM 1641 C CA . GLN A 1 212 ? -19.561 4.020 14.970 1.00 61.88 212 GLN A CA 1
ATOM 1642 C C . GLN A 1 212 ? -19.509 5.527 15.249 1.00 61.88 212 GLN A C 1
ATOM 1644 O O . GLN A 1 212 ? -18.963 5.926 16.275 1.00 61.88 212 GLN A O 1
ATOM 1649 N N . SER A 1 213 ? -20.192 6.337 14.433 1.00 60.78 213 SER A N 1
ATOM 1650 C CA . SER A 1 213 ? -20.407 7.768 14.697 1.00 60.78 213 SER A CA 1
ATOM 1651 C C . SER A 1 213 ? -21.243 8.003 15.960 1.00 60.78 213 SER A C 1
ATOM 1653 O O . SER A 1 213 ? -20.930 8.891 16.746 1.00 60.78 213 SER A O 1
ATOM 1655 N N . GLU A 1 214 ? -22.246 7.163 16.228 1.00 62.69 214 GLU A N 1
ATOM 1656 C CA . GLU A 1 214 ? -23.053 7.237 17.457 1.00 62.69 214 GLU A CA 1
ATOM 1657 C C . GLU A 1 214 ? -22.245 6.893 18.720 1.00 62.69 214 GLU A C 1
ATOM 1659 O O . GLU A 1 214 ? -22.470 7.464 19.789 1.00 62.69 214 GLU A O 1
ATOM 1664 N N . ARG A 1 215 ? -21.293 5.955 18.624 1.00 62.62 215 ARG A N 1
ATOM 1665 C CA . ARG A 1 215 ? -20.389 5.601 19.734 1.00 62.62 215 ARG A CA 1
ATOM 1666 C C . ARG A 1 215 ? -19.319 6.664 19.963 1.00 62.62 215 ARG A C 1
ATOM 1668 O O . ARG A 1 215 ? -18.979 6.927 21.113 1.00 62.62 215 ARG A O 1
ATOM 1675 N N . GLU A 1 216 ? -18.803 7.267 18.896 1.00 60.38 216 GLU A N 1
ATOM 1676 C CA . GLU A 1 216 ? -17.857 8.384 18.979 1.00 60.38 216 GLU A CA 1
ATOM 1677 C C . GLU A 1 216 ? -18.528 9.645 19.540 1.00 60.38 216 GLU A C 1
ATOM 1679 O O . GLU A 1 216 ? -17.960 10.271 20.432 1.00 60.38 216 GLU A O 1
ATOM 1684 N N . GLY A 1 217 ? -19.768 9.940 19.131 1.00 60.69 217 GLY A N 1
ATOM 1685 C CA . GLY A 1 217 ? -20.596 10.994 19.726 1.00 60.69 217 GLY A CA 1
ATOM 1686 C C . GLY A 1 217 ? -20.790 10.780 21.227 1.00 60.69 217 GLY A C 1
ATOM 1687 O O . GLY A 1 217 ? -20.372 11.611 22.024 1.00 60.69 217 GLY A O 1
ATOM 1688 N N . LYS A 1 218 ? -21.254 9.590 21.638 1.00 60.66 218 LYS A N 1
ATOM 1689 C CA . LYS A 1 218 ? -21.423 9.251 23.065 1.00 60.66 218 LYS A CA 1
ATOM 1690 C C . LYS A 1 218 ? -20.129 9.320 23.878 1.00 60.66 218 LYS A C 1
ATOM 1692 O O . LYS A 1 218 ? -20.175 9.638 25.063 1.00 60.66 218 LYS A O 1
ATOM 1697 N N . LYS A 1 219 ? -18.977 9.003 23.280 1.00 57.03 219 LYS A N 1
ATOM 1698 C CA . LYS A 1 219 ? -17.675 9.097 23.955 1.00 57.03 219 LYS A CA 1
ATOM 1699 C C . LYS A 1 219 ? -17.245 10.554 24.149 1.00 57.03 219 LYS A C 1
ATOM 1701 O O . LYS A 1 219 ? -16.704 10.877 25.204 1.00 57.03 219 LYS A O 1
ATOM 1706 N N . ASN A 1 220 ? -17.507 11.413 23.168 1.00 60.41 220 ASN A N 1
ATOM 1707 C CA . ASN A 1 220 ? -17.211 12.842 23.253 1.00 60.41 220 ASN A CA 1
ATOM 1708 C C . ASN A 1 220 ? -18.163 13.561 24.219 1.00 60.41 220 ASN A C 1
ATOM 1710 O O . ASN A 1 220 ? -17.706 14.378 25.016 1.00 60.41 220 ASN A O 1
ATOM 1714 N N . ASP A 1 221 ? -19.442 13.183 24.234 1.00 63.34 221 ASP A N 1
ATOM 1715 C CA . ASP A 1 221 ? -20.430 13.699 25.187 1.00 63.34 221 ASP A CA 1
ATOM 1716 C C . ASP A 1 221 ? -20.122 13.247 26.625 1.00 63.34 221 ASP A C 1
ATOM 1718 O O . ASP A 1 221 ? -20.234 14.018 27.572 1.00 63.34 221 ASP A O 1
ATOM 1722 N N . ALA A 1 222 ? -19.656 12.009 26.816 1.00 62.44 222 ALA A N 1
ATOM 1723 C CA . ALA A 1 222 ? -19.216 11.539 28.131 1.00 62.44 222 ALA A CA 1
ATOM 1724 C C . ALA A 1 222 ? -17.940 12.254 28.616 1.00 62.44 222 ALA A C 1
ATOM 1726 O O . ALA A 1 222 ? -17.810 12.544 29.805 1.00 62.44 222 ALA A O 1
ATOM 1727 N N . ALA A 1 223 ? -17.007 12.560 27.709 1.00 66.31 223 ALA A N 1
ATOM 1728 C CA . ALA A 1 223 ? -15.790 13.300 28.037 1.00 66.31 223 ALA A CA 1
ATOM 1729 C C . ALA A 1 223 ? -16.075 14.773 28.384 1.00 66.31 223 ALA A C 1
ATOM 1731 O O . ALA A 1 223 ? -15.444 15.315 29.292 1.00 66.31 223 ALA A O 1
ATOM 1732 N N . SER A 1 224 ? -17.042 15.411 27.714 1.00 73.81 224 SER A N 1
ATOM 1733 C CA . SER A 1 224 ? -17.441 16.792 28.013 1.00 73.81 224 SER A CA 1
ATOM 1734 C C . SER A 1 224 ? -18.199 16.904 29.341 1.00 73.81 224 SER A C 1
ATOM 1736 O O . SER A 1 224 ? -17.943 17.829 30.110 1.00 73.81 224 SER A O 1
ATOM 1738 N N . VAL A 1 225 ? -19.054 15.929 29.673 1.00 79.94 225 VAL A N 1
ATOM 1739 C CA . VAL A 1 225 ? -19.743 15.871 30.975 1.00 79.94 225 VAL A CA 1
ATOM 1740 C C . VAL A 1 225 ? -18.752 15.650 32.123 1.00 79.94 225 VAL A C 1
ATOM 1742 O O . VAL A 1 225 ? -18.827 16.358 33.125 1.00 79.94 225 VAL A O 1
ATOM 1745 N N . ALA A 1 226 ? -17.773 14.753 31.964 1.00 81.94 226 ALA A N 1
ATOM 1746 C CA . ALA A 1 226 ? -16.737 14.529 32.976 1.00 81.94 226 ALA A CA 1
ATOM 1747 C C . ALA A 1 226 ? -15.868 15.781 33.223 1.00 81.94 226 ALA A C 1
ATOM 1749 O O . ALA A 1 226 ? -15.553 16.106 34.368 1.00 81.94 226 ALA A O 1
ATOM 1750 N N . ALA A 1 227 ? -15.528 16.527 32.165 1.00 82.75 227 ALA A N 1
ATOM 1751 C CA . ALA A 1 227 ? -14.785 17.782 32.287 1.00 82.75 227 ALA A CA 1
ATOM 1752 C C . ALA A 1 227 ? -15.592 18.880 33.012 1.00 82.75 227 ALA A C 1
ATOM 1754 O O . ALA A 1 227 ? -15.035 19.631 33.816 1.00 82.75 227 ALA A O 1
ATOM 1755 N N . LEU A 1 228 ? -16.908 18.958 32.771 1.00 83.75 228 LEU A N 1
ATOM 1756 C CA . LEU A 1 228 ? -17.803 19.890 33.469 1.00 83.75 228 LEU A CA 1
ATOM 1757 C C . LEU A 1 228 ? -17.973 19.528 34.954 1.00 83.75 228 LEU A C 1
ATOM 1759 O O . LEU A 1 228 ? -17.986 20.421 35.800 1.00 83.75 228 LEU A O 1
ATOM 1763 N N . GLU A 1 229 ? -18.044 18.238 35.295 1.00 85.81 229 GLU A N 1
ATOM 1764 C CA . GLU A 1 229 ? -18.087 17.764 36.687 1.00 85.81 229 GLU A CA 1
ATOM 1765 C C . GLU A 1 229 ? -16.816 18.137 37.466 1.00 85.81 229 GLU A C 1
ATOM 1767 O O . GLU A 1 229 ? -16.899 18.637 38.592 1.00 85.81 229 GLU A O 1
ATOM 1772 N N . GLU A 1 230 ? -15.640 17.979 36.853 1.00 88.88 230 GLU A N 1
ATOM 1773 C CA . GLU A 1 230 ? -14.361 18.361 37.461 1.00 88.88 230 GLU A CA 1
ATOM 1774 C C . GLU A 1 230 ? -14.247 19.885 37.659 1.00 88.88 230 GLU A C 1
ATOM 1776 O O . GLU A 1 230 ? -13.791 20.352 38.709 1.00 88.88 230 GLU A O 1
ATOM 1781 N N . ALA A 1 231 ? -14.705 20.680 36.686 1.00 85.62 231 ALA A N 1
ATOM 1782 C CA . ALA A 1 231 ? -14.731 22.139 36.791 1.00 85.62 231 ALA A CA 1
ATOM 1783 C C . ALA A 1 231 ? -15.663 22.624 37.918 1.00 85.62 231 ALA A C 1
ATOM 1785 O O . ALA A 1 231 ? -15.299 23.525 38.677 1.00 85.62 231 ALA A O 1
ATOM 1786 N N . ILE A 1 232 ? -16.830 21.990 38.088 1.00 89.06 232 ILE A N 1
ATOM 1787 C CA . ILE A 1 232 ? -17.760 22.286 39.191 1.00 89.06 232 ILE A CA 1
ATOM 1788 C C . ILE A 1 232 ? -17.139 21.932 40.546 1.00 89.06 232 ILE A C 1
ATOM 1790 O O . ILE A 1 232 ? -17.315 22.685 41.506 1.00 89.06 232 ILE A O 1
ATOM 1794 N N . ALA A 1 233 ? -16.400 20.823 40.642 1.00 89.19 233 ALA A N 1
ATOM 1795 C CA . ALA A 1 233 ? -15.719 20.431 41.874 1.00 89.19 233 ALA A CA 1
ATOM 1796 C C . ALA A 1 233 ? -14.639 21.451 42.279 1.00 89.19 233 ALA A C 1
ATOM 1798 O O . ALA A 1 233 ? -14.617 21.898 43.428 1.00 89.19 233 ALA A O 1
ATOM 1799 N N . LYS A 1 234 ? -13.800 21.886 41.328 1.00 90.38 234 LYS A N 1
ATOM 1800 C CA . LYS A 1 234 ? -12.758 22.905 41.559 1.00 90.38 234 LYS A CA 1
ATOM 1801 C C . LYS A 1 234 ? -13.353 24.257 41.954 1.00 90.38 234 LYS A C 1
ATOM 1803 O O . LYS A 1 234 ? -12.903 24.867 42.922 1.00 90.38 234 LYS A O 1
ATOM 1808 N N . GLN A 1 235 ? -14.396 24.701 41.252 1.00 86.00 235 GLN A N 1
ATOM 1809 C CA . GLN A 1 235 ? -15.065 25.967 41.556 1.00 86.00 235 GLN A CA 1
ATOM 1810 C C . GLN A 1 235 ? -15.809 25.912 42.901 1.00 86.00 235 GLN A C 1
ATOM 1812 O O . GLN A 1 235 ? -15.822 26.887 43.647 1.00 86.00 235 GLN A O 1
ATOM 1817 N N . GLY A 1 236 ? -16.392 24.761 43.252 1.00 87.62 236 GLY A N 1
ATOM 1818 C CA . GLY A 1 236 ? -17.022 24.537 44.554 1.00 87.62 236 GLY A CA 1
ATOM 1819 C C . GLY A 1 236 ? -16.048 24.618 45.720 1.00 87.62 236 GLY A C 1
ATOM 1820 O O . GLY A 1 236 ? -16.384 25.202 46.750 1.00 87.62 236 GLY A O 1
ATOM 1821 N N . GLU A 1 237 ? -14.841 24.085 45.550 1.00 89.19 237 GLU A N 1
ATOM 1822 C CA . GLU A 1 237 ? -13.783 24.183 46.552 1.00 89.19 237 GLU A CA 1
ATOM 1823 C C . GLU A 1 237 ? -13.286 25.626 46.707 1.00 89.19 237 GLU A C 1
ATOM 1825 O O . GLU A 1 237 ? -13.185 26.128 47.825 1.00 89.19 237 GLU A O 1
ATOM 1830 N N . LYS A 1 238 ? -13.107 26.347 45.596 1.00 85.81 238 LYS A N 1
ATOM 1831 C CA . LYS A 1 238 ? -12.726 27.765 45.608 1.00 85.81 238 LYS A CA 1
ATOM 1832 C C . LYS A 1 238 ? -13.749 28.640 46.345 1.00 85.81 238 LYS A C 1
ATOM 1834 O O . LYS A 1 238 ? -13.390 29.414 47.230 1.00 85.81 238 LYS A O 1
ATOM 1839 N N . VAL A 1 239 ? -15.040 28.424 46.085 1.00 85.06 239 VAL A N 1
ATOM 1840 C CA . VAL A 1 239 ? -16.141 29.093 46.799 1.00 85.06 239 VAL A CA 1
ATOM 1841 C C . VAL A 1 239 ? -16.150 28.749 48.294 1.00 85.06 239 VAL A C 1
ATOM 1843 O O . VAL A 1 239 ? -16.447 29.618 49.115 1.00 85.06 239 VAL A O 1
ATOM 1846 N N . ARG A 1 240 ? -15.849 27.500 48.679 1.00 85.56 240 ARG A N 1
ATOM 1847 C CA . ARG A 1 240 ? -15.753 27.097 50.095 1.00 85.56 240 ARG A CA 1
ATOM 1848 C C . ARG A 1 240 ? -14.582 27.779 50.797 1.00 85.56 240 ARG A C 1
ATOM 1850 O O . ARG A 1 240 ? -14.770 28.281 51.901 1.00 85.56 240 ARG A O 1
ATOM 1857 N N . GLN A 1 241 ? -13.424 27.848 50.145 1.00 84.88 241 GLN A N 1
ATOM 1858 C CA . GLN A 1 241 ? -12.232 28.512 50.673 1.00 84.88 241 GLN A CA 1
ATOM 1859 C C . GLN A 1 241 ? -12.452 30.019 50.841 1.00 84.88 241 GLN A C 1
ATOM 1861 O O . GLN A 1 241 ? -12.191 30.547 51.918 1.00 84.88 241 GLN A O 1
ATOM 1866 N N . LEU A 1 242 ? -13.037 30.694 49.843 1.00 85.00 242 LEU A N 1
ATOM 1867 C CA . LEU A 1 242 ? -13.344 32.129 49.923 1.00 85.00 242 LEU A CA 1
ATOM 1868 C C . LEU A 1 242 ? -14.385 32.462 51.000 1.00 85.00 242 LEU A C 1
ATOM 1870 O O . LEU A 1 242 ? -14.291 33.499 51.654 1.00 85.00 242 LEU A O 1
ATOM 1874 N N . LYS A 1 243 ? -15.359 31.573 51.229 1.00 82.06 243 LYS A N 1
ATOM 1875 C CA . LYS A 1 243 ? -16.323 31.715 52.333 1.00 82.06 243 LYS A CA 1
ATOM 1876 C C . LYS A 1 243 ? -15.702 31.476 53.711 1.00 82.06 243 LYS A C 1
ATOM 1878 O O . LYS A 1 243 ? -16.213 32.009 54.691 1.00 82.06 243 LYS A O 1
ATOM 1883 N N . ALA A 1 244 ? -14.639 30.675 53.796 1.00 82.50 244 ALA A N 1
ATOM 1884 C CA . ALA A 1 244 ? -13.909 30.428 55.036 1.00 82.50 244 ALA A CA 1
ATOM 1885 C C . ALA A 1 244 ? -12.905 31.550 55.359 1.00 82.50 244 ALA A C 1
ATOM 1887 O O . ALA A 1 244 ? -12.705 31.861 56.530 1.00 82.50 244 ALA A O 1
ATOM 1888 N N . SER A 1 245 ? -12.298 32.175 54.342 1.00 82.44 245 SER A N 1
ATOM 1889 C CA . SER A 1 245 ? -11.289 33.228 54.515 1.00 82.44 245 SER A CA 1
ATOM 1890 C C . SER A 1 245 ? -11.871 34.628 54.710 1.00 82.44 245 SER A C 1
ATOM 1892 O O . SER A 1 245 ? -11.210 35.487 55.291 1.00 82.44 245 SER A O 1
ATOM 1894 N N . THR A 1 246 ? -13.075 34.903 54.197 1.00 75.81 246 THR A N 1
ATOM 1895 C CA . THR A 1 246 ? -13.598 36.275 54.114 1.00 75.81 246 THR A CA 1
ATOM 1896 C C . THR A 1 246 ? -15.114 36.310 54.333 1.00 75.81 246 THR A C 1
ATOM 1898 O O . THR A 1 246 ? -15.870 35.615 53.657 1.00 75.81 246 THR A O 1
ATOM 1901 N N . LYS A 1 247 ? -15.588 37.143 55.277 1.00 73.31 247 LYS A N 1
ATOM 1902 C CA . LYS A 1 247 ? -17.032 37.335 55.551 1.00 73.31 247 LYS A CA 1
ATOM 1903 C C . LYS A 1 247 ? -17.732 38.239 54.529 1.00 73.31 247 LYS A C 1
ATOM 1905 O O . LYS A 1 247 ? -18.962 38.236 54.464 1.00 73.31 247 LYS A O 1
ATOM 1910 N N . ASP A 1 248 ? -16.971 38.968 53.716 1.00 74.81 248 ASP A N 1
ATOM 1911 C CA . ASP A 1 248 ? -17.511 39.924 52.754 1.00 74.81 248 ASP A CA 1
ATOM 1912 C C . ASP A 1 248 ? -18.188 39.231 51.576 1.00 74.81 248 ASP A C 1
ATOM 1914 O O . ASP A 1 248 ? -17.578 38.556 50.742 1.00 74.81 248 ASP A O 1
ATOM 1918 N N . LYS A 1 249 ? -19.503 39.440 51.507 1.00 77.88 249 LYS A N 1
ATOM 1919 C CA . LYS A 1 249 ? -20.395 38.845 50.511 1.00 77.88 249 LYS A CA 1
ATOM 1920 C C . LYS A 1 249 ? -20.058 39.256 49.082 1.00 77.88 249 LYS A C 1
ATOM 1922 O O . LYS A 1 249 ? -20.243 38.459 48.172 1.00 77.88 249 LYS A O 1
ATOM 1927 N N . SER A 1 250 ? -19.504 40.449 48.881 1.00 76.56 250 SER A N 1
ATOM 1928 C CA . SER A 1 250 ? -19.096 40.946 47.562 1.00 76.56 250 SER A CA 1
ATOM 1929 C C . SER A 1 250 ? -17.972 40.126 46.917 1.00 76.56 250 SER A C 1
ATOM 1931 O O . SER A 1 250 ? -17.906 40.069 45.693 1.00 76.56 250 SER A O 1
ATOM 1933 N N . VAL A 1 251 ? -17.127 39.456 47.712 1.00 72.69 251 VAL A N 1
ATOM 1934 C CA . VAL A 1 251 ? -15.939 38.737 47.220 1.00 72.69 251 VAL A CA 1
ATOM 1935 C C . VAL A 1 251 ? -16.279 37.314 46.762 1.00 72.69 251 VAL A C 1
ATOM 1937 O O . VAL A 1 251 ? -15.782 36.866 45.733 1.00 72.69 251 VAL A O 1
ATOM 1940 N N . TRP A 1 252 ? -17.168 36.601 47.468 1.00 79.25 252 TRP A N 1
ATOM 1941 C CA . TRP A 1 252 ? -17.515 35.208 47.135 1.00 79.25 252 TRP A CA 1
ATOM 1942 C C . TRP A 1 252 ? -18.768 35.051 46.256 1.00 79.25 252 TRP A C 1
ATOM 1944 O O . TRP A 1 252 ? -18.930 34.024 45.594 1.00 79.25 252 TRP A O 1
ATOM 1954 N N . GLN A 1 253 ? -19.670 36.038 46.225 1.00 83.25 253 GLN A N 1
ATOM 1955 C CA . GLN A 1 253 ? -20.895 35.996 45.414 1.00 83.25 253 GLN A CA 1
ATOM 1956 C C . GLN A 1 253 ? -20.663 35.818 43.895 1.00 83.25 253 GLN A C 1
ATOM 1958 O O . GLN A 1 253 ? -21.401 35.025 43.302 1.00 83.25 253 GLN A O 1
ATOM 1963 N N . PRO A 1 254 ? -19.671 36.461 43.238 1.00 85.31 254 PRO A N 1
ATOM 1964 C CA . PRO A 1 254 ? -19.444 36.246 41.806 1.00 85.31 254 PRO A CA 1
ATOM 1965 C C . PRO A 1 254 ? -19.027 34.803 41.490 1.00 85.31 254 PRO A C 1
ATOM 1967 O O . PRO A 1 254 ? -19.494 34.227 40.511 1.00 85.31 254 PRO A O 1
ATOM 1970 N N . GLU A 1 255 ? -18.226 34.167 42.347 1.00 83.75 255 GLU A N 1
ATOM 1971 C CA . GLU A 1 255 ? -17.808 32.777 42.133 1.00 83.75 255 GLU A CA 1
ATOM 1972 C C . GLU A 1 255 ? -18.938 31.766 42.356 1.00 83.75 255 GLU A C 1
ATOM 1974 O O . GLU A 1 255 ? -18.986 30.731 41.686 1.00 83.75 255 GLU A O 1
ATOM 1979 N N . VAL A 1 256 ? -19.882 32.081 43.250 1.00 86.25 256 VAL A N 1
ATOM 1980 C CA . VAL A 1 256 ? -21.119 31.304 43.422 1.00 86.25 256 VAL A CA 1
ATOM 1981 C C . VAL A 1 256 ? -21.985 31.361 42.164 1.00 86.25 256 VAL A C 1
ATOM 1983 O O . VAL A 1 256 ? -22.551 30.337 41.786 1.00 86.25 256 VAL A O 1
ATOM 1986 N N . ASN A 1 257 ? -22.064 32.511 41.492 1.00 87.12 257 ASN A N 1
ATOM 1987 C CA . ASN A 1 257 ? -22.818 32.635 40.243 1.00 87.12 257 ASN A CA 1
ATOM 1988 C C . ASN A 1 257 ? -22.184 31.787 39.129 1.00 87.12 257 ASN A C 1
ATOM 1990 O O . ASN A 1 257 ? -22.885 31.012 38.485 1.00 87.12 257 ASN A O 1
ATOM 1994 N N . VAL A 1 258 ? -20.851 31.815 39.003 1.00 84.88 258 VAL A N 1
ATOM 1995 C CA . VAL A 1 258 ? -20.112 30.944 38.067 1.00 84.88 258 VAL A CA 1
ATOM 1996 C C . VAL A 1 258 ? -20.376 29.462 38.353 1.00 84.88 258 VAL A C 1
ATOM 1998 O O . VAL A 1 258 ? -20.571 28.670 37.435 1.00 84.88 258 VAL A O 1
ATOM 2001 N N . LEU A 1 259 ? -20.442 29.064 39.626 1.00 88.50 259 LEU A N 1
ATOM 2002 C CA . LEU A 1 259 ? -20.766 27.688 40.007 1.00 88.50 259 LEU A CA 1
ATOM 2003 C C . LEU A 1 259 ? -22.194 27.290 39.606 1.00 88.50 259 LEU A C 1
ATOM 2005 O O . LEU A 1 259 ? -22.415 26.158 39.168 1.00 88.50 259 LEU A O 1
ATOM 2009 N N . LEU A 1 260 ? -23.165 28.193 39.757 1.00 87.50 260 LEU A N 1
ATOM 2010 C CA . LEU A 1 260 ? -24.550 27.956 39.344 1.00 87.50 260 LEU A CA 1
ATOM 2011 C C . LEU A 1 260 ? -24.672 27.836 37.822 1.00 87.50 260 LEU A C 1
ATOM 2013 O O . LEU A 1 260 ? -25.370 26.939 37.346 1.00 87.50 260 LEU A O 1
ATOM 2017 N N . ASP A 1 261 ? -23.944 28.659 37.071 1.00 85.50 261 ASP A N 1
ATOM 2018 C CA . ASP A 1 261 ? -23.906 28.587 35.610 1.00 85.50 261 ASP A CA 1
ATOM 2019 C C . ASP A 1 261 ? -23.271 27.279 35.124 1.00 85.50 261 ASP A C 1
ATOM 2021 O O . ASP A 1 261 ? -23.843 26.601 34.269 1.00 85.50 261 ASP A O 1
ATOM 2025 N N . LEU A 1 262 ? -22.157 26.851 35.730 1.00 87.38 262 LEU A N 1
ATOM 2026 C CA . LEU A 1 262 ? -21.529 25.561 35.423 1.00 87.38 262 LEU A CA 1
ATOM 2027 C C . LEU A 1 262 ? -22.465 24.380 35.735 1.00 87.38 262 LEU A C 1
ATOM 2029 O O . LEU A 1 262 ? -22.584 23.450 34.936 1.00 87.38 262 LEU A O 1
ATOM 2033 N N . LYS A 1 263 ? -23.202 24.428 36.853 1.00 87.69 263 LYS A N 1
ATOM 2034 C CA . LYS A 1 263 ? -24.225 23.415 37.172 1.00 87.69 263 LYS A CA 1
ATOM 2035 C C . LYS A 1 263 ? -25.377 23.415 36.168 1.00 87.69 263 LYS A C 1
ATOM 2037 O O . LYS A 1 263 ? -25.837 22.343 35.781 1.00 87.69 263 LYS A O 1
ATOM 2042 N N . LYS A 1 264 ? -25.822 24.588 35.713 1.00 88.56 264 LYS A N 1
ATOM 2043 C CA . LYS A 1 264 ? -26.857 24.713 34.679 1.00 88.56 264 LYS A CA 1
ATOM 2044 C C . LYS A 1 264 ? -26.383 24.112 33.350 1.00 88.56 264 LYS A C 1
ATOM 2046 O O . LYS A 1 264 ? -27.126 23.351 32.731 1.00 88.56 264 LYS A O 1
ATOM 2051 N N . GLN A 1 265 ? -25.134 24.366 32.959 1.00 80.81 265 GLN A N 1
ATOM 2052 C CA . GLN A 1 265 ? -24.514 23.774 31.768 1.00 80.81 265 GLN A CA 1
ATOM 2053 C C . GLN A 1 265 ? -24.419 22.245 31.858 1.00 80.81 265 GLN A C 1
ATOM 2055 O O . GLN A 1 265 ? -24.763 21.561 30.895 1.00 80.81 265 GLN A O 1
ATOM 2060 N N . LEU A 1 266 ? -24.061 21.696 33.023 1.00 85.50 266 LEU A N 1
ATOM 2061 C CA . LEU A 1 266 ? -24.059 20.249 33.252 1.00 85.50 266 LEU A CA 1
ATOM 2062 C C . LEU A 1 266 ? -25.465 19.650 33.103 1.00 85.50 266 LEU A C 1
ATOM 2064 O O . LEU A 1 266 ? -25.628 18.636 32.425 1.00 85.50 266 LEU A O 1
ATOM 2068 N N . THR A 1 267 ? -26.499 20.285 33.667 1.00 81.88 267 THR A N 1
ATOM 2069 C CA . THR A 1 267 ? -27.880 19.785 33.528 1.00 81.88 267 THR A CA 1
ATOM 2070 C C . THR A 1 267 ? -28.384 19.827 32.083 1.00 81.88 267 THR A C 1
ATOM 2072 O O . THR A 1 267 ? -29.076 18.906 31.652 1.00 81.88 267 THR A O 1
ATOM 2075 N N . ALA A 1 268 ? -27.995 20.844 31.309 1.00 79.31 268 ALA A N 1
ATOM 2076 C CA . ALA A 1 268 ? -28.336 20.950 29.893 1.00 79.31 268 ALA A CA 1
ATOM 2077 C C . ALA A 1 268 ? -27.622 19.878 29.050 1.00 79.31 268 ALA A C 1
ATOM 2079 O O . ALA A 1 268 ? -28.266 19.211 28.240 1.00 79.31 268 ALA A O 1
ATOM 2080 N N . ALA A 1 269 ? -26.328 19.646 29.297 1.00 74.62 269 ALA A N 1
ATOM 2081 C CA . ALA A 1 269 ? -25.553 18.597 28.632 1.00 74.62 269 ALA A CA 1
ATOM 2082 C C . ALA A 1 269 ? -26.096 17.187 28.948 1.00 74.62 269 ALA A C 1
ATOM 2084 O O . ALA A 1 269 ? -26.243 16.350 28.056 1.00 74.62 269 ALA A O 1
ATOM 2085 N N . GLN A 1 270 ? -26.496 16.931 30.199 1.00 75.75 270 GLN A N 1
ATOM 2086 C CA . GLN A 1 270 ? -27.114 15.660 30.604 1.00 75.75 270 GLN A CA 1
ATOM 2087 C C . GLN A 1 270 ? -28.533 15.462 30.035 1.00 75.75 270 GLN A C 1
ATOM 2089 O O . GLN A 1 270 ? -28.944 14.324 29.791 1.00 75.75 270 GLN A O 1
ATOM 2094 N N . ALA A 1 271 ? -29.288 16.541 29.798 1.00 68.62 271 ALA A N 1
ATOM 2095 C CA . ALA A 1 271 ? -30.601 16.488 29.149 1.00 68.62 271 ALA A CA 1
ATOM 2096 C C . ALA A 1 271 ? -30.498 16.237 27.632 1.00 68.62 271 ALA A C 1
ATOM 2098 O O . ALA A 1 271 ? -31.299 15.483 27.069 1.00 68.62 271 ALA A O 1
ATOM 2099 N N . GLN A 1 272 ? -29.480 16.799 26.973 1.00 60.53 272 GLN A N 1
ATOM 2100 C CA . GLN A 1 272 ? -29.179 16.524 25.564 1.00 60.53 272 GLN A CA 1
ATOM 2101 C C . GLN A 1 272 ? -28.751 15.062 25.346 1.00 60.53 272 GLN A C 1
ATOM 2103 O O . GLN A 1 272 ? -29.212 14.426 24.402 1.00 60.53 272 GLN A O 1
ATOM 2108 N N . ALA A 1 273 ? -28.007 14.465 26.285 1.00 56.41 273 ALA A N 1
ATOM 2109 C CA . ALA A 1 273 ? -27.649 13.043 26.240 1.00 56.41 273 ALA A CA 1
ATOM 2110 C C . ALA A 1 273 ? -28.848 12.072 26.398 1.00 56.41 273 ALA A C 1
ATOM 2112 O O . ALA A 1 273 ? -28.737 10.892 26.059 1.00 56.41 273 ALA A O 1
ATOM 2113 N N . LYS A 1 274 ? -29.999 12.541 26.909 1.00 48.62 274 LYS A N 1
ATOM 2114 C CA . LYS A 1 274 ? -31.215 11.732 27.144 1.00 48.62 274 LYS A CA 1
ATOM 2115 C C . LYS A 1 274 ? -32.325 11.907 26.099 1.00 48.62 274 LYS A C 1
ATOM 2117 O O . LYS A 1 274 ? -33.265 11.117 26.120 1.00 48.62 274 LYS A O 1
ATOM 2122 N N . SER A 1 275 ? -32.250 12.898 25.209 1.00 38.50 275 SER A N 1
ATOM 2123 C CA . SER A 1 275 ? -33.372 13.297 24.335 1.00 38.50 275 SER A CA 1
ATOM 2124 C C . SER A 1 275 ? -33.266 12.866 22.865 1.00 38.50 275 SER A C 1
ATOM 2126 O O . SER A 1 275 ? -34.079 13.290 22.048 1.00 38.50 275 SER A O 1
ATOM 2128 N N . ALA A 1 276 ? -32.362 11.948 22.509 1.00 36.72 276 ALA A N 1
ATOM 2129 C CA . ALA A 1 276 ? -32.456 11.257 21.221 1.00 36.72 276 ALA A CA 1
ATOM 2130 C C . ALA A 1 276 ? -33.530 10.140 21.287 1.00 36.72 276 ALA A C 1
ATOM 2132 O O . ALA A 1 276 ? -33.449 9.271 22.163 1.00 36.72 276 ALA A O 1
ATOM 2133 N N . PRO A 1 277 ? -34.541 10.130 20.397 1.00 33.19 277 PRO A N 1
ATOM 2134 C CA . PRO A 1 277 ? -35.646 9.176 20.452 1.00 33.19 277 PRO A CA 1
ATOM 2135 C C . PRO A 1 277 ? -35.198 7.758 20.046 1.00 33.19 277 PRO A C 1
ATOM 2137 O O . PRO A 1 277 ? -34.556 7.558 19.019 1.00 33.19 277 PRO A O 1
ATOM 2140 N N . LYS A 1 278 ? -35.574 6.751 20.848 1.00 30.00 278 LYS A N 1
ATOM 2141 C CA . LYS A 1 278 ? -35.637 5.320 20.457 1.00 30.00 278 LYS A CA 1
ATOM 2142 C C . LYS A 1 278 ? -36.899 5.117 19.591 1.00 30.00 278 LYS A C 1
ATOM 2144 O O . LYS A 1 278 ? -37.886 5.780 19.911 1.00 30.00 278 LYS A O 1
ATOM 2149 N N . PRO A 1 279 ? -36.956 4.203 18.592 1.00 36.62 279 PRO A N 1
ATOM 2150 C CA . PRO A 1 279 ? -36.517 2.793 18.669 1.00 36.62 279 PRO A CA 1
ATOM 2151 C C . PRO A 1 279 ? -35.672 2.326 17.451 1.00 36.62 279 PRO A C 1
ATOM 2153 O O . PRO A 1 279 ? -35.869 2.785 16.340 1.00 36.62 279 PRO A O 1
ATOM 2156 N N . SER A 1 280 ? -34.687 1.425 17.558 1.00 27.80 280 SER A N 1
ATOM 2157 C CA . SER A 1 280 ? -34.862 -0.030 17.704 1.00 27.80 280 SER A CA 1
ATOM 2158 C C . SER A 1 280 ? -33.496 -0.740 17.882 1.00 27.80 280 SER A C 1
ATOM 2160 O O . SER A 1 280 ? -32.446 -0.209 17.542 1.00 27.80 280 SER A O 1
ATOM 2162 N N . ALA A 1 281 ? -33.553 -1.934 18.470 1.00 36.34 281 ALA A N 1
ATOM 2163 C CA . ALA A 1 281 ? -32.530 -2.906 18.873 1.00 36.34 281 ALA A CA 1
ATOM 2164 C C . ALA A 1 281 ? -31.118 -2.907 18.224 1.00 36.34 281 ALA A C 1
ATOM 2166 O O . ALA A 1 281 ? -30.965 -3.191 17.043 1.00 36.34 281 ALA A O 1
ATOM 2167 N N . ALA A 1 282 ? -30.080 -2.828 19.073 1.00 27.47 282 ALA A N 1
ATOM 2168 C CA . ALA A 1 282 ? -28.849 -3.630 18.969 1.00 27.47 282 ALA A CA 1
ATOM 2169 C C . ALA A 1 282 ? -28.113 -3.620 20.325 1.00 27.47 282 ALA A C 1
ATOM 2171 O O . ALA A 1 282 ? -27.436 -2.658 20.690 1.00 27.47 282 ALA A O 1
ATOM 2172 N N . ALA A 1 283 ? -28.312 -4.679 21.110 1.00 32.75 283 ALA A N 1
ATOM 2173 C CA . ALA A 1 283 ? -27.658 -4.890 22.395 1.00 32.75 283 ALA A CA 1
ATOM 2174 C C . ALA A 1 283 ? -26.139 -5.058 22.211 1.00 32.75 283 ALA A C 1
ATOM 2176 O O . ALA A 1 283 ? -25.689 -5.795 21.336 1.00 32.75 283 ALA A O 1
ATOM 2177 N N . GLY A 1 284 ? -25.348 -4.377 23.043 1.00 36.84 284 GLY A N 1
ATOM 2178 C CA . GLY A 1 284 ? -23.915 -4.630 23.145 1.00 36.84 284 GLY A CA 1
ATOM 2179 C C . GLY A 1 284 ? -23.674 -6.008 23.755 1.00 36.84 284 GLY A C 1
ATOM 2180 O O . GLY A 1 284 ? -24.175 -6.299 24.838 1.00 36.84 284 GLY A O 1
ATOM 2181 N N . THR A 1 285 ? -22.925 -6.857 23.057 1.00 42.50 285 THR A N 1
ATOM 2182 C CA . THR A 1 285 ? -22.546 -8.187 23.538 1.00 42.50 285 THR A CA 1
ATOM 2183 C C . THR A 1 285 ? -21.579 -8.045 24.714 1.00 42.50 285 THR A C 1
ATOM 2185 O O . THR A 1 285 ? -20.411 -7.704 24.534 1.00 42.50 285 THR A O 1
ATOM 2188 N N . LEU A 1 286 ? -22.078 -8.264 25.929 1.00 56.97 286 LEU A N 1
ATOM 2189 C CA . LEU A 1 286 ? -21.269 -8.421 27.137 1.00 56.97 286 LEU A CA 1
ATOM 2190 C C . LEU A 1 286 ? -20.488 -9.742 27.056 1.00 56.97 286 LEU A C 1
ATOM 2192 O O . LEU A 1 286 ? -20.986 -10.731 26.517 1.00 56.97 286 LEU A O 1
ATOM 2196 N N . SER A 1 287 ? -19.261 -9.765 27.580 1.00 69.56 287 SER A N 1
ATOM 2197 C CA . SER A 1 287 ? -18.470 -11.002 27.654 1.00 69.56 287 SER A CA 1
ATOM 2198 C C . SER A 1 287 ? -19.104 -12.016 28.619 1.00 69.56 287 SER A C 1
ATOM 2200 O O . SER A 1 287 ? -19.825 -11.638 29.541 1.00 69.56 287 SER A O 1
ATOM 2202 N N . VAL A 1 288 ? -18.825 -13.313 28.431 1.00 71.12 288 VAL A N 1
ATOM 2203 C CA . VAL A 1 288 ? -19.417 -14.404 29.238 1.00 71.12 288 VAL A CA 1
ATOM 2204 C C . VAL A 1 288 ? -19.165 -14.206 30.740 1.00 71.12 288 VAL A C 1
ATOM 2206 O O . VAL A 1 288 ? -20.098 -14.328 31.527 1.00 71.12 288 VAL A O 1
ATOM 2209 N N . ALA A 1 289 ? -17.957 -13.781 31.126 1.00 76.75 289 ALA A N 1
ATOM 2210 C CA . ALA A 1 289 ? -17.617 -13.483 32.521 1.00 76.75 289 ALA A CA 1
ATOM 2211 C C . ALA A 1 289 ? -18.433 -12.306 33.095 1.00 76.75 289 ALA A C 1
ATOM 2213 O O . ALA A 1 289 ? -18.895 -12.349 34.231 1.00 76.75 289 ALA A O 1
ATOM 2214 N N . GLN A 1 290 ? -18.680 -11.268 32.290 1.00 77.50 290 GLN A N 1
ATOM 2215 C CA . GLN A 1 290 ? -19.496 -10.122 32.706 1.00 77.50 290 GLN A CA 1
ATOM 2216 C C . GLN A 1 290 ? -20.985 -10.481 32.836 1.00 77.50 290 GLN A C 1
ATOM 2218 O O . GLN A 1 290 ? -21.678 -9.903 33.673 1.00 77.50 290 GLN A O 1
ATOM 2223 N N . LEU A 1 291 ? -21.484 -11.427 32.031 1.00 80.50 291 LEU A N 1
ATOM 2224 C CA . LEU A 1 291 ? -22.854 -11.938 32.138 1.00 80.50 291 LEU A CA 1
ATOM 2225 C C . LEU A 1 291 ? -23.040 -12.790 33.400 1.00 80.50 291 LEU A C 1
ATOM 2227 O O . LEU A 1 291 ? -24.061 -12.655 34.072 1.00 80.50 291 LEU A O 1
ATOM 2231 N N . GLU A 1 292 ? -22.053 -13.613 33.757 1.00 85.38 292 GLU A N 1
ATOM 2232 C CA . GLU A 1 292 ? -22.063 -14.409 34.992 1.00 85.38 292 GLU A CA 1
ATOM 2233 C C . GLU A 1 292 ? -22.093 -13.515 36.244 1.00 85.38 292 GLU A C 1
ATOM 2235 O O . GLU A 1 292 ? -22.970 -13.681 37.099 1.00 85.38 292 GLU A O 1
ATOM 2240 N N . ASP A 1 293 ? -21.235 -12.491 36.300 1.00 85.44 293 ASP A N 1
ATOM 2241 C CA . ASP A 1 293 ? -21.212 -11.512 37.397 1.00 85.44 293 ASP A CA 1
ATOM 2242 C C . ASP A 1 293 ? -22.519 -10.705 37.503 1.00 85.44 293 ASP A C 1
ATOM 2244 O O . ASP A 1 293 ? -23.010 -10.426 38.603 1.00 85.44 293 ASP A O 1
ATOM 2248 N N . ALA A 1 294 ? -23.110 -10.320 36.368 1.00 83.38 294 ALA A N 1
ATOM 2249 C CA . ALA A 1 294 ? -24.374 -9.586 36.338 1.00 83.38 294 ALA A CA 1
ATOM 2250 C C . ALA A 1 294 ? -25.554 -10.447 36.819 1.00 83.38 294 ALA A C 1
ATOM 2252 O O . ALA A 1 294 ? -26.408 -9.957 37.561 1.00 83.38 294 ALA A O 1
ATOM 2253 N N . ILE A 1 295 ? -25.585 -11.736 36.457 1.00 88.69 295 ILE A N 1
ATOM 2254 C CA . ILE A 1 295 ? -26.593 -12.688 36.947 1.00 88.69 295 ILE A CA 1
ATOM 2255 C C . ILE A 1 295 ? -26.461 -12.881 38.459 1.00 88.69 295 ILE A C 1
ATOM 2257 O O . ILE A 1 295 ? -27.481 -12.920 39.151 1.00 88.69 295 ILE A O 1
ATOM 2261 N N . ALA A 1 296 ? -25.236 -12.963 38.985 1.00 85.81 296 ALA A N 1
ATOM 2262 C CA . ALA A 1 296 ? -25.001 -13.084 40.422 1.00 85.81 296 ALA A CA 1
ATOM 2263 C C . ALA A 1 296 ? -25.521 -11.855 41.188 1.00 85.81 296 ALA A C 1
ATOM 2265 O O . ALA A 1 296 ? -26.300 -11.998 42.133 1.00 85.81 296 ALA A O 1
ATOM 2266 N N . LYS A 1 297 ? -25.176 -10.643 40.731 1.00 88.19 297 LYS A N 1
ATOM 2267 C CA . LYS A 1 297 ? -25.633 -9.381 41.345 1.00 88.19 297 LYS A CA 1
ATOM 2268 C C . LYS A 1 297 ? -27.151 -9.210 41.272 1.00 88.19 297 LYS A C 1
ATOM 2270 O O . LYS A 1 297 ? -27.776 -8.830 42.261 1.00 88.19 297 LYS A O 1
ATOM 2275 N N . GLN A 1 298 ? -27.758 -9.525 40.127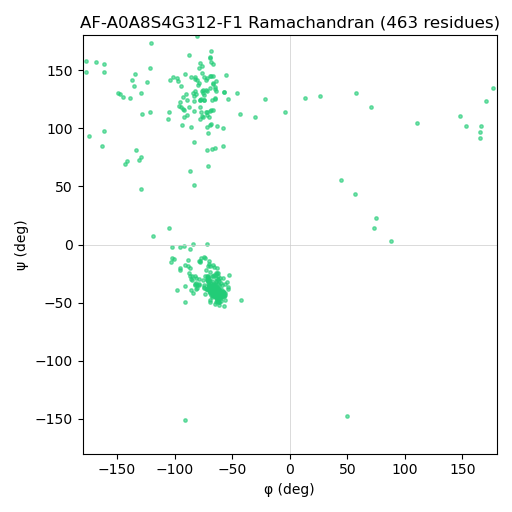 1.00 85.38 298 GLN A N 1
ATOM 2276 C CA . GLN A 1 298 ? -29.208 -9.418 39.955 1.00 85.38 298 GLN A CA 1
ATOM 2277 C C . GLN A 1 298 ? -29.957 -10.484 40.770 1.00 85.38 298 GLN A C 1
ATOM 2279 O O . GLN A 1 298 ? -31.017 -10.205 41.326 1.00 85.38 298 GLN A O 1
ATOM 2284 N N . GLY A 1 299 ? -29.398 -11.691 40.893 1.00 87.44 299 GLY A N 1
ATOM 2285 C CA . GLY A 1 299 ? -29.935 -12.745 41.754 1.00 87.44 299 GLY A CA 1
ATOM 2286 C C . GLY A 1 299 ? -29.954 -12.356 43.225 1.00 87.44 299 GLY A C 1
ATOM 2287 O O . GLY A 1 299 ? -30.954 -12.594 43.902 1.00 87.44 299 GLY A O 1
ATOM 2288 N N . GLU A 1 300 ? -28.894 -11.705 43.697 1.00 87.75 300 GLU A N 1
ATOM 2289 C CA . GLU A 1 300 ? -28.818 -11.190 45.062 1.00 87.75 300 GLU A CA 1
ATOM 2290 C C . GLU A 1 300 ? -29.836 -10.066 45.298 1.00 87.75 300 GLU A C 1
ATOM 2292 O O . GLU A 1 300 ? -30.599 -10.113 46.261 1.00 87.75 300 GLU A O 1
ATOM 2297 N N . LYS A 1 301 ? -29.968 -9.131 44.350 1.00 84.88 301 LYS A N 1
ATOM 2298 C CA . LYS A 1 301 ? -30.990 -8.075 44.394 1.00 84.88 301 LYS A CA 1
ATOM 2299 C C . LYS A 1 301 ? -32.413 -8.646 44.464 1.00 84.88 301 LYS A C 1
ATOM 2301 O O . LYS A 1 301 ? -33.224 -8.190 45.263 1.00 84.88 301 LYS A O 1
ATOM 2306 N N . VAL A 1 302 ? -32.722 -9.679 43.676 1.00 84.88 302 VAL A N 1
ATOM 2307 C CA . VAL A 1 302 ? -34.031 -10.360 43.710 1.00 84.88 302 VAL A CA 1
ATOM 2308 C C . VAL A 1 302 ? -34.263 -11.078 45.043 1.00 84.88 302 VAL A C 1
ATOM 2310 O O . VAL A 1 302 ? -35.385 -11.060 45.549 1.00 84.88 302 VAL A O 1
ATOM 2313 N N . ARG A 1 303 ? -33.236 -11.708 45.631 1.00 83.44 303 ARG A N 1
ATOM 2314 C CA . ARG A 1 303 ? -33.344 -12.336 46.961 1.00 83.44 303 ARG A CA 1
ATOM 2315 C C . ARG A 1 303 ? -33.599 -11.298 48.049 1.00 83.44 303 ARG A C 1
ATOM 2317 O O . ARG A 1 303 ? -34.492 -11.507 48.863 1.00 83.44 303 ARG A O 1
ATOM 2324 N N . GLN A 1 304 ? -32.885 -10.176 48.013 1.00 85.38 304 GLN A N 1
ATOM 2325 C CA . GLN A 1 304 ? -33.067 -9.070 48.952 1.00 85.38 304 GLN A CA 1
ATOM 2326 C C . GLN A 1 304 ? -34.465 -8.453 48.832 1.00 85.38 304 GLN A C 1
ATOM 2328 O O . GLN A 1 304 ? -35.138 -8.291 49.844 1.00 85.38 304 GLN A O 1
ATOM 2333 N N . LEU A 1 305 ? -34.955 -8.216 47.609 1.00 84.44 305 LEU A N 1
ATOM 2334 C CA . LEU A 1 305 ? -36.298 -7.666 47.380 1.00 84.44 305 LEU A CA 1
ATOM 2335 C C . LEU A 1 305 ? -37.422 -8.626 47.793 1.00 84.44 305 LEU A C 1
ATOM 2337 O O . LEU A 1 305 ? -38.456 -8.187 48.291 1.00 84.44 305 LEU A O 1
ATOM 2341 N N . LYS A 1 306 ? -37.225 -9.942 47.635 1.00 82.19 306 LYS A N 1
ATOM 2342 C CA . LYS A 1 306 ? -38.170 -10.953 48.140 1.00 82.19 306 LYS A CA 1
ATOM 2343 C C . LYS A 1 306 ? -38.146 -11.086 49.664 1.00 82.19 306 LYS A C 1
ATOM 2345 O O . LYS A 1 306 ? -39.156 -11.482 50.239 1.00 82.19 306 LYS A O 1
ATOM 2350 N N . ALA A 1 307 ? -37.018 -10.781 50.306 1.00 82.12 307 ALA A N 1
ATOM 2351 C CA . ALA A 1 307 ? -36.892 -10.773 51.761 1.00 82.12 307 ALA A CA 1
ATOM 2352 C C . ALA A 1 307 ? -37.451 -9.484 52.390 1.00 82.12 307 ALA A C 1
ATOM 2354 O O . ALA A 1 307 ? -38.027 -9.542 53.473 1.00 82.12 307 ALA A O 1
ATOM 2355 N N . SER A 1 308 ? -37.320 -8.335 51.715 1.00 82.00 308 SER A N 1
ATOM 2356 C CA . SER A 1 308 ? -37.771 -7.035 52.226 1.00 82.00 308 SER A CA 1
ATOM 2357 C C . SER A 1 308 ? -39.259 -6.767 52.011 1.00 82.00 308 SER A C 1
ATOM 2359 O O . SER A 1 308 ? -39.849 -5.976 52.746 1.00 82.00 308 SER A O 1
ATOM 2361 N N . THR A 1 309 ? -39.877 -7.356 50.980 1.00 75.50 309 THR A N 1
ATOM 2362 C CA . THR A 1 309 ? -41.227 -6.958 50.555 1.00 75.50 309 THR A CA 1
ATOM 2363 C C . THR A 1 309 ? -42.019 -8.148 50.002 1.00 75.50 309 THR A C 1
ATOM 2365 O O . THR A 1 309 ? -41.557 -8.872 49.122 1.00 75.50 309 THR A O 1
ATOM 2368 N N . LYS A 1 310 ? -43.249 -8.355 50.504 1.00 74.75 310 LYS A N 1
ATOM 2369 C CA . LYS A 1 310 ? -44.154 -9.432 50.041 1.00 74.75 310 LYS A CA 1
ATOM 2370 C C . LYS A 1 310 ? -44.873 -9.102 48.727 1.00 74.75 310 LYS A C 1
ATOM 2372 O O . LYS A 1 310 ? -45.410 -10.009 48.087 1.00 74.75 310 LYS A O 1
ATOM 2377 N N . ASP A 1 311 ? -44.849 -7.842 48.299 1.00 74.88 311 ASP A N 1
ATOM 2378 C CA . ASP A 1 311 ? -45.520 -7.391 47.083 1.00 74.88 311 ASP A CA 1
ATOM 2379 C C . ASP A 1 311 ? -44.830 -7.916 45.829 1.00 74.88 311 ASP A C 1
ATOM 2381 O O . ASP A 1 311 ? -43.740 -7.486 45.443 1.00 74.88 311 ASP A O 1
ATOM 2385 N N . LYS A 1 312 ? -45.516 -8.848 45.155 1.00 74.56 312 LYS A N 1
ATOM 2386 C CA . LYS A 1 312 ? -45.032 -9.480 43.923 1.00 74.56 312 LYS A CA 1
ATOM 2387 C C . LYS A 1 312 ? -44.698 -8.461 42.840 1.00 74.56 312 LYS A C 1
ATOM 2389 O O . LYS A 1 312 ? -43.729 -8.664 42.123 1.00 74.56 312 LYS A O 1
ATOM 2394 N N . ALA A 1 313 ? -45.438 -7.356 42.771 1.00 77.75 313 ALA A N 1
ATOM 2395 C CA . ALA A 1 313 ? -45.245 -6.302 41.779 1.00 77.75 313 ALA A CA 1
ATOM 2396 C C . ALA A 1 313 ? -43.870 -5.607 41.858 1.00 77.75 313 ALA A C 1
ATOM 2398 O O . ALA A 1 313 ? -43.400 -5.088 40.850 1.00 77.75 313 ALA A O 1
ATOM 2399 N N . VAL A 1 314 ? -43.214 -5.615 43.026 1.00 72.12 314 VAL A N 1
ATOM 2400 C CA . VAL A 1 314 ? -41.925 -4.933 43.234 1.00 72.12 314 VAL A CA 1
ATOM 2401 C C . VAL A 1 314 ? -40.749 -5.787 42.747 1.00 72.12 314 VAL A C 1
ATOM 2403 O O . VAL A 1 314 ? -39.773 -5.252 42.227 1.00 72.12 314 VAL A O 1
ATOM 2406 N N . TRP A 1 315 ? -40.833 -7.120 42.864 1.00 75.00 315 TRP A N 1
ATOM 2407 C CA . TRP A 1 315 ? -39.745 -8.031 42.476 1.00 75.00 315 TRP A CA 1
ATOM 2408 C C . TRP A 1 315 ? -39.962 -8.761 41.142 1.00 75.00 315 TRP A C 1
ATOM 2410 O O . TRP A 1 315 ? -39.005 -9.312 40.594 1.00 75.00 315 TRP A O 1
ATOM 2420 N N . THR A 1 316 ? -41.179 -8.781 40.588 1.00 79.38 316 THR A N 1
ATOM 2421 C CA . THR A 1 316 ? -41.468 -9.354 39.260 1.00 79.38 316 THR A CA 1
ATOM 2422 C C . THR A 1 316 ? -40.650 -8.758 38.107 1.00 79.38 316 THR A C 1
ATOM 2424 O O . THR A 1 316 ? -40.155 -9.560 37.309 1.00 79.38 316 THR A O 1
ATOM 2427 N N . PRO A 1 317 ? -40.433 -7.429 37.985 1.00 82.69 317 PRO A N 1
ATOM 2428 C CA . PRO A 1 317 ? -39.605 -6.900 36.898 1.00 82.69 317 PRO A CA 1
ATOM 2429 C C . PRO A 1 317 ? -38.153 -7.385 37.006 1.00 82.69 317 PRO A C 1
ATOM 2431 O O . PRO A 1 317 ? -37.548 -7.774 36.006 1.00 82.69 317 PRO A O 1
ATOM 2434 N N . GLU A 1 318 ? -37.628 -7.498 38.227 1.00 80.75 318 GLU A N 1
ATOM 2435 C CA . GLU A 1 318 ? -36.219 -7.840 38.435 1.00 80.75 318 GLU A CA 1
ATOM 2436 C C . GLU A 1 318 ? -35.957 -9.329 38.185 1.00 80.75 318 GLU A C 1
ATOM 2438 O O . GLU A 1 318 ? -34.883 -9.705 37.706 1.00 80.75 318 GLU A O 1
ATOM 2443 N N . VAL A 1 319 ? -36.964 -10.173 38.447 1.00 85.62 319 VAL A N 1
ATOM 2444 C CA . VAL A 1 319 ? -36.973 -11.594 38.072 1.00 85.62 319 VAL A CA 1
ATOM 2445 C C . VAL A 1 319 ? -36.972 -11.767 36.551 1.00 85.62 319 VAL A C 1
ATOM 2447 O O . VAL A 1 319 ? -36.235 -12.617 36.053 1.00 85.62 319 VAL A O 1
ATOM 2450 N N . ASN A 1 320 ? -37.733 -10.961 35.806 1.00 84.00 320 ASN A N 1
ATOM 2451 C CA . ASN A 1 320 ? -37.745 -11.028 34.340 1.00 84.00 320 ASN A CA 1
ATOM 2452 C C . ASN A 1 320 ? -36.383 -10.642 33.748 1.00 84.00 320 ASN A C 1
ATOM 2454 O O . ASN A 1 320 ? -35.865 -11.348 32.885 1.00 84.00 320 ASN A O 1
ATOM 2458 N N . ILE A 1 321 ? -35.740 -9.606 34.296 1.00 82.19 321 ILE A N 1
ATOM 2459 C CA . ILE A 1 321 ? -34.376 -9.209 33.908 1.00 82.19 321 ILE A CA 1
ATOM 2460 C C . ILE A 1 321 ? -33.373 -10.344 34.173 1.00 82.19 321 ILE A C 1
ATOM 2462 O O . ILE A 1 321 ? -32.492 -10.609 33.356 1.00 82.19 321 ILE A O 1
ATOM 2466 N N . LEU A 1 322 ? -33.511 -11.061 35.292 1.00 84.56 322 LEU A N 1
ATOM 2467 C CA . LEU A 1 322 ? -32.656 -12.208 35.610 1.00 84.56 322 LEU A CA 1
ATOM 2468 C C . LEU A 1 322 ? -32.833 -13.363 34.610 1.00 84.56 322 LEU A C 1
ATOM 2470 O O . LEU A 1 322 ? -31.849 -14.009 34.239 1.00 84.56 322 LEU A O 1
ATOM 2474 N N . LEU A 1 323 ? -34.065 -13.627 34.167 1.00 84.56 323 LEU A N 1
ATOM 2475 C CA . LEU A 1 323 ? -34.352 -14.648 33.154 1.00 84.56 323 LEU A CA 1
ATOM 2476 C C . LEU A 1 323 ? -33.761 -14.275 31.790 1.00 84.56 323 LEU A C 1
ATOM 2478 O O . LEU A 1 323 ? -33.151 -15.129 31.142 1.00 84.56 323 LEU A O 1
ATOM 2482 N N . ASP A 1 324 ? -33.853 -13.006 31.397 1.00 80.75 324 ASP A N 1
ATOM 2483 C CA . ASP A 1 324 ? -33.260 -12.514 30.153 1.00 80.75 324 ASP A CA 1
ATOM 2484 C C . ASP A 1 324 ? -31.729 -12.600 30.171 1.00 80.75 324 ASP A C 1
ATOM 2486 O O . ASP A 1 324 ? -31.128 -13.065 29.200 1.00 80.75 324 ASP A O 1
ATOM 2490 N N . LEU A 1 325 ? -31.082 -12.252 31.290 1.00 84.69 325 LEU A N 1
ATOM 2491 C CA . LEU A 1 325 ? -29.630 -12.398 31.444 1.00 84.69 325 LEU A CA 1
ATOM 2492 C C . LEU A 1 325 ? -29.187 -13.868 31.362 1.00 84.69 325 LEU A C 1
ATOM 2494 O O . LEU A 1 325 ? -28.202 -14.181 30.692 1.00 84.69 325 LEU A O 1
ATOM 2498 N N . LYS A 1 326 ? -29.940 -14.801 31.962 1.00 86.19 326 LYS A N 1
ATOM 2499 C CA . LYS A 1 326 ? -29.677 -16.247 31.824 1.00 86.19 326 LYS A CA 1
ATOM 2500 C C . LYS A 1 326 ? -29.860 -16.741 30.386 1.00 86.19 326 LYS A C 1
ATOM 2502 O O . LYS A 1 326 ? -29.072 -17.560 29.908 1.00 86.19 326 LYS A O 1
ATOM 2507 N N . LYS A 1 32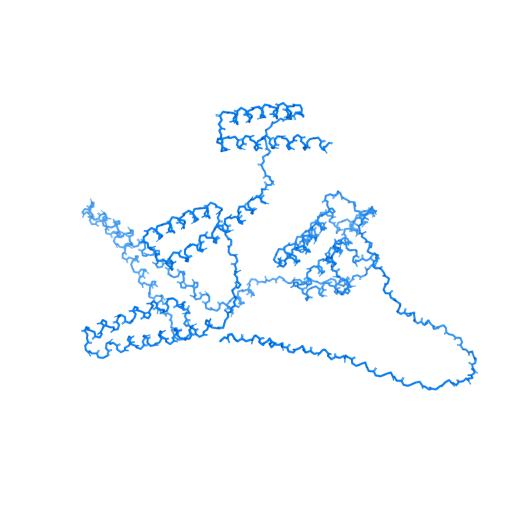7 ? -30.863 -16.231 29.669 1.00 87.56 327 LYS A N 1
ATOM 2508 C CA . LYS A 1 327 ? -31.074 -16.538 28.247 1.00 87.56 327 LYS A CA 1
ATOM 2509 C C . LYS A 1 327 ? -29.917 -16.021 27.382 1.00 87.56 327 LYS A C 1
ATOM 2511 O O . LYS A 1 327 ? -29.459 -16.723 26.486 1.00 87.56 327 LYS A O 1
ATOM 2516 N N . GLN A 1 328 ? -29.386 -14.840 27.686 1.00 78.75 328 GLN A N 1
ATOM 2517 C CA . GLN A 1 328 ? -28.215 -14.289 26.997 1.00 78.75 328 GLN A CA 1
ATOM 2518 C C . GLN A 1 328 ? -26.934 -15.083 27.287 1.00 78.75 328 GLN A C 1
ATOM 2520 O O . GLN A 1 328 ? -26.161 -15.338 26.366 1.00 78.75 328 GLN A O 1
ATOM 2525 N N . LEU A 1 329 ? -26.738 -15.551 28.524 1.00 82.50 329 LEU A N 1
ATOM 2526 C CA . LEU A 1 329 ? -25.612 -16.418 28.881 1.00 82.50 329 LEU A CA 1
ATOM 2527 C C . LEU A 1 329 ? -25.674 -17.762 28.141 1.00 82.50 329 LEU A C 1
ATOM 2529 O O . LEU A 1 329 ? -24.668 -18.192 27.583 1.00 82.50 329 LEU A O 1
ATOM 2533 N N . THR A 1 330 ? -26.844 -18.405 28.069 1.00 79.31 330 THR A N 1
ATOM 2534 C CA . THR A 1 330 ? -26.995 -19.678 27.330 1.00 79.31 330 THR A CA 1
ATOM 2535 C C . THR A 1 330 ? -26.749 -19.513 25.828 1.00 79.31 330 THR A C 1
ATOM 2537 O O . THR A 1 330 ? -26.093 -20.359 25.221 1.00 79.31 330 THR A O 1
ATOM 2540 N N . ALA A 1 331 ? -27.181 -18.397 25.234 1.00 77.62 331 ALA A N 1
ATOM 2541 C CA . ALA A 1 331 ? -26.882 -18.065 23.841 1.00 77.62 331 ALA A CA 1
ATOM 2542 C C . ALA A 1 331 ? -25.380 -17.802 23.607 1.00 77.62 331 ALA A C 1
ATOM 2544 O O . ALA A 1 331 ? -24.811 -18.303 22.637 1.00 77.62 331 ALA A O 1
ATOM 2545 N N . ALA A 1 332 ? -24.717 -17.077 24.515 1.00 73.12 332 ALA A N 1
ATOM 2546 C CA . ALA A 1 332 ? -23.281 -16.804 24.436 1.00 73.12 332 ALA A CA 1
ATOM 2547 C C . ALA A 1 332 ? -22.429 -18.075 24.638 1.00 73.12 332 ALA A C 1
ATOM 2549 O O . ALA A 1 332 ? -21.434 -18.282 23.944 1.00 73.12 332 ALA A O 1
ATOM 2550 N N . GLN A 1 333 ? -22.843 -18.976 25.533 1.00 70.62 333 GLN A N 1
ATOM 2551 C CA . GLN A 1 333 ? -22.186 -20.269 25.752 1.00 70.62 333 GLN A CA 1
ATOM 2552 C C . GLN A 1 333 ? -22.406 -21.250 24.587 1.00 70.62 333 GLN A C 1
ATOM 2554 O O . GLN A 1 333 ? -21.510 -22.037 24.276 1.00 70.62 333 GLN A O 1
ATOM 2559 N N . ALA A 1 334 ? -23.551 -21.184 23.896 1.00 66.38 334 ALA A N 1
ATOM 2560 C CA . ALA A 1 334 ? -23.785 -21.942 22.665 1.00 66.38 334 ALA A CA 1
ATOM 2561 C C . ALA A 1 334 ? -22.871 -21.473 21.517 1.00 66.38 334 ALA A C 1
ATOM 2563 O O . ALA A 1 334 ? -22.359 -22.297 20.761 1.00 66.38 334 ALA A O 1
ATOM 2564 N N . GLN A 1 335 ? -22.593 -20.168 21.431 1.00 53.12 335 GLN A N 1
ATOM 2565 C CA . GLN A 1 335 ? -21.653 -19.606 20.454 1.00 53.12 335 GLN A CA 1
ATOM 2566 C C . GLN A 1 335 ? -20.191 -20.003 20.741 1.00 53.12 335 GLN A C 1
ATOM 2568 O O . GLN A 1 335 ? -19.431 -20.236 19.804 1.00 53.12 335 GLN A O 1
ATOM 2573 N N . ALA A 1 336 ? -19.807 -20.194 22.008 1.00 47.47 336 ALA A N 1
ATOM 2574 C CA . ALA A 1 336 ? -18.448 -20.596 22.395 1.00 47.47 336 ALA A CA 1
ATOM 2575 C C . ALA A 1 336 ? -18.061 -22.049 22.018 1.00 47.47 336 ALA A C 1
ATOM 2577 O O . ALA A 1 336 ? -16.878 -22.388 22.037 1.00 47.47 336 ALA A O 1
ATOM 2578 N N . LYS A 1 337 ? -19.016 -22.918 21.643 1.00 42.06 337 LYS A N 1
ATOM 2579 C CA . LYS A 1 337 ? -18.746 -24.310 21.210 1.00 42.06 337 LYS A CA 1
ATOM 2580 C C . LYS A 1 337 ? -18.421 -24.470 19.720 1.00 42.06 337 LYS A C 1
ATOM 2582 O O . LYS A 1 337 ? -18.046 -25.560 19.295 1.00 42.06 337 LYS A O 1
ATOM 2587 N N . THR A 1 338 ? -18.480 -23.396 18.940 1.00 34.69 338 THR A N 1
ATOM 2588 C CA . THR A 1 338 ? -18.143 -23.397 17.511 1.00 34.69 338 THR A CA 1
ATOM 2589 C C . THR A 1 338 ? -17.247 -22.206 17.226 1.00 34.69 338 THR A C 1
ATOM 2591 O O . THR A 1 338 ? -17.740 -21.172 16.806 1.00 34.69 338 THR A O 1
ATOM 2594 N N . GLN A 1 339 ? -15.948 -22.348 17.508 1.00 33.31 339 GLN A N 1
ATOM 2595 C CA . GLN A 1 339 ? -14.821 -21.674 16.839 1.00 33.31 339 GLN A CA 1
ATOM 2596 C C . GLN A 1 339 ? -13.549 -21.839 17.679 1.00 33.31 339 GLN A C 1
ATOM 2598 O O . GLN A 1 339 ? -13.314 -21.152 18.669 1.00 33.31 339 GLN A O 1
ATOM 2603 N N . THR A 1 340 ? -12.695 -22.760 17.247 1.00 26.97 340 THR A N 1
ATOM 2604 C CA . THR A 1 340 ? -11.272 -22.775 17.581 1.00 26.97 340 THR A CA 1
ATOM 2605 C C . THR A 1 340 ? -10.560 -21.945 16.514 1.00 26.97 340 THR A C 1
ATOM 2607 O O . THR A 1 340 ? -10.562 -22.359 15.359 1.00 26.97 340 THR A O 1
ATOM 2610 N N . ALA A 1 341 ? -10.019 -20.780 16.895 1.00 27.17 341 ALA A N 1
ATOM 2611 C CA . ALA A 1 341 ? -8.845 -20.080 16.332 1.00 27.17 341 ALA A CA 1
ATOM 2612 C C . ALA A 1 341 ? -9.000 -18.549 16.455 1.00 27.17 341 ALA A C 1
ATOM 2614 O O . ALA A 1 341 ? -9.797 -17.963 15.724 1.00 27.17 341 ALA A O 1
ATOM 2615 N N . PRO A 1 342 ? -8.215 -17.859 17.303 1.00 38.03 342 PRO A N 1
ATOM 2616 C CA . PRO A 1 342 ? -8.096 -16.413 17.225 1.00 38.03 342 PRO A CA 1
ATOM 2617 C C . PRO A 1 342 ? -6.857 -16.012 16.416 1.00 38.03 342 PRO A C 1
ATOM 2619 O O . PRO A 1 342 ? -5.717 -16.293 16.786 1.00 38.03 342 PRO A O 1
ATOM 2622 N N . ALA A 1 343 ? -7.108 -15.294 15.322 1.00 26.14 343 ALA A N 1
ATOM 2623 C CA . ALA A 1 343 ? -6.145 -14.402 14.698 1.00 26.14 343 ALA A CA 1
ATOM 2624 C C . ALA A 1 343 ? -5.987 -13.159 15.591 1.00 26.14 343 ALA A C 1
ATOM 2626 O O . ALA A 1 343 ? -6.932 -12.394 15.780 1.00 26.14 343 ALA A O 1
ATOM 2627 N N . ALA A 1 344 ? -4.797 -12.976 16.162 1.00 29.55 344 ALA A N 1
ATOM 2628 C CA . ALA A 1 344 ? -4.446 -11.803 16.949 1.00 29.55 344 ALA A CA 1
ATOM 2629 C C . ALA A 1 344 ? -3.847 -10.707 16.056 1.00 29.55 344 ALA A C 1
ATOM 2631 O O . ALA A 1 344 ? -2.904 -10.933 15.296 1.00 29.55 344 ALA A O 1
ATOM 2632 N N . VAL A 1 345 ? -4.393 -9.503 16.199 1.00 29.44 345 VAL A N 1
ATOM 2633 C CA . VAL A 1 345 ? -3.828 -8.245 15.708 1.00 29.44 345 VAL A CA 1
ATOM 2634 C C . VAL A 1 345 ? -2.658 -7.860 16.631 1.00 29.44 345 VAL A C 1
ATOM 2636 O O . VAL A 1 345 ? -2.836 -7.908 17.848 1.00 29.44 345 VAL A O 1
ATOM 2639 N N . PRO A 1 346 ? -1.470 -7.466 16.140 1.00 37.12 346 PRO A N 1
ATOM 2640 C CA . PRO A 1 346 ? -0.462 -6.880 17.012 1.00 37.12 346 PRO A CA 1
ATOM 2641 C C . PRO A 1 346 ? -0.611 -5.356 17.025 1.00 37.12 346 PRO A C 1
ATOM 2643 O O . PRO A 1 346 ? -0.308 -4.670 16.047 1.00 37.12 346 PRO A O 1
ATOM 2646 N N . ALA A 1 347 ? -1.062 -4.834 18.164 1.00 27.94 347 ALA A N 1
ATOM 2647 C CA . ALA A 1 347 ? -0.812 -3.460 18.572 1.00 27.94 347 ALA A CA 1
ATOM 2648 C C . ALA A 1 347 ? 0.654 -3.345 19.040 1.00 27.94 347 ALA A C 1
ATOM 2650 O O . ALA A 1 347 ? 1.089 -4.088 19.916 1.00 27.94 347 ALA A O 1
ATOM 2651 N N . GLN A 1 348 ? 1.421 -2.435 18.439 1.00 32.69 348 GLN A N 1
ATOM 2652 C CA . GLN A 1 348 ? 2.726 -1.971 18.929 1.00 32.69 348 GLN A CA 1
ATOM 2653 C C . GLN A 1 348 ? 2.517 -0.570 19.542 1.00 32.69 348 GLN A C 1
ATOM 2655 O O . GLN A 1 348 ? 1.751 0.208 18.984 1.00 32.69 348 GLN A O 1
ATOM 2660 N N . GLY A 1 349 ? 3.142 -0.170 20.649 1.00 36.91 349 GLY A N 1
ATOM 2661 C CA . GLY A 1 349 ? 4.211 -0.831 21.382 1.00 36.91 349 GLY A CA 1
ATOM 2662 C C . GLY A 1 349 ? 4.352 -0.315 22.815 1.00 36.91 349 GLY A C 1
ATOM 2663 O O . GLY A 1 349 ? 4.108 0.853 23.103 1.00 36.91 349 GLY A O 1
ATOM 2664 N N . ALA A 1 350 ? 4.768 -1.226 23.688 1.00 47.78 350 ALA A N 1
ATOM 2665 C CA . ALA A 1 350 ? 5.369 -0.915 24.975 1.00 47.78 350 ALA A CA 1
ATOM 2666 C C . ALA A 1 350 ? 6.896 -0.979 24.813 1.00 47.78 350 ALA A C 1
ATOM 2668 O O . ALA A 1 350 ? 7.407 -1.834 24.081 1.00 47.78 350 ALA A O 1
ATOM 2669 N N . SER A 1 351 ? 7.626 -0.064 25.446 1.00 68.06 351 SER A N 1
ATOM 2670 C CA . SER A 1 351 ? 9.092 -0.065 25.414 1.00 68.06 351 SER A CA 1
ATOM 2671 C C . SER A 1 351 ? 9.655 -1.266 26.188 1.00 68.06 351 SER A C 1
ATOM 2673 O O . SER A 1 351 ? 8.998 -1.817 27.071 1.00 68.06 351 SER A O 1
ATOM 2675 N N . VAL A 1 352 ? 10.891 -1.680 25.884 1.00 74.31 352 VAL A N 1
ATOM 2676 C CA . VAL A 1 352 ? 11.574 -2.793 26.582 1.00 74.31 352 VAL A CA 1
ATOM 2677 C C . VAL A 1 352 ? 11.586 -2.578 28.105 1.00 74.31 352 VAL A C 1
ATOM 2679 O O . VAL A 1 352 ? 11.342 -3.518 28.854 1.00 74.31 352 VAL A O 1
ATOM 2682 N N . ALA A 1 353 ? 11.734 -1.325 28.550 1.00 77.00 353 ALA A N 1
ATOM 2683 C CA . ALA A 1 353 ? 11.675 -0.939 29.960 1.00 77.00 353 ALA A CA 1
ATOM 2684 C C . ALA A 1 353 ? 10.298 -1.199 30.608 1.00 77.00 353 ALA A C 1
ATOM 2686 O O . ALA A 1 353 ? 10.220 -1.664 31.742 1.00 77.00 353 ALA A O 1
ATOM 2687 N N . GLN A 1 354 ? 9.200 -0.964 29.881 1.00 77.62 354 GLN A N 1
ATOM 2688 C CA . GLN A 1 354 ? 7.844 -1.230 30.378 1.00 77.62 354 GLN A CA 1
ATOM 2689 C C . GLN A 1 354 ? 7.559 -2.734 30.496 1.00 77.62 354 GLN A C 1
ATOM 2691 O O . GLN A 1 354 ? 6.864 -3.164 31.416 1.00 77.62 354 GLN A O 1
ATOM 2696 N N . LEU A 1 355 ? 8.113 -3.548 29.590 1.00 80.50 355 LEU A N 1
ATOM 2697 C CA . LEU A 1 355 ? 8.012 -5.009 29.663 1.00 80.50 355 LEU A CA 1
ATOM 2698 C C . LEU A 1 355 ? 8.837 -5.580 30.826 1.00 80.50 355 LEU A C 1
ATOM 2700 O O . LEU A 1 355 ? 8.382 -6.507 31.493 1.00 80.50 355 LEU A O 1
ATOM 2704 N N . GLU A 1 356 ? 10.011 -5.015 31.107 1.00 85.44 356 GLU A N 1
ATOM 2705 C CA . GLU A 1 356 ? 10.835 -5.378 32.268 1.00 85.44 356 GLU A CA 1
ATOM 2706 C C . GLU A 1 356 ? 10.119 -5.075 33.594 1.00 85.44 356 GLU A C 1
ATOM 2708 O O . GLU A 1 356 ? 10.046 -5.942 34.471 1.00 85.44 356 GLU A O 1
ATOM 2713 N N . GLU A 1 357 ? 9.497 -3.899 33.713 1.00 86.81 357 GLU A N 1
ATOM 2714 C CA . GLU A 1 357 ? 8.716 -3.519 34.895 1.00 86.81 357 GLU A CA 1
ATOM 2715 C C . GLU A 1 357 ? 7.462 -4.398 35.075 1.00 86.81 357 GLU A C 1
ATOM 2717 O O . GLU A 1 357 ? 7.149 -4.833 36.188 1.00 86.81 357 GLU A O 1
ATOM 2722 N N . ALA A 1 358 ? 6.761 -4.729 33.985 1.00 82.44 358 ALA A N 1
ATOM 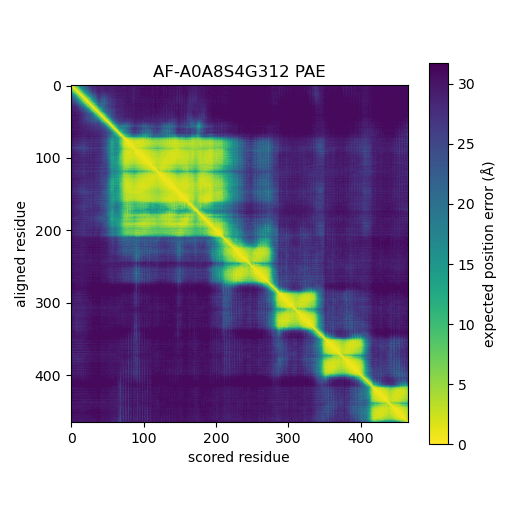2723 C CA . ALA A 1 358 ? 5.597 -5.614 34.022 1.00 82.44 358 ALA A CA 1
ATOM 2724 C C . ALA A 1 358 ? 5.963 -7.052 34.434 1.00 82.44 358 ALA A C 1
ATOM 2726 O O . ALA A 1 358 ? 5.243 -7.669 35.222 1.00 82.44 358 ALA A O 1
ATOM 2727 N N . VAL A 1 359 ? 7.100 -7.580 33.962 1.00 89.50 359 VAL A N 1
ATOM 2728 C CA . VAL A 1 359 ? 7.615 -8.897 34.382 1.00 89.50 359 VAL A CA 1
ATOM 2729 C C . VAL A 1 359 ? 7.972 -8.901 35.871 1.00 89.50 359 VAL A C 1
ATOM 2731 O O . VAL A 1 359 ? 7.698 -9.891 36.555 1.00 89.50 359 VAL A O 1
ATOM 2734 N N . ALA A 1 360 ? 8.542 -7.809 36.390 1.00 86.12 360 ALA A N 1
ATOM 2735 C CA . ALA A 1 360 ? 8.864 -7.677 37.809 1.00 86.12 360 ALA A CA 1
ATOM 2736 C C . ALA A 1 360 ? 7.597 -7.675 38.686 1.00 86.12 360 ALA A C 1
ATOM 2738 O O . ALA A 1 360 ? 7.478 -8.513 39.585 1.00 86.12 360 ALA A O 1
ATOM 2739 N N . LYS A 1 361 ? 6.611 -6.824 38.363 1.00 87.88 361 LYS A N 1
ATOM 2740 C CA . LYS A 1 361 ? 5.331 -6.729 39.094 1.00 87.88 361 LYS A CA 1
ATOM 2741 C C . LYS A 1 361 ? 4.553 -8.047 39.075 1.00 87.88 361 LYS A C 1
ATOM 2743 O O . LYS A 1 361 ? 4.048 -8.497 40.103 1.00 87.88 361 LYS A O 1
ATOM 2748 N N . GLN A 1 362 ? 4.505 -8.711 37.920 1.00 85.00 362 GLN A N 1
ATOM 2749 C CA . GLN A 1 362 ? 3.820 -9.994 37.776 1.00 85.00 362 GLN A CA 1
ATOM 2750 C C . GLN A 1 362 ? 4.541 -11.124 38.531 1.00 85.00 362 GLN A C 1
ATOM 2752 O O . GLN A 1 362 ? 3.901 -11.997 39.119 1.00 85.00 362 GLN A O 1
ATOM 2757 N N . GLY A 1 363 ? 5.878 -11.100 38.567 1.00 86.88 363 GLY A N 1
ATOM 2758 C CA . GLY A 1 363 ? 6.683 -12.027 39.363 1.00 86.88 363 GLY A CA 1
ATOM 2759 C C . GLY A 1 363 ? 6.446 -11.900 40.862 1.00 86.88 363 GLY A C 1
ATOM 2760 O O . GLY A 1 363 ? 6.347 -12.916 41.553 1.00 86.88 363 GLY A O 1
ATOM 2761 N N . GLU A 1 364 ? 6.307 -10.674 41.355 1.00 88.56 364 GLU A N 1
ATOM 2762 C CA . GLU A 1 364 ? 5.979 -10.408 42.752 1.00 88.56 364 GLU A CA 1
ATOM 2763 C C . GLU A 1 364 ? 4.562 -10.879 43.101 1.00 88.56 364 GLU A C 1
ATOM 2765 O O . GLU A 1 364 ? 4.389 -11.615 44.072 1.00 88.56 364 GLU A O 1
ATOM 2770 N N . LYS A 1 365 ? 3.577 -10.599 42.240 1.00 84.44 365 LYS A N 1
ATOM 2771 C CA . LYS A 1 365 ? 2.200 -11.092 42.388 1.00 84.44 365 LYS A CA 1
ATOM 2772 C C . LYS A 1 365 ? 2.132 -12.622 42.456 1.00 84.44 365 LYS A C 1
ATOM 2774 O O . LYS A 1 365 ? 1.476 -13.178 43.332 1.00 84.44 365 LYS A O 1
ATOM 2779 N N . VAL A 1 366 ? 2.865 -13.330 41.592 1.00 85.31 366 VAL A N 1
ATOM 2780 C CA . VAL A 1 366 ? 2.942 -14.804 41.619 1.00 85.31 366 VAL A CA 1
ATOM 2781 C C . VAL A 1 366 ? 3.609 -15.319 42.900 1.00 85.31 366 VAL A C 1
ATOM 2783 O O . VAL A 1 366 ? 3.177 -16.340 43.437 1.00 85.31 366 VAL A O 1
ATOM 2786 N N . ARG A 1 367 ? 4.646 -14.643 43.416 1.00 83.75 367 ARG A N 1
ATOM 2787 C CA . ARG A 1 367 ? 5.275 -15.011 44.700 1.00 83.75 367 ARG A CA 1
ATOM 2788 C C . ARG A 1 367 ? 4.323 -14.793 45.875 1.00 83.75 367 ARG A C 1
ATOM 2790 O O . ARG A 1 367 ? 4.211 -15.683 46.711 1.00 83.75 367 ARG A O 1
ATOM 2797 N N . GLN A 1 368 ? 3.601 -13.675 45.902 1.00 85.19 368 GLN A N 1
ATOM 2798 C CA . GLN A 1 368 ? 2.601 -13.373 46.930 1.00 85.19 368 GLN A CA 1
ATOM 2799 C C . GLN A 1 368 ? 1.420 -14.358 46.890 1.00 85.19 368 GLN A C 1
ATOM 2801 O O . GLN A 1 368 ? 0.979 -14.839 47.932 1.00 85.19 368 GLN A O 1
ATOM 2806 N N . LEU A 1 369 ? 0.945 -14.741 45.699 1.00 84.56 369 LEU A N 1
ATOM 2807 C CA . LEU A 1 369 ? -0.128 -15.733 45.546 1.00 84.56 369 LEU A CA 1
ATOM 2808 C C . LEU A 1 369 ? 0.309 -17.144 45.959 1.00 84.56 369 LEU A C 1
ATOM 2810 O O . LEU A 1 369 ? -0.460 -17.860 46.595 1.00 84.56 369 LEU A O 1
ATOM 2814 N N . LYS A 1 370 ? 1.560 -17.529 45.675 1.00 82.50 370 LYS A N 1
ATOM 2815 C CA . LYS A 1 370 ? 2.131 -18.802 46.150 1.00 82.50 370 LYS A CA 1
ATOM 2816 C C . LYS A 1 370 ? 2.401 -18.819 47.657 1.00 82.50 370 LYS A C 1
ATOM 2818 O O . LYS A 1 370 ? 2.372 -19.891 48.251 1.00 82.50 370 LYS A O 1
ATOM 2823 N N . ALA A 1 371 ? 2.675 -17.661 48.260 1.00 82.81 371 ALA A N 1
ATOM 2824 C CA . ALA A 1 371 ? 2.870 -17.526 49.702 1.00 82.81 371 ALA A CA 1
ATOM 2825 C C . ALA A 1 371 ? 1.540 -17.505 50.479 1.00 82.81 371 ALA A C 1
ATOM 2827 O O . ALA A 1 371 ? 1.473 -18.039 51.580 1.00 82.81 371 ALA A O 1
ATOM 2828 N N . SER A 1 372 ? 0.484 -16.920 49.903 1.00 80.56 372 SER A N 1
ATOM 2829 C CA . SER A 1 372 ? -0.834 -16.787 50.546 1.00 80.56 372 SER A CA 1
ATOM 2830 C C . SER A 1 372 ? -1.740 -18.005 50.363 1.00 80.56 372 SER A C 1
ATOM 2832 O O . SER A 1 372 ? -2.564 -18.277 51.232 1.00 80.56 372 SER A O 1
ATOM 2834 N N . THR A 1 373 ? -1.604 -18.753 49.260 1.00 72.25 373 THR A N 1
ATOM 2835 C CA . THR A 1 373 ? -2.530 -19.848 48.931 1.00 72.25 373 THR A CA 1
ATOM 2836 C C . THR A 1 373 ? -1.781 -21.071 48.394 1.00 72.25 373 THR A C 1
ATOM 2838 O O . THR A 1 373 ? -1.048 -20.986 47.410 1.00 72.25 373 THR A O 1
ATOM 2841 N N . LYS A 1 374 ? -1.994 -22.252 49.000 1.00 75.44 374 LYS A N 1
ATOM 2842 C CA . LYS A 1 374 ? -1.432 -23.532 48.508 1.00 75.44 374 LYS A CA 1
ATOM 2843 C C . LYS A 1 374 ? -2.131 -24.060 47.252 1.00 75.44 374 LYS A C 1
ATOM 2845 O O . LYS A 1 374 ? -1.636 -24.995 46.623 1.00 75.44 374 LYS A O 1
ATOM 2850 N N . ASP A 1 375 ? -3.265 -23.472 46.887 1.00 75.50 375 ASP A N 1
ATOM 2851 C CA . ASP A 1 375 ? -4.105 -23.975 45.814 1.00 75.50 375 ASP A CA 1
ATOM 2852 C C . ASP A 1 375 ? -3.539 -23.623 44.430 1.00 75.50 375 ASP A C 1
ATOM 2854 O O . ASP A 1 375 ? -3.429 -22.459 44.031 1.00 75.50 375 ASP A O 1
ATOM 2858 N N . LYS A 1 376 ? -3.144 -24.665 43.693 1.00 77.06 376 LYS A N 1
ATOM 2859 C CA . LYS A 1 376 ? -2.441 -24.562 42.408 1.00 77.06 376 LYS A CA 1
ATOM 2860 C C . LYS A 1 376 ? -3.304 -23.933 41.319 1.00 77.06 376 LYS A C 1
ATOM 2862 O O . LYS A 1 376 ? -2.760 -23.312 40.406 1.00 77.06 376 LYS A O 1
ATOM 2867 N N . ALA A 1 377 ? -4.626 -24.040 41.427 1.00 78.88 377 ALA A N 1
ATOM 2868 C CA . ALA A 1 377 ? -5.566 -23.458 40.473 1.00 78.88 377 ALA A CA 1
ATOM 2869 C C . ALA A 1 377 ? -5.574 -21.916 40.496 1.00 78.88 377 ALA A C 1
ATOM 2871 O O . ALA A 1 377 ? -5.831 -21.294 39.470 1.00 78.88 377 ALA A O 1
ATOM 2872 N N . VAL A 1 378 ? -5.232 -21.296 41.632 1.00 72.31 378 VAL A N 1
ATOM 2873 C CA . VAL A 1 378 ? -5.302 -19.834 41.809 1.00 72.31 378 VAL A CA 1
ATOM 2874 C C . VAL A 1 378 ? -4.091 -19.124 41.190 1.00 72.31 378 VAL A C 1
ATOM 2876 O O . VAL A 1 378 ? -4.234 -18.062 40.592 1.00 72.31 378 VAL A O 1
ATOM 2879 N N . TRP A 1 379 ? -2.890 -19.714 41.272 1.00 76.19 379 TRP A N 1
ATOM 2880 C CA . TRP A 1 379 ? -1.654 -19.086 40.773 1.00 76.19 379 TRP A CA 1
ATOM 2881 C C . TRP A 1 379 ? -1.181 -19.587 39.399 1.00 76.19 379 TRP A C 1
ATOM 2883 O O . TRP A 1 379 ? -0.308 -18.968 38.790 1.00 76.19 379 TRP A O 1
ATOM 2893 N N . THR A 1 380 ? -1.727 -20.691 38.881 1.00 78.94 380 THR A N 1
ATOM 2894 C CA . THR A 1 380 ? -1.411 -21.206 37.532 1.00 78.94 380 THR A CA 1
ATOM 2895 C C . THR A 1 380 ? -1.695 -20.230 36.381 1.00 78.94 380 THR A C 1
ATOM 2897 O O . THR A 1 380 ? -0.812 -20.101 35.528 1.00 78.94 380 THR A O 1
ATOM 2900 N N . PRO A 1 381 ? -2.830 -19.501 36.323 1.00 83.56 381 PRO A N 1
ATOM 2901 C CA . PRO A 1 381 ? -3.060 -18.539 35.241 1.00 83.56 381 PRO A CA 1
ATOM 2902 C C . PRO A 1 381 ? -2.054 -17.379 35.273 1.00 83.56 381 PRO A C 1
ATOM 2904 O O . PRO A 1 381 ? -1.522 -16.989 34.236 1.00 83.56 381 PRO A O 1
ATOM 2907 N N . GLU A 1 382 ? -1.705 -16.891 36.464 1.00 81.69 382 GLU A N 1
ATOM 2908 C CA . GLU A 1 382 ? -0.760 -15.781 36.639 1.00 81.69 382 GLU A CA 1
ATOM 2909 C C . GLU A 1 382 ? 0.687 -16.182 36.293 1.00 81.69 382 GLU A C 1
ATOM 2911 O O . GLU A 1 382 ? 1.454 -15.373 35.765 1.00 81.69 382 GLU A O 1
ATOM 2916 N N . VAL A 1 383 ? 1.053 -17.454 36.518 1.00 87.06 383 VAL A N 1
ATOM 2917 C CA . VAL A 1 383 ? 2.328 -18.032 36.054 1.00 87.06 383 VAL A CA 1
ATOM 2918 C C . VAL A 1 383 ? 2.398 -18.093 34.527 1.00 87.06 383 VAL A C 1
ATOM 2920 O O . VAL A 1 383 ? 3.451 -17.788 33.969 1.00 87.06 383 VAL A O 1
ATOM 2923 N N . ASN A 1 384 ? 1.306 -18.442 33.842 1.00 85.25 384 ASN A N 1
ATOM 2924 C CA . ASN A 1 384 ? 1.281 -18.473 32.375 1.00 85.25 384 ASN A CA 1
ATOM 2925 C C . ASN A 1 384 ? 1.448 -17.065 31.783 1.00 85.25 384 ASN A C 1
ATOM 2927 O O . ASN A 1 384 ? 2.258 -16.879 30.877 1.00 85.25 384 ASN A O 1
ATOM 2931 N N . ILE A 1 385 ? 0.794 -16.061 32.375 1.00 83.81 385 ILE A N 1
ATOM 2932 C CA . ILE A 1 385 ? 0.963 -14.648 31.995 1.00 83.81 385 ILE A CA 1
ATOM 2933 C C . ILE A 1 385 ? 2.423 -14.201 32.174 1.00 83.81 385 ILE A C 1
ATOM 2935 O O . ILE A 1 385 ? 2.984 -13.523 31.315 1.00 83.81 385 ILE A O 1
ATOM 2939 N N . LEU A 1 386 ? 3.083 -14.620 33.259 1.00 84.69 386 LEU A N 1
ATOM 2940 C CA . LEU A 1 386 ? 4.498 -14.320 33.492 1.00 84.69 386 LEU A CA 1
ATOM 2941 C C . LEU A 1 386 ? 5.413 -14.934 32.421 1.00 84.69 386 LEU A C 1
ATOM 2943 O O . LEU A 1 386 ? 6.383 -14.297 32.001 1.00 84.69 386 LEU A O 1
ATOM 2947 N N . LEU A 1 387 ? 5.130 -16.164 31.983 1.00 83.88 387 LEU A N 1
ATOM 2948 C CA . LEU A 1 387 ? 5.890 -16.830 30.921 1.00 83.88 387 LEU A CA 1
ATOM 2949 C C . LEU A 1 387 ? 5.713 -16.125 29.571 1.00 83.88 387 LEU A C 1
ATOM 2951 O O . LEU A 1 387 ? 6.700 -15.928 28.858 1.00 83.88 387 LEU A O 1
ATOM 2955 N N . ASP A 1 388 ? 4.497 -15.679 29.260 1.00 81.19 388 ASP A N 1
ATOM 2956 C CA . ASP A 1 388 ? 4.212 -14.923 28.041 1.00 81.19 388 ASP A CA 1
ATOM 2957 C C . ASP A 1 388 ? 4.898 -13.552 28.045 1.00 81.19 388 ASP A C 1
ATOM 2959 O O . ASP A 1 388 ? 5.542 -13.189 27.058 1.00 81.19 388 ASP A O 1
ATOM 2963 N N . LEU A 1 389 ? 4.867 -12.823 29.167 1.00 85.56 389 LEU A N 1
ATOM 2964 C CA . LEU A 1 389 ? 5.584 -11.550 29.310 1.00 85.56 389 LEU A CA 1
ATOM 2965 C C . LEU A 1 389 ? 7.104 -11.728 29.169 1.00 85.56 389 LEU A C 1
ATOM 2967 O O . LEU A 1 389 ? 7.757 -10.935 28.492 1.00 85.56 389 LEU A O 1
ATOM 2971 N N . LYS A 1 390 ? 7.681 -12.805 29.722 1.00 87.31 390 LYS A N 1
ATOM 2972 C CA . LYS A 1 390 ? 9.103 -13.134 29.517 1.00 87.31 390 LYS A CA 1
ATOM 2973 C C . LYS A 1 390 ? 9.427 -13.455 28.059 1.00 87.31 390 LYS A C 1
ATOM 2975 O O . LYS A 1 390 ? 10.483 -13.056 27.576 1.00 87.31 390 LYS A O 1
ATOM 2980 N N . LYS A 1 391 ? 8.536 -14.150 27.349 1.00 87.69 391 LYS A N 1
ATOM 2981 C CA . LYS A 1 391 ? 8.690 -14.448 25.916 1.00 87.69 391 LYS A CA 1
ATOM 2982 C C . LYS A 1 391 ? 8.600 -13.183 25.055 1.00 87.69 391 LYS A C 1
ATOM 2984 O O . LYS A 1 391 ? 9.322 -13.054 24.070 1.00 87.69 391 LYS A O 1
ATOM 2989 N N . GLN A 1 392 ? 7.739 -12.239 25.428 1.00 79.50 392 GLN A N 1
ATOM 2990 C CA . GLN A 1 392 ? 7.639 -10.939 24.761 1.00 79.50 392 GLN A CA 1
ATOM 2991 C C . GLN A 1 392 ? 8.870 -10.066 25.027 1.00 79.50 392 GLN A C 1
ATOM 2993 O O . GLN A 1 392 ? 9.378 -9.443 24.100 1.00 79.50 392 GLN A O 1
ATOM 2998 N N . LEU A 1 393 ? 9.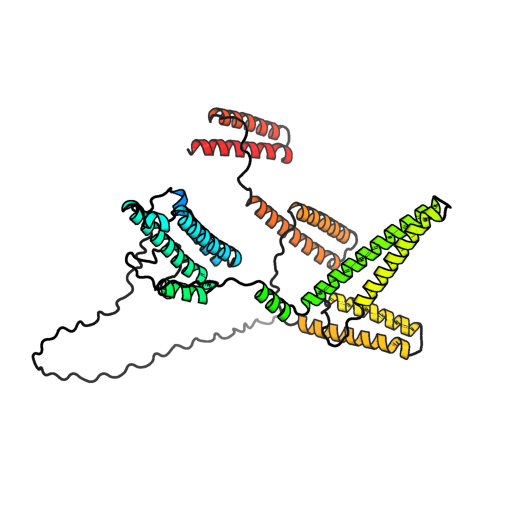399 -10.080 26.252 1.00 85.06 393 LEU A N 1
ATOM 2999 C CA . LEU A 1 393 ? 10.630 -9.381 26.619 1.00 85.06 393 LEU A CA 1
ATOM 3000 C C . LEU A 1 393 ? 11.834 -9.922 25.832 1.00 85.06 393 LEU A C 1
ATOM 3002 O O . LEU A 1 393 ? 12.583 -9.134 25.258 1.00 85.06 393 LEU A O 1
ATOM 3006 N N . THR A 1 394 ? 11.998 -11.246 25.716 1.00 80.25 394 THR A N 1
ATOM 3007 C CA . THR A 1 394 ? 13.099 -11.829 24.925 1.00 80.25 394 THR A CA 1
ATOM 3008 C C . THR A 1 394 ? 12.971 -11.524 23.433 1.00 80.25 394 THR A C 1
ATOM 3010 O O . THR A 1 394 ? 13.975 -11.232 22.783 1.00 80.25 394 THR A O 1
ATOM 3013 N N . ALA A 1 395 ? 11.751 -11.515 22.888 1.00 78.81 395 ALA A N 1
ATOM 3014 C CA . ALA A 1 395 ? 11.497 -11.102 21.509 1.00 78.81 395 ALA A CA 1
ATOM 3015 C C . ALA A 1 395 ? 11.792 -9.605 21.283 1.00 78.81 395 ALA A C 1
ATOM 3017 O O . ALA A 1 395 ? 12.409 -9.247 20.278 1.00 78.81 395 ALA A O 1
ATOM 3018 N N . ALA A 1 396 ? 11.416 -8.741 22.230 1.00 79.50 396 ALA A N 1
ATOM 3019 C CA . ALA A 1 396 ? 11.672 -7.303 22.169 1.00 79.50 396 ALA A CA 1
ATOM 3020 C C . ALA A 1 396 ? 13.169 -6.970 22.324 1.00 79.50 396 ALA A C 1
ATOM 3022 O O . ALA A 1 396 ? 13.692 -6.132 21.593 1.00 79.50 396 ALA A O 1
ATOM 3023 N N . GLN A 1 397 ? 13.894 -7.671 23.202 1.00 79.12 397 GLN A N 1
ATOM 3024 C CA . GLN A 1 397 ? 15.351 -7.544 23.348 1.00 79.12 397 GLN A CA 1
ATOM 3025 C C . GLN A 1 397 ? 16.109 -8.081 22.121 1.00 79.12 397 GLN A C 1
ATOM 3027 O O . GLN A 1 397 ? 17.117 -7.502 21.712 1.00 79.12 397 GLN A O 1
ATOM 3032 N N . ALA A 1 398 ? 15.611 -9.148 21.485 1.00 71.19 398 ALA A N 1
ATOM 3033 C CA . ALA A 1 398 ? 16.145 -9.635 20.212 1.00 71.19 398 ALA A CA 1
ATOM 3034 C C . ALA A 1 398 ? 15.921 -8.624 19.072 1.00 71.19 398 ALA A C 1
ATOM 3036 O O . ALA A 1 398 ? 16.812 -8.422 18.248 1.00 71.19 398 ALA A O 1
ATOM 3037 N N . GLN A 1 399 ? 14.774 -7.935 19.060 1.00 57.84 399 GLN A N 1
ATOM 3038 C CA . GLN A 1 399 ? 14.499 -6.849 18.116 1.00 57.84 399 GLN A CA 1
ATOM 3039 C C . GLN A 1 399 ? 15.374 -5.614 18.370 1.00 57.84 399 GLN A C 1
ATOM 3041 O O . GLN A 1 399 ? 15.928 -5.078 17.410 1.00 57.84 399 GLN A O 1
ATOM 3046 N N . ALA A 1 400 ? 15.600 -5.223 19.629 1.00 59.34 400 ALA A N 1
ATOM 3047 C CA . ALA A 1 400 ? 16.482 -4.107 19.985 1.00 59.34 400 ALA A CA 1
ATOM 3048 C C . ALA A 1 400 ? 17.942 -4.328 19.536 1.00 59.34 400 ALA A C 1
ATOM 3050 O O . ALA A 1 400 ? 18.619 -3.385 19.133 1.00 59.34 400 ALA A O 1
ATOM 3051 N N . LYS A 1 401 ? 18.413 -5.583 19.501 1.00 52.62 401 LYS A N 1
ATOM 3052 C CA . LYS A 1 401 ? 19.736 -5.956 18.959 1.00 52.62 401 LYS A CA 1
ATOM 3053 C C . LYS A 1 401 ? 19.852 -5.831 17.432 1.00 52.62 401 LYS A C 1
ATOM 3055 O O . LYS A 1 401 ? 20.964 -5.821 16.914 1.00 52.62 401 LYS A O 1
ATOM 3060 N N . SER A 1 402 ? 18.728 -5.741 16.717 1.00 45.56 402 SER A N 1
ATOM 3061 C CA . SER A 1 402 ? 18.672 -5.643 15.248 1.00 45.56 402 SER A CA 1
ATOM 3062 C C . SER A 1 402 ? 18.412 -4.225 14.721 1.00 45.56 402 SER A C 1
ATOM 3064 O O . SER A 1 402 ? 18.429 -4.006 13.512 1.00 45.56 402 SER A O 1
ATOM 3066 N N . SER A 1 403 ? 18.216 -3.251 15.613 1.00 41.06 403 SER A N 1
ATOM 3067 C CA . SER A 1 403 ? 17.981 -1.848 15.268 1.00 41.06 403 SER A CA 1
ATOM 3068 C C . SER A 1 403 ? 18.892 -0.918 16.075 1.00 41.06 403 SER A C 1
ATOM 3070 O O . SER A 1 403 ? 18.435 -0.207 16.966 1.00 41.06 403 SER A O 1
ATOM 3072 N N . ALA A 1 404 ? 20.184 -0.903 15.747 1.00 31.72 404 ALA A N 1
ATOM 3073 C CA . ALA A 1 404 ? 21.029 0.257 16.015 1.00 31.72 404 ALA A CA 1
ATOM 3074 C C . ALA A 1 404 ? 21.005 1.156 14.760 1.00 31.72 404 ALA A C 1
ATOM 3076 O O . ALA A 1 404 ? 21.428 0.703 13.692 1.00 31.72 404 ALA A O 1
ATOM 3077 N N . PRO A 1 405 ? 20.470 2.387 14.829 1.00 34.78 405 PRO A N 1
ATOM 3078 C CA . PRO A 1 405 ? 20.476 3.309 13.705 1.00 34.78 405 PRO A CA 1
ATOM 3079 C C . PRO A 1 405 ? 21.868 3.929 13.539 1.00 34.78 405 PRO A C 1
ATOM 3081 O O . PRO A 1 405 ? 22.422 4.530 14.457 1.00 34.78 405 PRO A O 1
ATOM 3084 N N . ALA A 1 406 ? 22.420 3.799 12.336 1.00 31.17 406 ALA A N 1
ATOM 3085 C CA . ALA A 1 406 ? 23.512 4.630 11.863 1.00 31.17 406 ALA A CA 1
ATOM 3086 C C . ALA A 1 406 ? 22.953 6.013 11.493 1.00 31.17 406 ALA A C 1
ATOM 3088 O O . ALA A 1 406 ? 22.208 6.110 10.521 1.00 31.17 406 ALA A O 1
ATOM 3089 N N . ALA A 1 407 ? 23.291 7.033 12.289 1.00 26.67 407 ALA A N 1
ATOM 3090 C CA . ALA A 1 407 ? 23.571 8.426 11.901 1.00 26.67 407 ALA A CA 1
ATOM 3091 C C . ALA A 1 407 ? 23.272 9.384 13.068 1.00 26.67 407 ALA A C 1
ATOM 3093 O O . ALA A 1 407 ? 22.113 9.709 13.304 1.00 26.67 407 ALA A O 1
ATOM 3094 N N . ALA A 1 408 ? 24.323 9.831 13.764 1.00 29.27 408 ALA A N 1
ATOM 3095 C CA . ALA A 1 408 ? 24.566 11.225 14.167 1.00 29.27 408 ALA A CA 1
ATOM 3096 C C . ALA A 1 408 ? 25.653 11.280 15.254 1.00 29.27 408 ALA A C 1
ATOM 3098 O O . ALA A 1 408 ? 25.345 11.218 16.437 1.00 29.27 408 ALA A O 1
ATOM 3099 N N . THR A 1 409 ? 26.908 11.436 14.834 1.00 27.66 409 THR A N 1
ATOM 3100 C CA . THR A 1 409 ? 27.930 12.225 15.546 1.00 27.66 409 THR A CA 1
ATOM 3101 C C . THR A 1 409 ? 29.065 12.503 14.564 1.00 27.66 409 THR A C 1
ATOM 3103 O O . THR A 1 409 ? 30.045 11.773 14.465 1.00 27.66 409 THR A O 1
ATOM 3106 N N . ALA A 1 410 ? 28.896 13.565 13.779 1.00 29.41 410 ALA A N 1
ATOM 3107 C CA . ALA A 1 410 ? 30.022 14.290 13.217 1.00 29.41 410 ALA A CA 1
ATOM 3108 C C . ALA A 1 410 ? 30.322 15.440 14.181 1.00 29.41 410 ALA A C 1
ATOM 3110 O O . ALA A 1 410 ? 29.559 16.400 14.217 1.00 29.41 410 ALA A O 1
ATOM 3111 N N . ALA A 1 411 ? 31.369 15.283 14.992 1.00 27.48 411 ALA A N 1
ATOM 3112 C CA . ALA A 1 411 ? 32.312 16.329 15.398 1.00 27.48 411 ALA A CA 1
ATOM 3113 C C . ALA A 1 411 ? 33.232 15.802 16.516 1.00 27.48 411 ALA A C 1
ATOM 3115 O O . ALA A 1 411 ? 32.746 15.414 17.574 1.00 27.48 411 ALA A O 1
ATOM 3116 N N . ALA A 1 412 ? 34.541 15.888 16.242 1.00 25.27 412 ALA A N 1
ATOM 3117 C CA . ALA A 1 412 ? 35.708 15.861 17.139 1.00 25.27 412 ALA A CA 1
ATOM 3118 C C . ALA A 1 412 ? 36.619 14.611 17.055 1.00 25.27 412 ALA A C 1
ATOM 3120 O O . ALA A 1 412 ? 36.286 13.576 17.614 1.00 25.27 412 ALA A O 1
ATOM 3121 N N . LEU A 1 413 ? 37.786 14.808 16.400 1.00 28.97 413 LEU A N 1
ATOM 3122 C CA . LEU A 1 413 ? 39.154 14.353 16.768 1.00 28.97 413 LEU A CA 1
ATOM 3123 C C . LEU A 1 413 ? 39.363 12.828 16.948 1.00 28.97 413 LEU A C 1
ATOM 3125 O O . LEU A 1 413 ? 38.668 12.189 17.715 1.00 28.97 413 LEU A O 1
ATOM 3129 N N . ASN A 1 414 ? 40.334 12.108 16.389 1.00 35.12 414 ASN A N 1
ATOM 3130 C CA . ASN A 1 414 ? 41.582 12.349 15.670 1.00 35.12 414 ASN A CA 1
ATOM 3131 C C . ASN A 1 414 ? 41.911 11.026 14.945 1.00 35.12 414 ASN A C 1
ATOM 3133 O O . ASN A 1 414 ? 41.493 9.957 15.393 1.00 35.12 414 ASN A O 1
ATOM 3137 N N . GLY A 1 415 ? 42.671 11.074 13.851 1.00 46.94 415 GLY A N 1
ATOM 3138 C CA . GLY A 1 415 ? 43.202 9.867 13.217 1.00 46.94 415 GLY A CA 1
ATOM 3139 C C . GLY A 1 415 ? 44.164 9.139 14.156 1.00 46.94 415 GLY A C 1
ATOM 3140 O O . GLY A 1 415 ? 45.303 9.563 14.303 1.00 46.94 415 GLY A O 1
ATOM 3141 N N . ALA A 1 416 ? 43.705 8.065 14.796 1.00 51.72 416 ALA A N 1
ATOM 3142 C CA . ALA A 1 416 ? 44.575 7.117 15.478 1.00 51.72 416 ALA A CA 1
ATOM 3143 C C . ALA A 1 416 ? 45.117 6.134 14.435 1.00 51.72 416 ALA A C 1
ATOM 3145 O O . ALA A 1 416 ? 44.348 5.517 13.691 1.00 51.72 416 ALA A O 1
ATOM 3146 N N . SER A 1 417 ? 46.440 6.033 14.346 1.00 66.56 417 SER A N 1
ATOM 3147 C CA . SER A 1 417 ? 47.114 5.097 13.451 1.00 66.56 417 SER A CA 1
ATOM 3148 C C . SER A 1 417 ? 46.901 3.654 13.933 1.00 66.56 417 SER A C 1
ATOM 3150 O O . SER A 1 417 ? 46.558 3.419 15.093 1.00 66.56 417 SER A O 1
ATOM 3152 N N . ALA A 1 418 ? 47.108 2.658 13.064 1.00 72.62 418 ALA A N 1
ATOM 3153 C CA . ALA A 1 418 ? 46.976 1.245 13.444 1.00 72.62 418 ALA A CA 1
ATOM 3154 C C . ALA A 1 418 ? 47.841 0.878 14.673 1.00 72.62 418 ALA A C 1
ATOM 3156 O O . ALA A 1 418 ? 47.403 0.098 15.518 1.00 72.62 418 ALA A O 1
ATOM 3157 N N . ALA A 1 419 ? 49.004 1.523 14.828 1.00 75.19 419 ALA A N 1
ATOM 3158 C CA . ALA A 1 419 ? 49.901 1.346 15.968 1.00 75.19 419 ALA A CA 1
ATOM 3159 C C . ALA A 1 419 ? 49.295 1.836 17.301 1.00 75.19 419 ALA A C 1
ATOM 3161 O O . ALA A 1 419 ? 49.486 1.207 18.344 1.00 75.19 419 ALA A O 1
ATOM 3162 N N . ASP A 1 420 ? 48.507 2.914 17.279 1.00 78.38 420 ASP A N 1
ATOM 3163 C CA . ASP A 1 420 ? 47.861 3.457 18.481 1.00 78.38 420 ASP A CA 1
ATOM 3164 C C . ASP A 1 420 ? 46.743 2.531 18.985 1.00 78.38 420 ASP A C 1
ATOM 3166 O O . ASP A 1 420 ? 46.561 2.348 20.193 1.00 78.38 420 ASP A O 1
ATOM 3170 N N . LEU A 1 421 ? 46.019 1.894 18.057 1.00 81.38 421 LEU A N 1
ATOM 3171 C CA . LEU A 1 421 ? 44.990 0.905 18.378 1.00 81.38 421 LEU A CA 1
ATOM 3172 C C . LEU A 1 421 ? 45.595 -0.393 18.921 1.00 81.38 421 LEU A C 1
ATOM 3174 O O . LEU A 1 421 ? 45.057 -0.955 19.875 1.00 81.38 421 LEU A O 1
ATOM 3178 N N . GLU A 1 422 ? 46.730 -0.843 18.383 1.00 85.19 422 GLU A N 1
ATOM 3179 C CA . GLU A 1 422 ? 47.473 -1.991 18.922 1.00 85.19 422 GLU A CA 1
ATOM 3180 C C . GLU A 1 422 ? 47.942 -1.737 20.360 1.00 85.19 422 GLU A C 1
ATOM 3182 O O . GLU A 1 422 ? 47.717 -2.569 21.247 1.00 85.19 422 GLU A O 1
ATOM 3187 N N . ALA A 1 423 ? 48.498 -0.551 20.629 1.00 86.62 423 ALA A N 1
ATOM 3188 C CA . ALA A 1 423 ? 48.906 -0.149 21.972 1.00 86.62 423 ALA A CA 1
ATOM 3189 C C . ALA A 1 423 ? 47.713 -0.049 22.946 1.00 86.62 423 ALA A C 1
ATOM 3191 O O . ALA A 1 423 ? 47.818 -0.454 24.109 1.00 86.62 423 ALA A O 1
ATOM 3192 N N . ALA A 1 424 ? 46.558 0.448 22.489 1.00 82.88 424 ALA A N 1
ATOM 3193 C CA . ALA A 1 424 ? 45.335 0.511 23.291 1.00 82.88 424 ALA A CA 1
ATOM 3194 C C . ALA A 1 424 ? 44.761 -0.885 23.599 1.00 82.88 424 ALA A C 1
ATOM 3196 O O . ALA A 1 424 ? 44.328 -1.137 24.725 1.00 82.88 424 ALA A O 1
ATOM 3197 N N . ILE A 1 425 ? 44.811 -1.818 22.640 1.00 89.81 425 ILE A N 1
ATOM 3198 C CA . ILE A 1 425 ? 44.393 -3.215 22.839 1.00 89.81 425 ILE A CA 1
ATOM 3199 C C . ILE A 1 425 ? 45.286 -3.907 23.873 1.00 89.81 425 ILE A C 1
ATOM 3201 O O . ILE A 1 425 ? 44.767 -4.640 24.719 1.00 89.81 425 ILE A O 1
ATOM 3205 N N . ALA A 1 426 ? 46.599 -3.664 23.840 1.00 88.94 426 ALA A N 1
ATOM 3206 C CA . ALA A 1 426 ? 47.530 -4.212 24.825 1.00 88.94 426 ALA A CA 1
ATOM 3207 C C . ALA A 1 426 ? 47.202 -3.713 26.244 1.00 88.94 426 ALA A C 1
ATOM 3209 O O . ALA A 1 426 ? 46.938 -4.523 27.136 1.00 88.94 426 ALA A O 1
ATOM 3210 N N . LYS A 1 427 ? 47.080 -2.389 26.426 1.00 89.69 427 LYS A N 1
ATOM 3211 C CA . LYS A 1 427 ? 46.730 -1.768 27.719 1.00 89.69 427 LYS A CA 1
ATOM 3212 C C . LYS A 1 427 ? 45.383 -2.260 28.258 1.00 89.69 427 LYS A C 1
ATOM 3214 O O . LYS A 1 427 ? 45.262 -2.585 29.439 1.00 89.69 427 LYS A O 1
ATOM 3219 N N . GLN A 1 428 ? 44.375 -2.362 27.392 1.00 88.06 428 GLN A N 1
ATOM 3220 C CA . GLN A 1 428 ? 43.046 -2.840 27.770 1.00 88.06 428 GLN A CA 1
ATOM 3221 C C . GLN A 1 428 ? 43.049 -4.341 28.108 1.00 88.06 428 GLN A C 1
ATOM 3223 O O . GLN A 1 428 ? 42.353 -4.778 29.027 1.00 88.06 428 GLN A O 1
ATOM 3228 N N . GLY A 1 429 ? 43.862 -5.139 27.410 1.00 90.56 429 GLY A N 1
ATOM 3229 C CA . GLY A 1 429 ? 44.082 -6.554 27.716 1.00 90.56 429 GLY A CA 1
ATOM 3230 C C . GLY A 1 429 ? 44.706 -6.776 29.087 1.00 90.56 429 GLY A C 1
ATOM 3231 O O . GLY A 1 429 ? 44.264 -7.660 29.824 1.00 90.56 429 GLY A O 1
ATOM 3232 N N . ASP A 1 430 ? 45.679 -5.951 29.462 1.00 90.62 430 ASP A N 1
ATOM 3233 C CA . ASP A 1 430 ? 46.327 -6.021 30.773 1.00 90.62 430 ASP A CA 1
ATOM 3234 C C . ASP A 1 430 ? 45.381 -5.599 31.894 1.00 90.62 430 ASP A C 1
ATOM 3236 O O . ASP A 1 430 ? 45.274 -6.301 32.900 1.00 90.62 430 ASP A O 1
ATOM 3240 N N . LYS A 1 431 ? 44.583 -4.550 31.675 1.00 87.69 431 LYS A N 1
ATOM 3241 C CA . LYS A 1 431 ? 43.529 -4.126 32.605 1.00 87.69 431 LYS A CA 1
ATOM 3242 C C . LYS A 1 431 ? 42.488 -5.227 32.842 1.00 87.69 431 LYS A C 1
ATOM 3244 O O . LYS A 1 431 ? 42.143 -5.520 33.983 1.00 87.69 431 LYS A O 1
ATOM 3249 N N . VAL A 1 432 ? 42.024 -5.905 31.788 1.00 87.94 432 VAL A N 1
ATOM 3250 C CA . VAL A 1 432 ? 41.091 -7.043 31.909 1.00 87.94 432 VAL A CA 1
ATOM 3251 C C . VAL A 1 432 ? 41.729 -8.223 32.648 1.00 87.94 432 VAL A C 1
ATOM 3253 O O . VAL A 1 432 ? 41.054 -8.877 33.444 1.00 87.94 432 VAL A O 1
ATOM 3256 N N . ARG A 1 433 ? 43.013 -8.512 32.400 1.00 87.25 433 ARG A N 1
ATOM 3257 C CA . ARG A 1 433 ? 43.749 -9.571 33.109 1.00 87.25 433 ARG A CA 1
ATOM 3258 C C . ARG A 1 433 ? 43.902 -9.251 34.596 1.00 87.25 433 ARG A C 1
ATOM 3260 O O . ARG A 1 433 ? 43.641 -10.127 35.415 1.00 87.25 433 ARG A O 1
ATOM 3267 N N . GLN A 1 434 ? 44.226 -8.005 34.941 1.00 87.69 434 GLN A N 1
ATOM 3268 C CA . GLN A 1 434 ? 44.315 -7.537 36.326 1.00 87.69 434 GLN A CA 1
ATOM 3269 C C . GLN A 1 434 ? 42.956 -7.583 37.035 1.00 87.69 434 GLN A C 1
ATOM 3271 O O . GLN A 1 434 ? 42.871 -8.124 38.131 1.00 87.69 434 GLN A O 1
ATOM 3276 N N . LEU A 1 435 ? 41.878 -7.122 36.390 1.00 86.81 435 LEU A N 1
ATOM 3277 C CA . LEU A 1 435 ? 40.529 -7.146 36.972 1.00 86.81 435 LEU A CA 1
ATOM 3278 C C . LEU A 1 435 ? 39.989 -8.568 37.175 1.00 86.81 435 LEU A C 1
ATOM 3280 O O . LEU A 1 435 ? 39.301 -8.841 38.156 1.00 86.81 435 LEU A O 1
ATOM 3284 N N . LYS A 1 436 ? 40.325 -9.499 36.274 1.00 85.88 436 LYS A N 1
ATOM 3285 C CA . LYS A 1 436 ? 40.004 -10.923 36.452 1.00 85.88 436 LYS A CA 1
ATOM 3286 C C . LYS A 1 436 ? 40.834 -11.586 37.551 1.00 85.88 436 LYS A C 1
ATOM 3288 O O . LYS A 1 436 ? 40.364 -12.553 38.145 1.00 85.88 436 LYS A O 1
ATOM 3293 N N . ALA A 1 437 ? 42.046 -11.093 37.803 1.00 85.69 437 ALA A N 1
ATOM 3294 C CA . ALA A 1 437 ? 42.895 -11.566 38.891 1.00 85.69 437 ALA A CA 1
ATOM 3295 C C . ALA A 1 437 ? 42.470 -10.987 40.253 1.00 85.69 437 ALA A C 1
ATOM 3297 O O . ALA A 1 437 ? 42.555 -11.689 41.256 1.00 85.69 437 ALA A O 1
ATOM 3298 N N . SER A 1 438 ? 41.973 -9.744 40.295 1.00 82.62 438 SER A N 1
ATOM 3299 C CA . SER A 1 438 ? 41.564 -9.071 41.533 1.00 82.62 438 SER A CA 1
ATOM 3300 C C . SER A 1 438 ? 40.167 -9.463 42.015 1.00 82.62 438 SER A C 1
ATOM 3302 O O . SER A 1 438 ? 39.887 -9.380 43.210 1.00 82.62 438 SER A O 1
ATOM 3304 N N . THR A 1 439 ? 39.251 -9.844 41.115 1.00 72.19 439 THR A N 1
ATOM 3305 C CA . THR A 1 439 ? 37.843 -10.068 41.478 1.00 72.19 439 THR A CA 1
ATOM 3306 C C . THR A 1 439 ? 37.195 -11.148 40.604 1.00 72.19 439 THR A C 1
ATOM 3308 O O . THR A 1 439 ? 37.257 -11.104 39.376 1.00 72.19 439 THR A O 1
ATOM 3311 N N . LYS A 1 440 ? 36.520 -12.128 41.230 1.00 77.00 440 LYS A N 1
ATOM 3312 C CA . LYS A 1 440 ? 35.786 -13.199 40.515 1.00 77.00 440 LYS A CA 1
ATOM 3313 C C . LYS A 1 440 ? 34.439 -12.741 39.940 1.00 77.00 440 LYS A C 1
ATOM 3315 O O . LYS A 1 440 ? 33.859 -13.449 39.114 1.00 77.00 440 LYS A O 1
ATOM 3320 N N . ASP A 1 441 ? 33.964 -11.560 40.324 1.00 76.06 441 ASP A N 1
ATOM 3321 C CA . ASP A 1 441 ? 32.674 -11.028 39.898 1.00 76.06 441 ASP A CA 1
ATOM 3322 C C . ASP A 1 441 ? 32.679 -10.603 38.434 1.00 76.06 441 ASP A C 1
ATOM 3324 O O . ASP A 1 441 ? 33.294 -9.621 38.010 1.00 76.06 441 ASP A O 1
ATOM 3328 N N . LYS A 1 442 ? 31.920 -11.368 37.648 1.00 80.56 442 LYS A N 1
ATOM 3329 C CA . LYS A 1 442 ? 31.785 -11.198 36.203 1.00 80.56 442 LYS A CA 1
ATOM 3330 C C . LYS A 1 442 ? 31.225 -9.836 35.806 1.00 80.56 442 LYS A C 1
ATOM 3332 O O . LYS A 1 442 ? 31.578 -9.339 34.744 1.00 80.56 442 LYS A O 1
ATOM 3337 N N . SER A 1 443 ? 30.406 -9.206 36.643 1.00 82.31 443 SER A N 1
ATOM 3338 C CA . SER A 1 443 ? 29.855 -7.871 36.380 1.00 82.31 443 SER A CA 1
ATOM 3339 C C . SER A 1 443 ? 30.927 -6.781 36.280 1.00 82.31 443 SER A C 1
ATOM 3341 O O . SER A 1 443 ? 30.715 -5.813 35.556 1.00 82.31 443 SER A O 1
ATOM 3343 N N . VAL A 1 444 ? 32.075 -6.951 36.947 1.00 74.50 444 VAL A N 1
ATOM 3344 C CA . VAL A 1 444 ? 33.135 -5.932 37.025 1.00 74.50 444 VAL A CA 1
ATOM 3345 C C . VAL A 1 444 ? 34.057 -5.983 35.803 1.00 74.50 444 VAL A C 1
ATOM 3347 O O . VAL A 1 444 ? 34.385 -4.946 35.234 1.00 74.50 444 VAL A O 1
ATOM 3350 N N . T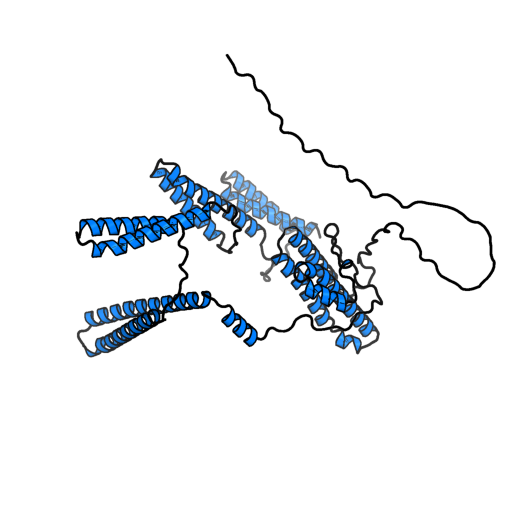RP A 1 445 ? 34.440 -7.179 35.336 1.00 82.81 445 TRP A N 1
ATOM 3351 C CA . TRP A 1 445 ? 35.375 -7.327 34.207 1.00 82.81 445 TRP A CA 1
ATOM 3352 C C . TRP A 1 445 ? 34.701 -7.523 32.839 1.00 82.81 445 TRP A C 1
ATOM 3354 O O . TRP A 1 445 ? 35.330 -7.287 31.806 1.00 82.81 445 TRP A O 1
ATOM 3364 N N . GLN A 1 446 ? 33.436 -7.956 32.783 1.00 84.12 446 GLN A N 1
ATOM 3365 C CA . GLN A 1 446 ? 32.711 -8.160 31.522 1.00 84.12 446 GLN A CA 1
ATOM 3366 C C . GLN A 1 446 ? 32.549 -6.894 30.652 1.00 84.12 446 GLN A C 1
ATOM 3368 O O . GLN A 1 446 ? 32.693 -7.034 29.434 1.00 84.12 446 GLN A O 1
ATOM 3373 N N . PRO A 1 447 ? 32.279 -5.683 31.184 1.00 85.62 447 PRO A N 1
ATOM 3374 C CA . PRO A 1 447 ? 32.211 -4.485 30.343 1.00 85.62 447 PRO A CA 1
ATOM 3375 C C . PRO A 1 447 ? 33.566 -4.159 29.697 1.00 85.62 447 PRO A C 1
ATOM 3377 O O . PRO A 1 447 ? 33.623 -3.878 28.504 1.00 85.62 447 PRO A O 1
ATOM 3380 N N . GLU A 1 448 ? 34.667 -4.305 30.434 1.00 84.50 448 GLU A N 1
ATOM 3381 C CA . GLU A 1 448 ? 36.026 -4.047 29.935 1.00 84.50 448 GLU A CA 1
ATOM 3382 C C . GLU A 1 448 ? 36.456 -5.068 28.860 1.00 84.50 448 GLU A C 1
ATOM 3384 O O . GLU A 1 448 ? 37.172 -4.719 27.919 1.00 84.50 448 GLU A O 1
ATOM 3389 N N . VAL A 1 449 ? 35.962 -6.315 28.943 1.00 87.69 449 VAL A N 1
ATOM 3390 C CA . VAL A 1 449 ? 36.112 -7.332 27.882 1.00 87.69 449 VAL A CA 1
ATOM 3391 C C . VAL A 1 449 ? 35.380 -6.926 26.602 1.00 87.69 449 VAL A C 1
ATOM 3393 O O . VAL A 1 449 ? 35.908 -7.144 25.514 1.00 87.69 449 VAL A O 1
ATOM 3396 N N . ASN A 1 450 ? 34.187 -6.337 26.708 1.00 86.94 450 ASN A N 1
ATOM 3397 C CA . ASN A 1 450 ? 33.444 -5.883 25.530 1.00 86.94 450 ASN A CA 1
ATOM 3398 C C . ASN A 1 450 ? 34.184 -4.733 24.829 1.00 86.94 450 ASN A C 1
ATOM 3400 O O . ASN A 1 450 ? 34.334 -4.767 23.611 1.00 86.94 450 ASN A O 1
ATOM 3404 N N . VAL A 1 451 ? 34.752 -3.797 25.599 1.00 84.31 451 VAL A N 1
ATOM 3405 C CA . VAL A 1 451 ? 35.605 -2.716 25.070 1.00 84.31 451 VAL A CA 1
ATOM 3406 C C . VAL A 1 451 ? 36.825 -3.279 24.330 1.00 84.31 451 VAL A C 1
ATOM 3408 O O . VAL A 1 451 ? 37.160 -2.819 23.241 1.00 84.31 451 VAL A O 1
ATOM 3411 N N . LEU A 1 452 ? 37.466 -4.325 24.865 1.00 87.81 452 LEU A N 1
ATOM 3412 C CA . LEU A 1 452 ? 38.590 -4.991 24.198 1.00 87.81 452 LEU A CA 1
ATOM 3413 C C . LEU A 1 452 ? 38.186 -5.623 22.856 1.00 87.81 452 LEU A C 1
ATOM 3415 O O . LEU A 1 452 ? 38.947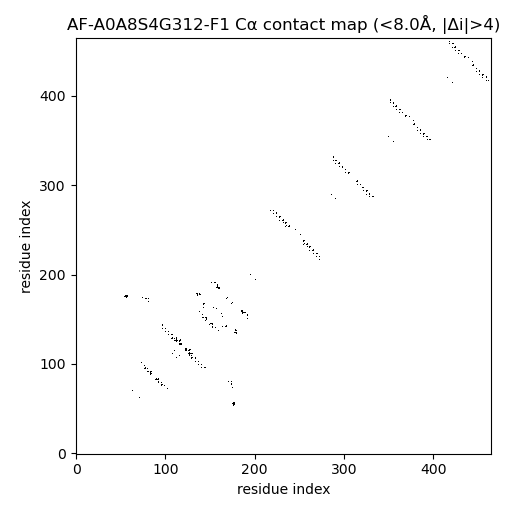 -5.559 21.889 1.00 87.81 452 LEU A O 1
ATOM 3419 N N . LEU A 1 453 ? 37.005 -6.244 22.788 1.00 86.25 453 LEU A N 1
ATOM 3420 C CA . LEU A 1 453 ? 36.490 -6.841 21.553 1.00 86.25 453 LEU A CA 1
ATOM 3421 C C . LEU A 1 453 ? 36.172 -5.779 20.495 1.00 86.25 453 LEU A C 1
ATOM 3423 O O . LEU A 1 453 ? 36.471 -5.994 19.320 1.00 86.25 453 LEU A O 1
ATOM 3427 N N . ASP A 1 454 ? 35.637 -4.630 20.904 1.00 83.38 454 ASP A N 1
ATOM 3428 C CA . ASP A 1 454 ? 35.358 -3.518 19.997 1.00 83.38 454 ASP A CA 1
ATOM 3429 C C . ASP A 1 454 ? 36.647 -2.896 19.441 1.00 83.38 454 ASP A C 1
ATOM 3431 O O . ASP A 1 454 ? 36.740 -2.686 18.230 1.00 83.38 454 ASP A O 1
ATOM 3435 N N . LEU A 1 455 ? 37.682 -2.706 20.269 1.00 87.50 455 LEU A N 1
ATOM 3436 C CA . LEU A 1 455 ? 38.994 -2.230 19.806 1.00 87.50 455 LEU A CA 1
ATOM 3437 C C . LEU A 1 455 ? 39.640 -3.203 18.806 1.00 87.50 455 LEU A C 1
ATOM 3439 O O . LEU A 1 455 ? 40.131 -2.786 17.757 1.00 87.50 455 LEU A O 1
ATOM 3443 N N . LYS A 1 456 ? 39.572 -4.517 19.065 1.00 87.31 456 LYS A N 1
ATOM 3444 C CA . LYS A 1 456 ? 40.049 -5.539 18.113 1.00 87.31 456 LYS A CA 1
ATOM 3445 C C . LYS A 1 456 ? 39.271 -5.525 16.800 1.00 87.31 456 LYS A C 1
ATOM 3447 O O . LYS A 1 456 ? 39.854 -5.727 15.739 1.00 87.31 456 LYS A O 1
ATOM 3452 N N . LYS A 1 457 ? 37.963 -5.274 16.857 1.00 88.69 457 LYS A N 1
ATOM 3453 C CA . LYS A 1 457 ? 37.113 -5.161 15.669 1.00 88.69 457 LYS A CA 1
ATOM 3454 C C . LYS A 1 457 ? 37.451 -3.916 14.844 1.00 88.69 457 LYS A C 1
ATOM 3456 O O . LYS A 1 457 ? 37.436 -3.993 13.619 1.00 88.69 457 LYS A O 1
ATOM 3461 N N . GLN A 1 458 ? 37.776 -2.798 15.494 1.00 80.00 458 GLN A N 1
ATOM 3462 C CA . GLN A 1 458 ? 38.226 -1.572 14.826 1.00 80.00 458 GLN A CA 1
ATOM 3463 C C . GLN A 1 458 ? 39.579 -1.762 14.133 1.00 80.00 458 GLN A C 1
ATOM 3465 O O . GLN A 1 458 ? 39.720 -1.377 12.975 1.00 80.00 458 GLN A O 1
ATOM 3470 N N . LEU A 1 459 ? 40.532 -2.427 14.790 1.00 83.69 459 LEU A N 1
ATOM 3471 C CA . LEU A 1 459 ? 41.811 -2.787 14.177 1.00 83.69 459 LEU A CA 1
ATOM 3472 C C . LEU A 1 459 ? 41.619 -3.726 12.975 1.00 83.69 459 LEU A C 1
ATOM 3474 O O . LEU A 1 459 ? 42.158 -3.467 11.902 1.00 83.69 459 LEU A O 1
ATOM 3478 N N . ALA A 1 460 ? 40.789 -4.767 13.110 1.00 81.69 460 ALA A N 1
ATOM 3479 C CA . ALA A 1 460 ? 40.490 -5.684 12.008 1.00 81.69 460 ALA A CA 1
ATOM 3480 C C . ALA A 1 460 ? 39.825 -4.969 10.816 1.00 81.69 460 ALA A C 1
ATOM 3482 O O . ALA A 1 460 ? 40.097 -5.294 9.666 1.00 81.69 460 ALA A O 1
ATOM 3483 N N . ALA A 1 461 ? 38.986 -3.962 11.071 1.00 78.06 461 ALA A N 1
ATOM 3484 C CA . ALA A 1 461 ? 38.370 -3.160 10.016 1.00 78.06 461 ALA A CA 1
ATOM 3485 C C . ALA A 1 461 ? 39.372 -2.256 9.269 1.00 78.06 461 ALA A C 1
ATOM 3487 O O . ALA A 1 461 ? 39.101 -1.885 8.127 1.00 78.06 461 ALA A O 1
ATOM 3488 N N . LEU A 1 462 ? 40.504 -1.906 9.892 1.00 76.06 462 LEU A N 1
ATOM 3489 C CA . LEU A 1 462 ? 41.588 -1.153 9.254 1.00 76.06 462 LEU A CA 1
ATOM 3490 C C . LEU A 1 462 ? 42.564 -2.049 8.485 1.00 76.06 462 LEU A C 1
ATOM 3492 O O . LEU A 1 462 ? 43.087 -1.602 7.478 1.00 76.06 462 LEU A O 1
ATOM 3496 N N . GLN A 1 463 ? 42.774 -3.298 8.913 1.00 68.44 463 GLN A N 1
ATOM 3497 C CA . GLN A 1 463 ? 43.644 -4.261 8.217 1.00 68.44 463 GLN A CA 1
ATOM 3498 C C . GLN A 1 463 ? 42.999 -4.908 6.975 1.00 68.44 463 GLN A C 1
ATOM 3500 O O . GLN A 1 463 ? 43.690 -5.537 6.181 1.00 68.44 463 GLN A O 1
ATOM 3505 N N . VAL A 1 464 ? 41.674 -4.796 6.818 1.00 56.88 464 VAL A N 1
ATOM 3506 C CA . VAL A 1 464 ? 40.909 -5.345 5.675 1.00 56.88 464 VAL A CA 1
ATOM 3507 C C . VAL A 1 464 ? 40.749 -4.318 4.531 1.00 56.88 464 VAL A C 1
ATOM 3509 O O . VAL A 1 464 ? 40.169 -4.633 3.492 1.00 56.88 464 VAL A O 1
ATOM 3512 N N . LYS A 1 465 ? 41.269 -3.097 4.698 1.00 45.25 465 LYS A N 1
ATOM 3513 C CA . LYS A 1 465 ? 41.408 -2.079 3.645 1.00 45.25 465 LYS A CA 1
ATOM 3514 C C . LYS A 1 465 ? 42.853 -1.994 3.195 1.00 45.25 465 LYS A C 1
ATOM 3516 O O . LYS A 1 465 ? 43.035 -1.692 1.997 1.00 45.25 465 LYS A O 1
#

Nearest PDB structures (foldseek):
  5goy-assembly1_A  TM=9.364E-01  e=1.244E-06  Homo sapiens
  4mw2-assembly1_A  TM=7.181E-01  e=6.314E-02  Trypanosoma brucei
  4mwe-assembly1_A  TM=6.267E-01  e=2.825E-02  Trypanosoma brucei
  4py2-assembly2_B  TM=7.024E-01  e=9.666E-02  Brucella abortus 2308
  4ega-assembly1_A  TM=6.014E-01  e=6.314E-02  Trypanosoma brucei brucei TREU927

Foldseek 3Di:
DDDDDDDDDDDDDDDDDDDDDDDDDDDDDDDDDDDDDDDDDDDDDDDDDDDDPPQPFCPDPPLDPDDPVLVCLLLVLQLVLLVCVVVVVVVVSVVSLVVLVVSLVVLCVVLVLVVLCVDDPVSVVSSVSNVLVSLLSLLLSLLSCCVPCVPLSVVSCLQQVHDNVQSYADSVDGGSGRRDDPPRDGHDDDDSDDDDDVVNVVVVCVVPVPCVVVVVVVVVLVVVLVVLVVVLVVLVVVLVVCVVPDVDCVPNVVSVVVSVVSVVVSVVSVVVVVPDDDDDDDDDQDDLVVLVVVLVVLVVVLVVCVVPDVDCVVNVVSVVVSVVSVVSNVVNVVVVVPDPDDDDDDDDDDALVRLVVVLVVLVVVLVVCVVPDVDCVVNVVSVVVSVVSVVVSVVNVVVVVVDDDDDDDPDDDDDDDLVNLVVVLVVLVVVLVVQVVVDVDCVRNVVSVVVSVVSVVVSVVVVVD